Protein AF-0000000075452928 (afdb_homodimer)

Foldseek 3Di:
DPPPPPPPPPPPPPPPVPPPDDDDDQFDKDKDWADAQPGIKMKIATKHFCPVHDPECPVPNAQDKWLLHDFWRIKMFDPAWKQKLHHTDGGGMFGWIWRDDPFKIKIWTFRPRRDGTPVRDDPVRTPDIDMWTKDFAPDADGIWDWDWDPDDNFKIWTWIDHGGIITTIIMGHDPVVVSVVVVVVVVVVVVVVVVVVD/DPPPPPPPPPPPPPCPVPPPDDDDDQFDKDKDWADAQPGIKMKIATKHFCPVHDPECPVPNAQDKWLLHDFWRIKMFAPAWKQKLHHTDGGGMFGWIWRDDPFKIKIWTFRPRRDGTPVRDDPVRTPDIDMWTKDFADDADGIWDWDWDPDDNFKIWTWIDHGGIITTIIMGDDPVVVSVVVVVVVVVVVVVVVVVVD

Structure (mmCIF, N/CA/C/O backbone):
data_AF-0000000075452928-model_v1
#
loop_
_entity.id
_entity.type
_entity.pdbx_description
1 polymer 'DUF2911 domain-containing protein'
#
loop_
_atom_site.group_PDB
_atom_site.id
_atom_site.type_symbol
_atom_site.label_atom_id
_atom_site.label_alt_id
_atom_site.label_comp_id
_atom_site.label_asym_id
_atom_site.label_entity_id
_atom_site.label_seq_id
_atom_site.pdbx_PDB_ins_code
_atom_site.Cartn_x
_atom_site.Cartn_y
_atom_site.Cartn_z
_atom_site.occupancy
_atom_site.B_iso_or_equiv
_atom_site.auth_seq_id
_atom_site.auth_comp_id
_atom_site.auth_asym_id
_atom_site.auth_atom_id
_atom_site.pdbx_PDB_model_num
ATOM 1 N N . MET A 1 1 ? -31.75 49.656 -35.25 1 36.12 1 MET A N 1
ATOM 2 C CA . MET A 1 1 ? -30.594 48.844 -34.875 1 36.12 1 MET A CA 1
ATOM 3 C C . MET A 1 1 ? -30.953 47.812 -33.812 1 36.12 1 MET A C 1
ATOM 5 O O . MET A 1 1 ? -31.328 48.156 -32.688 1 36.12 1 MET A O 1
ATOM 9 N N . LYS A 1 2 ? -31.641 46.688 -34.219 1 44.47 2 LYS A N 1
ATOM 10 C CA . LYS A 1 2 ? -32.125 45.594 -33.406 1 44.47 2 LYS A CA 1
ATOM 11 C C . LYS A 1 2 ? -30.969 44.906 -32.656 1 44.47 2 LYS A C 1
ATOM 13 O O . LYS A 1 2 ? -30 44.469 -33.281 1 44.47 2 LYS A O 1
ATOM 18 N N . PHE A 1 3 ? -30.578 45.406 -31.422 1 46.5 3 PHE A N 1
ATOM 19 C CA . PHE A 1 3 ? -29.594 44.781 -30.547 1 46.5 3 PHE A CA 1
ATOM 20 C C . PHE A 1 3 ? -29.906 43.312 -30.328 1 46.5 3 PHE A C 1
ATOM 22 O O . PHE A 1 3 ? -31.016 42.969 -29.891 1 46.5 3 PHE A O 1
ATOM 29 N N . TYR A 1 4 ? -29.406 42.438 -31.203 1 50.66 4 TYR A N 1
ATOM 30 C CA . TYR A 1 4 ? -29.406 41 -30.984 1 50.66 4 TYR A CA 1
ATOM 31 C C . TYR A 1 4 ? -28.672 40.656 -29.703 1 50.66 4 TYR A C 1
ATOM 33 O O . TYR A 1 4 ? -27.5 40.969 -29.547 1 50.66 4 TYR A O 1
ATOM 41 N N . PHE A 1 5 ? -29.359 40.688 -28.562 1 48.09 5 PHE A N 1
ATOM 42 C CA . PHE A 1 5 ? -28.844 40.094 -27.328 1 48.09 5 PHE A CA 1
ATOM 43 C C . PHE A 1 5 ? -28.453 38.656 -27.547 1 48.09 5 PHE A C 1
ATOM 45 O O . PHE A 1 5 ? -29.297 37.812 -27.812 1 48.09 5 PHE A O 1
ATOM 52 N N . THR A 1 6 ? -27.25 38.375 -28.062 1 51 6 THR A N 1
ATOM 53 C CA . THR A 1 6 ? -26.703 37.031 -28.078 1 51 6 THR A CA 1
ATOM 54 C C . THR A 1 6 ? -26.547 36.5 -26.641 1 51 6 THR A C 1
ATOM 56 O O . THR A 1 6 ? -25.797 37.094 -25.859 1 51 6 THR A O 1
ATOM 59 N N . PHE A 1 7 ? -27.516 35.875 -26.094 1 48.88 7 PHE A N 1
ATOM 60 C CA . PHE A 1 7 ? -27.422 35.125 -24.859 1 48.88 7 PHE A CA 1
ATOM 61 C C . PHE A 1 7 ? -26.312 34.062 -24.953 1 48.88 7 PHE A C 1
ATOM 63 O O . PHE A 1 7 ? -26.438 33.094 -25.703 1 48.88 7 PHE A O 1
ATOM 70 N N . PHE A 1 8 ? -25.062 34.5 -24.734 1 46.66 8 PHE A N 1
ATOM 71 C CA . PHE A 1 8 ? -24.031 33.5 -24.484 1 46.66 8 PHE A CA 1
ATOM 72 C C . PHE A 1 8 ? -24.359 32.688 -23.25 1 46.66 8 PHE A C 1
ATOM 74 O O . PHE A 1 8 ? -24.312 33.188 -22.125 1 46.66 8 PHE A O 1
ATOM 81 N N . ALA A 1 9 ? -25.266 31.75 -23.391 1 43.81 9 ALA A N 1
ATOM 82 C CA . ALA A 1 9 ? -25.438 30.766 -22.344 1 43.81 9 ALA A CA 1
ATOM 83 C C . ALA A 1 9 ? -24.125 30.062 -22.016 1 43.81 9 ALA A C 1
ATOM 85 O O . ALA A 1 9 ? -23.562 29.359 -22.859 1 43.81 9 ALA A O 1
ATOM 86 N N . LEU A 1 10 ? -23.312 30.688 -21.172 1 44.97 10 LEU A N 1
ATOM 87 C CA . LEU A 1 10 ? -22.188 29.969 -20.594 1 44.97 10 LEU A CA 1
ATOM 88 C C . LEU A 1 10 ? -22.641 28.641 -20 1 44.97 10 LEU A C 1
ATOM 90 O O . LEU A 1 10 ? -23.328 28.609 -18.984 1 44.97 10 LEU A O 1
ATOM 94 N N . CYS A 1 11 ? -22.875 27.609 -20.844 1 43.03 11 CYS A N 1
ATOM 95 C CA . CYS A 1 11 ? -23 26.234 -20.375 1 43.03 11 CYS A CA 1
ATOM 96 C C . CYS A 1 11 ? -21.844 25.875 -19.438 1 43.03 11 CYS A C 1
ATOM 98 O O . CYS A 1 11 ? -20.719 25.656 -19.875 1 43.03 11 CYS A O 1
ATOM 100 N N . SER A 1 12 ? -21.844 26.5 -18.281 1 40.62 12 SER A N 1
ATOM 101 C CA . SER A 1 12 ? -20.938 25.938 -17.297 1 40.62 12 SER A CA 1
ATOM 102 C C . SER A 1 12 ? -21.047 24.422 -17.219 1 40.62 12 SER A C 1
ATOM 104 O O . SER A 1 12 ? -22.078 23.891 -16.828 1 40.62 12 SER A O 1
ATOM 106 N N . THR A 1 13 ? -20.547 23.719 -18.141 1 39.91 13 THR A N 1
ATOM 107 C CA . THR A 1 13 ? -20.359 22.281 -17.953 1 39.91 13 THR A CA 1
ATOM 108 C C . THR A 1 13 ? -19.812 21.984 -16.562 1 39.91 13 THR A C 1
ATOM 110 O O . THR A 1 13 ? -18.672 22.312 -16.25 1 39.91 13 THR A O 1
ATOM 113 N N . TRP A 1 14 ? -20.703 22.031 -15.609 1 42.69 14 TRP A N 1
ATOM 114 C CA . TRP A 1 14 ? -20.297 21.344 -14.391 1 42.69 14 TRP A CA 1
ATOM 115 C C . TRP A 1 14 ? -19.688 19.984 -14.719 1 42.69 14 TRP A C 1
ATOM 117 O O . TRP A 1 14 ? -20.375 19.094 -15.227 1 42.69 14 TRP A O 1
ATOM 127 N N . ILE A 1 15 ? -18.547 19.953 -15.102 1 39.06 15 ILE A N 1
ATOM 128 C CA . ILE A 1 15 ? -17.891 18.656 -15.078 1 39.06 15 ILE A CA 1
ATOM 129 C C . ILE A 1 15 ? -18.156 17.969 -13.742 1 39.06 15 ILE A C 1
ATOM 131 O O . ILE A 1 15 ? -17.594 18.359 -12.719 1 39.06 15 ILE A O 1
ATOM 135 N N . ILE A 1 16 ? -19.328 17.562 -13.5 1 38.66 16 ILE A N 1
ATOM 136 C CA . ILE A 1 16 ? -19.516 16.594 -12.438 1 38.66 16 ILE A CA 1
ATOM 137 C C . ILE A 1 16 ? -18.531 15.445 -12.594 1 38.66 16 ILE A C 1
ATOM 139 O O . ILE A 1 16 ? -18.578 14.711 -13.586 1 38.66 16 ILE A O 1
ATOM 143 N N . THR A 1 17 ? -17.328 15.672 -12.383 1 43.88 17 THR A N 1
ATOM 144 C CA . THR A 1 17 ? -16.5 14.477 -12.273 1 43.88 17 THR A CA 1
ATOM 145 C C . THR A 1 17 ? -17.25 13.367 -11.539 1 43.88 17 THR A C 1
ATOM 147 O O . THR A 1 17 ? -17.656 13.547 -10.383 1 43.88 17 THR A O 1
ATOM 150 N N . ALA A 1 18 ? -18.047 12.68 -12.25 1 44.34 18 ALA A N 1
ATOM 151 C CA . ALA A 1 18 ? -18.75 11.516 -11.734 1 44.34 18 ALA A CA 1
ATOM 152 C C . ALA A 1 18 ? -17.891 10.734 -10.75 1 44.34 18 ALA A C 1
ATOM 154 O O . ALA A 1 18 ? -16.797 10.273 -11.102 1 44.34 18 ALA A O 1
ATOM 155 N N . GLN A 1 19 ? -18.031 11.227 -9.555 1 59.12 19 GLN A N 1
ATOM 156 C CA . GLN A 1 19 ? -17.422 10.375 -8.539 1 59.12 19 GLN A CA 1
ATOM 157 C C . GLN A 1 19 ? -17.75 8.906 -8.781 1 59.12 19 GLN A C 1
ATOM 159 O O . GLN A 1 19 ? -18.922 8.555 -8.977 1 59.12 19 GLN A O 1
ATOM 164 N N . ASN A 1 20 ? -16.797 8.109 -9.336 1 75.06 20 ASN A N 1
ATOM 165 C CA . ASN A 1 20 ? -17.016 6.691 -9.609 1 75.06 20 ASN A CA 1
ATOM 166 C C . ASN A 1 20 ? -17.156 5.891 -8.312 1 75.06 20 ASN A C 1
ATOM 168 O O . ASN A 1 20 ? -16.156 5.492 -7.719 1 75.06 20 ASN A O 1
ATOM 172 N N . TYR A 1 21 ? -18.438 5.973 -7.766 1 90.25 21 TYR A N 1
ATOM 173 C CA . TYR A 1 21 ? -18.75 5.172 -6.586 1 90.25 21 TYR A CA 1
ATOM 174 C C . TYR A 1 21 ? -18.766 3.686 -6.926 1 90.25 21 TYR A C 1
ATOM 176 O O . TYR A 1 21 ? -19.219 3.295 -8 1 90.25 21 TYR A O 1
ATOM 184 N N . LYS A 1 22 ? -18.156 2.969 -6.023 1 90.25 22 LYS A N 1
ATOM 185 C CA . LYS A 1 22 ? -18.188 1.518 -6.176 1 90.25 22 LYS A CA 1
ATOM 186 C C . LYS A 1 22 ? -18.859 0.854 -4.977 1 90.25 22 LYS A C 1
ATOM 188 O O . LYS A 1 22 ? -18.766 1.342 -3.852 1 90.25 22 LYS A O 1
ATOM 193 N N . TYR A 1 23 ? -19.547 -0.212 -5.242 1 89.5 23 TYR A N 1
ATOM 194 C CA . TYR A 1 23 ? -20.156 -1.001 -4.172 1 89.5 23 TYR A CA 1
ATOM 195 C C . TYR A 1 23 ? -19.094 -1.526 -3.215 1 89.5 23 TYR A C 1
ATOM 197 O O . TYR A 1 23 ? -18.047 -2.004 -3.646 1 89.5 23 TYR A O 1
ATOM 205 N N . PRO A 1 24 ? -19.391 -1.344 -1.916 1 90.19 24 PRO A N 1
ATOM 206 C CA . PRO A 1 24 ? -18.438 -1.909 -0.958 1 90.19 24 PRO A CA 1
ATOM 207 C C . PRO A 1 24 ? -18.312 -3.428 -1.071 1 90.19 24 PRO A C 1
ATOM 209 O O . PRO A 1 24 ? -19.312 -4.113 -1.322 1 90.19 24 PRO A O 1
ATOM 212 N N . MET A 1 25 ? -17.125 -3.889 -0.923 1 89.31 25 MET A N 1
ATOM 213 C CA . MET A 1 25 ? -16.859 -5.32 -1.043 1 89.31 25 MET A CA 1
ATOM 214 C C . MET A 1 25 ? -16.5 -5.926 0.311 1 89.31 25 MET A C 1
ATOM 216 O O . MET A 1 25 ? -15.875 -5.266 1.144 1 89.31 25 MET A O 1
ATOM 220 N N . ALA A 1 26 ? -16.875 -7.184 0.46 1 90.81 26 ALA A N 1
ATOM 221 C CA . ALA A 1 26 ? -16.531 -7.898 1.684 1 90.81 26 ALA A CA 1
ATOM 222 C C . ALA A 1 26 ? -15.008 -7.965 1.868 1 90.81 26 ALA A C 1
ATOM 224 O O . ALA A 1 26 ? -14.516 -7.922 2.996 1 90.81 26 ALA A O 1
ATOM 225 N N . SER A 1 27 ? -14.305 -8.117 0.84 1 95.69 27 SER A N 1
ATOM 226 C CA . SER A 1 27 ? -12.844 -8.078 0.815 1 95.69 27 SER A CA 1
ATOM 227 C C . SER A 1 27 ? -12.336 -6.879 0.018 1 95.69 27 SER A C 1
ATOM 229 O O . SER A 1 27 ? -12.008 -7.008 -1.162 1 95.69 27 SER A O 1
ATOM 231 N N . PRO A 1 28 ? -12.195 -5.734 0.643 1 97 28 PRO A N 1
ATOM 232 C CA . PRO A 1 28 ? -11.836 -4.527 -0.11 1 97 28 PRO A CA 1
ATOM 233 C C . PRO A 1 28 ? -10.453 -4.625 -0.752 1 97 28 PRO A C 1
ATOM 235 O O . PRO A 1 28 ? -9.531 -5.172 -0.151 1 97 28 PRO A O 1
ATOM 238 N N . ARG A 1 29 ? -10.352 -4.07 -1.928 1 97 29 ARG A N 1
ATOM 239 C CA . ARG A 1 29 ? -9.109 -4.168 -2.691 1 97 29 ARG A CA 1
ATOM 240 C C . ARG A 1 29 ? -8.086 -3.152 -2.205 1 97 29 ARG A C 1
ATOM 242 O O . ARG A 1 29 ? -8.445 -2.062 -1.755 1 97 29 ARG A O 1
ATOM 249 N N . GLN A 1 30 ? -6.863 -3.506 -2.301 1 98.56 30 GLN A N 1
ATOM 250 C CA . GLN A 1 30 ? -5.746 -2.613 -2.02 1 98.56 30 GLN A CA 1
ATOM 251 C C . GLN A 1 30 ? -4.656 -2.746 -3.08 1 98.56 30 GLN A C 1
ATOM 253 O O . GLN A 1 30 ? -4.359 -3.852 -3.541 1 98.56 30 GLN A O 1
ATOM 258 N N . THR A 1 31 ? -4.098 -1.645 -3.488 1 98.88 31 THR A N 1
ATOM 259 C CA . THR A 1 31 ? -2.926 -1.613 -4.355 1 98.88 31 THR A CA 1
ATOM 260 C C . THR A 1 31 ? -1.749 -0.945 -3.65 1 98.88 31 THR A C 1
ATOM 262 O O . THR A 1 31 ? -1.899 0.129 -3.064 1 98.88 31 THR A O 1
ATOM 265 N N . VAL A 1 32 ? -0.631 -1.567 -3.664 1 98.88 32 VAL A N 1
ATOM 266 C CA . VAL A 1 32 ? 0.613 -1.006 -3.146 1 98.88 32 VAL A CA 1
ATOM 267 C C . VAL A 1 32 ? 1.64 -0.899 -4.27 1 98.88 32 VAL A C 1
ATOM 269 O O . VAL A 1 32 ? 1.978 -1.899 -4.906 1 98.88 32 VAL A O 1
ATOM 272 N N . THR A 1 33 ? 2.074 0.289 -4.559 1 98.88 33 THR A N 1
ATOM 273 C CA . THR A 1 33 ? 3.125 0.535 -5.539 1 98.88 33 THR A CA 1
ATOM 274 C C . THR A 1 33 ? 4.391 1.048 -4.855 1 98.88 33 THR A C 1
ATOM 276 O O . THR A 1 33 ? 4.367 2.088 -4.195 1 98.88 33 THR A O 1
ATOM 279 N N . GLN A 1 34 ? 5.477 0.337 -5.008 1 98.56 34 GLN A N 1
ATOM 280 C CA . GLN A 1 34 ? 6.758 0.629 -4.375 1 98.56 34 GLN A CA 1
ATOM 281 C C . GLN A 1 34 ? 7.824 0.958 -5.418 1 98.56 34 GLN A C 1
ATOM 283 O O . GLN A 1 34 ? 8.125 0.137 -6.285 1 98.56 34 GLN A O 1
ATOM 288 N N . GLN A 1 35 ? 8.305 2.203 -5.332 1 97.94 35 GLN A N 1
ATOM 289 C CA . GLN A 1 35 ? 9.5 2.482 -6.121 1 97.94 35 GLN A CA 1
ATOM 290 C C . GLN A 1 35 ? 10.633 1.522 -5.758 1 97.94 35 GLN A C 1
ATOM 292 O O . GLN A 1 35 ? 10.906 1.296 -4.578 1 97.94 35 GLN A O 1
ATOM 297 N N . PHE A 1 36 ? 11.242 0.947 -6.73 1 97.69 36 PHE A N 1
ATOM 298 C CA . PHE A 1 36 ? 12.312 -0.029 -6.578 1 97.69 36 PHE A CA 1
ATOM 299 C C . PHE A 1 36 ? 13.289 0.054 -7.742 1 97.69 36 PHE A C 1
ATOM 301 O O . PHE A 1 36 ? 12.891 -0.059 -8.906 1 97.69 36 PHE A O 1
ATOM 308 N N . SER A 1 37 ? 14.578 0.191 -7.422 1 96.56 37 SER A N 1
ATOM 309 C CA . SER A 1 37 ? 15.578 0.36 -8.469 1 96.56 37 SER A CA 1
ATOM 310 C C . SER A 1 37 ? 15.219 1.518 -9.391 1 96.56 37 SER A C 1
ATOM 312 O O . SER A 1 37 ? 15.055 2.652 -8.945 1 96.56 37 SER A O 1
ATOM 314 N N . ILE A 1 38 ? 15.117 1.27 -10.648 1 96.62 38 ILE A N 1
ATOM 315 C CA . ILE A 1 38 ? 14.898 2.371 -11.578 1 96.62 38 ILE A CA 1
ATOM 316 C C . ILE A 1 38 ? 13.438 2.377 -12.031 1 96.62 38 ILE A C 1
ATOM 318 O O . ILE A 1 38 ? 13.086 3.059 -13 1 96.62 38 ILE A O 1
ATOM 322 N N . THR A 1 39 ? 12.578 1.607 -11.398 1 97.19 39 THR A N 1
ATOM 323 C CA . THR A 1 39 ? 11.156 1.517 -11.727 1 97.19 39 THR A CA 1
ATOM 324 C C . THR A 1 39 ? 10.328 1.335 -10.461 1 97.19 39 THR A C 1
ATOM 326 O O . THR A 1 39 ? 10.578 1.989 -9.445 1 97.19 39 THR A O 1
ATOM 329 N N . SER A 1 40 ? 9.289 0.501 -10.578 1 98.19 40 SER A N 1
ATOM 330 C CA . SER A 1 40 ? 8.422 0.209 -9.438 1 98.19 40 SER A CA 1
ATOM 331 C C . SER A 1 40 ? 7.875 -1.215 -9.508 1 98.19 40 SER A C 1
ATOM 333 O O . SER A 1 40 ? 7.949 -1.862 -10.555 1 98.19 40 SER A O 1
ATOM 335 N N . ILE A 1 41 ? 7.465 -1.693 -8.398 1 98.75 41 ILE A N 1
ATOM 336 C CA . ILE A 1 41 ? 6.691 -2.922 -8.266 1 98.75 41 ILE A CA 1
ATOM 337 C C . ILE A 1 41 ? 5.316 -2.607 -7.676 1 98.75 41 ILE A C 1
ATOM 339 O O . ILE A 1 41 ? 5.203 -1.824 -6.73 1 98.75 41 ILE A O 1
ATOM 343 N N . SER A 1 42 ? 4.324 -3.191 -8.258 1 98.88 42 SER A N 1
ATOM 344 C CA . SER A 1 42 ? 2.969 -2.961 -7.766 1 98.88 42 SER A CA 1
ATOM 345 C C . SER A 1 42 ? 2.244 -4.277 -7.508 1 98.88 42 SER A C 1
ATOM 347 O O . SER A 1 42 ? 2.342 -5.215 -8.305 1 98.88 42 SER A O 1
ATOM 349 N N . VAL A 1 43 ? 1.562 -4.375 -6.379 1 98.88 43 VAL A N 1
ATOM 350 C CA . VAL A 1 43 ? 0.686 -5.508 -6.09 1 98.88 43 VAL A CA 1
ATOM 351 C C . VAL A 1 43 ? -0.75 -5.02 -5.914 1 98.88 43 VAL A C 1
ATOM 353 O O . VAL A 1 43 ? -0.991 -4.008 -5.25 1 98.88 43 VAL A O 1
ATOM 356 N N . ASP A 1 44 ? -1.655 -5.621 -6.59 1 98.62 44 ASP A N 1
ATOM 357 C CA . ASP A 1 44 ? -3.09 -5.355 -6.547 1 98.62 44 ASP A CA 1
ATOM 358 C C . ASP A 1 44 ? -3.861 -6.59 -6.082 1 98.62 44 ASP A C 1
ATOM 360 O O . ASP A 1 44 ? -3.836 -7.629 -6.746 1 98.62 44 ASP A O 1
ATOM 364 N N . TYR A 1 45 ? -4.566 -6.465 -4.969 1 98.38 45 TYR A N 1
ATOM 365 C CA . TYR A 1 45 ? -5.133 -7.656 -4.344 1 98.38 45 TYR A CA 1
ATOM 366 C C . TYR A 1 45 ? -6.344 -7.301 -3.486 1 98.38 45 TYR A C 1
ATOM 368 O O . TYR A 1 45 ? -6.492 -6.152 -3.057 1 98.38 45 TYR A O 1
ATOM 376 N N . SER A 1 46 ? -7.211 -8.258 -3.281 1 97.5 46 SER A N 1
ATOM 377 C CA . SER A 1 46 ? -8.312 -8.141 -2.332 1 97.5 46 SER A CA 1
ATOM 378 C C . SER A 1 46 ? -7.922 -8.672 -0.958 1 97.5 46 SER A C 1
ATOM 380 O O . SER A 1 46 ? -7.191 -9.656 -0.855 1 97.5 46 SER A O 1
ATOM 382 N N . ARG A 1 47 ? -8.5 -8.039 0.077 1 98.25 47 ARG A N 1
ATOM 383 C CA . ARG A 1 47 ? -8.078 -8.297 1.449 1 98.25 47 ARG A CA 1
ATOM 384 C C . ARG A 1 47 ? -9.18 -8.992 2.24 1 98.25 47 ARG A C 1
ATOM 386 O O . ARG A 1 47 ? -9.875 -8.359 3.037 1 98.25 47 ARG A O 1
ATOM 393 N N . PRO A 1 48 ? -9.32 -10.297 2.125 1 97.81 48 PRO A N 1
ATOM 394 C CA . PRO A 1 48 ? -10.281 -10.984 2.99 1 97.81 48 PRO A CA 1
ATOM 395 C C . PRO A 1 48 ? -9.891 -10.922 4.469 1 97.81 48 PRO A C 1
ATOM 397 O O . PRO A 1 48 ? -8.711 -10.781 4.793 1 97.81 48 PRO A O 1
ATOM 400 N N . GLY A 1 49 ? -10.891 -10.992 5.309 1 97.25 49 GLY A N 1
ATOM 401 C CA . GLY A 1 49 ? -10.648 -11 6.742 1 97.25 49 GLY A CA 1
ATOM 402 C C . GLY A 1 49 ? -10.656 -12.398 7.344 1 97.25 49 GLY A C 1
ATOM 403 O O . GLY A 1 49 ? -11.242 -13.32 6.77 1 97.25 49 GLY A O 1
ATOM 404 N N . VAL A 1 50 ? -10.016 -12.531 8.445 1 97.75 50 VAL A N 1
ATOM 405 C CA . VAL A 1 50 ? -10.031 -13.781 9.203 1 97.75 50 VAL A CA 1
ATOM 406 C C . VAL A 1 50 ? -11.414 -14.008 9.812 1 97.75 50 VAL A C 1
ATOM 408 O O . VAL A 1 50 ? -12.031 -15.055 9.602 1 97.75 50 VAL A O 1
ATOM 411 N N . ARG A 1 51 ? -11.922 -13.016 10.508 1 94.94 51 ARG A N 1
ATOM 412 C CA . ARG A 1 51 ? -13.25 -13.062 11.109 1 94.94 51 ARG A CA 1
ATOM 413 C C . ARG A 1 51 ? -13.406 -14.281 12.008 1 94.94 51 ARG A C 1
ATOM 415 O O . ARG A 1 51 ? -14.375 -15.031 11.883 1 94.94 51 ARG A O 1
ATOM 422 N N . GLU A 1 52 ? -12.438 -14.625 12.781 1 95.19 52 GLU A N 1
ATOM 423 C CA . GLU A 1 52 ? -12.414 -15.664 13.805 1 95.19 52 GLU A CA 1
ATOM 424 C C . GLU A 1 52 ? -12.438 -17.047 13.18 1 95.19 52 GLU A C 1
ATOM 426 O O . GLU A 1 52 ? -12.711 -18.047 13.867 1 95.19 52 GLU A O 1
ATOM 431 N N . ARG A 1 53 ? -12.164 -17.156 11.977 1 97.38 53 ARG A N 1
ATOM 432 C CA . ARG A 1 53 ? -12.094 -18.438 11.305 1 97.38 53 ARG A CA 1
ATOM 433 C C . ARG A 1 53 ? -10.656 -18.938 11.211 1 97.38 53 ARG A C 1
ATOM 435 O O . ARG A 1 53 ? -9.711 -18.156 11.328 1 97.38 53 ARG A O 1
ATOM 442 N N . LYS A 1 54 ? -10.586 -20.219 11 1 97.69 54 LYS A N 1
ATOM 443 C CA . LYS A 1 54 ? -9.289 -20.766 10.609 1 97.69 54 LYS A CA 1
ATOM 444 C C . LYS A 1 54 ? -9.047 -20.594 9.117 1 97.69 54 LYS A C 1
ATOM 446 O O . LYS A 1 54 ? -9.859 -21.031 8.297 1 97.69 54 LYS A O 1
ATOM 451 N N . ILE A 1 55 ? -7.906 -20.047 8.766 1 98.44 55 ILE A N 1
ATOM 452 C CA . ILE A 1 55 ? -7.68 -19.719 7.363 1 98.44 55 ILE A CA 1
ATOM 453 C C . ILE A 1 55 ? -6.984 -20.875 6.66 1 98.44 55 ILE A C 1
ATOM 455 O O . ILE A 1 55 ? -7.633 -21.672 5.977 1 98.44 55 ILE A O 1
ATOM 459 N N . PHE A 1 56 ? -5.742 -21.078 6.977 1 98.44 56 PHE A N 1
ATOM 460 C CA . PHE A 1 56 ? -4.965 -22.078 6.254 1 98.44 56 PHE A CA 1
ATOM 461 C C . PHE A 1 56 ? -5.27 -23.484 6.773 1 98.44 56 PHE A C 1
ATOM 463 O O . PHE A 1 56 ? -5.266 -23.719 7.984 1 98.44 56 PHE A O 1
ATOM 470 N N . GLY A 1 57 ? -5.508 -24.391 5.852 1 98 57 GLY A N 1
ATOM 471 C CA . GLY A 1 57 ? -5.922 -25.734 6.168 1 98 57 GLY A CA 1
ATOM 472 C C . GLY A 1 57 ? -7.43 -25.922 6.191 1 98 57 GLY A C 1
ATOM 473 O O . GLY A 1 57 ? -7.93 -27.047 6.223 1 98 57 GLY A O 1
ATOM 474 N N . GLU A 1 58 ? -8.195 -24.781 6.156 1 97.75 58 GLU A N 1
ATOM 475 C CA . GLU A 1 58 ? -9.648 -24.828 6.133 1 97.75 58 GLU A CA 1
ATOM 476 C C . GLU A 1 58 ? -10.219 -23.906 5.051 1 97.75 58 GLU A C 1
ATOM 478 O O . GLU A 1 58 ? -10.367 -24.328 3.898 1 97.75 58 GLU A O 1
ATOM 483 N N . LEU A 1 59 ? -10.305 -22.547 5.352 1 97.62 59 LEU A N 1
ATOM 484 C CA . LEU A 1 59 ? -10.797 -21.625 4.34 1 97.62 59 LEU A CA 1
ATOM 485 C C . LEU A 1 59 ? -9.953 -21.703 3.074 1 97.62 59 LEU A C 1
ATOM 487 O O . LEU A 1 59 ? -10.477 -21.625 1.962 1 97.62 59 LEU A O 1
ATOM 491 N N . VAL A 1 60 ? -8.664 -21.734 3.281 1 98.12 60 VAL A N 1
ATOM 492 C CA . VAL A 1 60 ? -7.684 -22 2.229 1 98.12 60 VAL A CA 1
ATOM 493 C C . VAL A 1 60 ? -7.055 -23.375 2.438 1 98.12 60 VAL A C 1
ATOM 495 O O . VAL A 1 60 ? -6.105 -23.516 3.211 1 98.12 60 VAL A O 1
ATOM 498 N N . PRO A 1 61 ? -7.504 -24.344 1.737 1 98.19 61 PRO A N 1
ATOM 499 C CA . PRO A 1 61 ? -7.008 -25.688 1.98 1 98.19 61 PRO A CA 1
ATOM 500 C C . PRO A 1 61 ? -5.555 -25.875 1.557 1 98.19 61 PRO A C 1
ATOM 502 O O . PRO A 1 61 ? -5.125 -25.312 0.545 1 98.19 61 PRO A O 1
ATOM 505 N N . TYR A 1 62 ? -4.836 -26.688 2.34 1 98.38 62 TYR A N 1
ATOM 506 C CA . TYR A 1 62 ? -3.488 -27.078 1.938 1 98.38 62 TYR A CA 1
ATOM 507 C C . TYR A 1 62 ? -3.516 -27.922 0.674 1 98.38 62 TYR A C 1
ATOM 509 O O . TYR A 1 62 ? -4.402 -28.766 0.503 1 98.38 62 TYR A O 1
ATOM 517 N N . GLY A 1 63 ? -2.564 -27.656 -0.187 1 97.81 63 GLY A N 1
ATOM 518 C CA . GLY A 1 63 ? -2.391 -28.484 -1.366 1 97.81 63 GLY A CA 1
ATOM 519 C C . GLY A 1 63 ? -3.285 -28.078 -2.521 1 97.81 63 GLY A C 1
ATOM 520 O O . GLY A 1 63 ? -3.23 -28.672 -3.598 1 97.81 63 GLY A O 1
ATOM 521 N N . LYS A 1 64 ? -4.055 -27.047 -2.303 1 97.31 64 LYS A N 1
ATOM 522 C CA . LYS A 1 64 ? -4.941 -26.578 -3.363 1 97.31 64 LYS A CA 1
ATOM 523 C C . LYS A 1 64 ? -4.539 -25.188 -3.832 1 97.31 64 LYS A C 1
ATOM 525 O O . LYS A 1 64 ? -4.16 -24.328 -3.02 1 97.31 64 LYS A O 1
ATOM 530 N N . ILE A 1 65 ? -4.691 -24.984 -5.102 1 97.06 65 ILE A N 1
ATOM 531 C CA . ILE A 1 65 ? -4.328 -23.703 -5.699 1 97.06 65 ILE A CA 1
ATOM 532 C C . ILE A 1 65 ? -5.223 -22.594 -5.137 1 97.06 65 ILE A C 1
ATOM 534 O O . ILE A 1 65 ? -6.426 -22.797 -4.953 1 97.06 65 ILE A O 1
ATOM 538 N N . TRP A 1 66 ? -4.625 -21.531 -4.754 1 97.56 66 TRP A N 1
ATOM 539 C CA . TRP A 1 66 ? -5.266 -20.344 -4.195 1 97.56 66 TRP A CA 1
ATOM 540 C C . TRP A 1 66 ? -4.895 -19.094 -4.988 1 97.56 66 TRP A C 1
ATOM 542 O O . TRP A 1 66 ? -3.742 -18.922 -5.387 1 97.56 66 TRP A O 1
ATOM 552 N N . ARG A 1 67 ? -5.789 -18.219 -5.223 1 96.94 67 ARG A N 1
ATOM 553 C CA . ARG A 1 67 ? -5.57 -16.984 -5.98 1 96.94 67 ARG A CA 1
ATOM 554 C C . ARG A 1 67 ? -4.84 -15.945 -5.141 1 96.94 67 ARG A C 1
ATOM 556 O O . ARG A 1 67 ? -4.715 -14.789 -5.547 1 96.94 67 ARG A O 1
ATOM 563 N N . ALA A 1 68 ? -4.441 -16.281 -3.963 1 96.81 68 ALA A N 1
ATOM 564 C CA . ALA A 1 68 ? -3.645 -15.477 -3.039 1 96.81 68 ALA A CA 1
ATOM 565 C C . ALA A 1 68 ? -4.367 -14.18 -2.676 1 96.81 68 ALA A C 1
ATOM 567 O O . ALA A 1 68 ? -3.771 -13.094 -2.717 1 96.81 68 ALA A O 1
ATOM 568 N N . GLY A 1 69 ? -5.566 -14.211 -2.396 1 97 69 GLY A N 1
ATOM 569 C CA . GLY A 1 69 ? -6.488 -13.133 -2.094 1 97 69 GLY A CA 1
ATOM 570 C C . GLY A 1 69 ? -7.945 -13.531 -2.236 1 97 69 GLY A C 1
ATOM 571 O O . GLY A 1 69 ? -8.336 -14.633 -1.829 1 97 69 GLY A O 1
ATOM 572 N N . ALA A 1 70 ? -8.75 -12.68 -2.607 1 95.12 70 ALA A N 1
ATOM 573 C CA . ALA A 1 70 ? -10.164 -12.883 -2.895 1 95.12 70 ALA A CA 1
ATOM 574 C C . ALA A 1 70 ? -10.578 -12.141 -4.164 1 95.12 70 ALA A C 1
ATOM 576 O O . ALA A 1 70 ? -9.852 -11.281 -4.656 1 95.12 70 ALA A O 1
ATOM 577 N N . ASN A 1 71 ? -11.75 -12.531 -4.707 1 92.06 71 ASN A N 1
ATOM 578 C CA . ASN A 1 71 ? -12.242 -11.914 -5.934 1 92.06 71 ASN A CA 1
ATOM 579 C C . ASN A 1 71 ? -11.266 -12.125 -7.09 1 92.06 71 ASN A C 1
ATOM 581 O O . ASN A 1 71 ? -10.836 -13.25 -7.355 1 92.06 71 ASN A O 1
ATOM 585 N N . GLU A 1 72 ? -10.977 -11.094 -7.82 1 92.75 72 GLU A N 1
ATOM 586 C CA . GLU A 1 72 ? -9.938 -11.234 -8.844 1 92.75 72 GLU A CA 1
ATOM 587 C C . GLU A 1 72 ? -8.602 -11.641 -8.219 1 92.75 72 GLU A C 1
ATOM 589 O O . GLU A 1 72 ? -8.273 -11.203 -7.117 1 92.75 72 GLU A O 1
ATOM 594 N N . ALA A 1 73 ? -7.871 -12.438 -9 1 95.31 73 ALA A N 1
ATOM 595 C CA . ALA A 1 73 ? -6.594 -12.922 -8.477 1 95.31 73 ALA A CA 1
ATOM 596 C C . ALA A 1 73 ? -5.656 -11.758 -8.164 1 95.31 73 ALA A C 1
ATOM 598 O O . ALA A 1 73 ? -5.711 -10.711 -8.812 1 95.31 73 ALA A O 1
ATOM 599 N N . THR A 1 74 ? -4.863 -11.969 -7.109 1 98.06 74 THR A N 1
ATOM 600 C CA . THR A 1 74 ? -3.803 -11.016 -6.824 1 98.06 74 THR A CA 1
ATOM 601 C C . THR A 1 74 ? -2.863 -10.875 -8.023 1 98.06 74 THR A C 1
ATOM 603 O O . THR A 1 74 ? -2.494 -11.875 -8.641 1 98.06 74 THR A O 1
ATOM 606 N N . SER A 1 75 ? -2.559 -9.664 -8.391 1 98.12 75 SER A N 1
ATOM 607 C CA . SER A 1 75 ? -1.621 -9.43 -9.484 1 98.12 75 SER A CA 1
ATOM 608 C C . SER A 1 75 ? -0.41 -8.633 -9.016 1 98.12 75 SER A C 1
ATOM 610 O O . SER A 1 75 ? -0.506 -7.848 -8.062 1 98.12 75 SER A O 1
ATOM 612 N N . ILE A 1 76 ? 0.68 -8.875 -9.672 1 98.81 76 ILE A N 1
ATOM 613 C CA . ILE A 1 76 ? 1.912 -8.133 -9.406 1 98.81 76 ILE A CA 1
ATOM 614 C C . ILE A 1 76 ? 2.504 -7.633 -10.719 1 98.81 76 ILE A C 1
ATOM 616 O O . ILE A 1 76 ? 2.498 -8.352 -11.727 1 98.81 76 ILE A O 1
ATOM 620 N N . LYS A 1 77 ? 2.947 -6.418 -10.719 1 98.81 77 LYS A N 1
ATOM 621 C CA . LYS A 1 77 ? 3.543 -5.785 -11.898 1 98.81 77 LYS A CA 1
ATOM 622 C C . LYS A 1 77 ? 4.992 -5.391 -11.633 1 98.81 77 LYS A C 1
ATOM 624 O O . LYS A 1 77 ? 5.285 -4.691 -10.656 1 98.81 77 LYS A O 1
ATOM 629 N N . PHE A 1 78 ? 5.824 -5.867 -12.438 1 98.69 78 PHE A N 1
ATOM 630 C CA . PHE A 1 78 ? 7.23 -5.488 -12.406 1 98.69 78 PHE A CA 1
ATOM 631 C C . PHE A 1 78 ? 7.547 -4.488 -13.516 1 98.69 78 PHE A C 1
ATOM 633 O O . PHE A 1 78 ? 7.301 -4.762 -14.688 1 98.69 78 PHE A O 1
ATOM 640 N N . GLY A 1 79 ? 8.172 -3.373 -13.188 1 97.94 79 GLY A N 1
ATOM 641 C CA . GLY A 1 79 ? 8.555 -2.365 -14.156 1 97.94 79 GLY A CA 1
ATOM 642 C C . GLY A 1 79 ? 9.883 -2.666 -14.836 1 97.94 79 GLY A C 1
ATOM 643 O O . GLY A 1 79 ? 10.258 -1.994 -15.797 1 97.94 79 GLY A O 1
ATOM 644 N N . GLN A 1 80 ? 10.594 -3.66 -14.367 1 97.75 80 GLN A N 1
ATOM 645 C CA . GLN A 1 80 ? 11.859 -4.141 -14.898 1 97.75 80 GLN A CA 1
ATOM 646 C C . GLN A 1 80 ? 12.047 -5.629 -14.625 1 97.75 80 GLN A C 1
ATOM 648 O O . GLN A 1 80 ? 11.297 -6.223 -13.844 1 97.75 80 GLN A O 1
ATOM 653 N N . ASP A 1 81 ? 13.023 -6.219 -15.328 1 98.31 81 ASP A N 1
ATOM 654 C CA . ASP A 1 81 ? 13.344 -7.613 -15.039 1 98.31 81 ASP A CA 1
ATOM 655 C C . ASP A 1 81 ? 13.82 -7.773 -13.594 1 98.31 81 ASP A C 1
ATOM 657 O O . ASP A 1 81 ? 14.57 -6.945 -13.086 1 98.31 81 ASP A O 1
ATOM 661 N N . VAL A 1 82 ? 13.391 -8.859 -12.977 1 98.81 82 VAL A N 1
ATOM 662 C CA . VAL A 1 82 ? 13.773 -9.117 -11.594 1 98.81 82 VAL A CA 1
ATOM 663 C C . VAL A 1 82 ? 14.086 -10.602 -11.414 1 98.81 82 VAL A C 1
ATOM 665 O O . VAL A 1 82 ? 13.836 -11.414 -12.312 1 98.81 82 VAL A O 1
ATOM 668 N N . LEU A 1 83 ? 14.75 -10.914 -10.344 1 98.88 83 LEU A N 1
ATOM 669 C CA . LEU A 1 83 ? 14.742 -12.266 -9.789 1 98.88 83 LEU A CA 1
ATOM 670 C C . LEU A 1 83 ? 13.648 -12.414 -8.734 1 98.88 83 LEU A C 1
ATOM 672 O O . LEU A 1 83 ? 13.711 -11.781 -7.676 1 98.88 83 LEU A O 1
ATOM 676 N N . PHE A 1 84 ? 12.695 -13.156 -9.117 1 98.94 84 PHE A N 1
ATOM 677 C CA . PHE A 1 84 ? 11.617 -13.469 -8.18 1 98.94 84 PHE A CA 1
ATOM 678 C C . PHE A 1 84 ? 11.859 -14.812 -7.504 1 98.94 84 PHE A C 1
ATOM 680 O O . PHE A 1 84 ? 11.781 -15.859 -8.141 1 98.94 84 PHE A O 1
ATOM 687 N N . GLY A 1 85 ? 12.188 -14.703 -6.195 1 98.69 85 GLY A N 1
ATOM 688 C CA . GLY A 1 85 ? 12.602 -15.93 -5.531 1 98.69 85 GLY A CA 1
ATOM 689 C C . GLY A 1 85 ? 13.812 -16.578 -6.168 1 98.69 85 GLY A C 1
ATOM 690 O O . GLY A 1 85 ? 13.875 -17.812 -6.281 1 98.69 85 GLY A O 1
ATOM 691 N N . GLY A 1 86 ? 14.586 -15.773 -6.77 1 98.38 86 GLY A N 1
ATOM 692 C CA . GLY A 1 86 ? 15.82 -16.266 -7.367 1 98.38 86 GLY A CA 1
ATOM 693 C C . GLY A 1 86 ? 15.664 -16.625 -8.836 1 98.38 86 GLY A C 1
ATOM 694 O O . GLY A 1 86 ? 16.656 -16.938 -9.508 1 98.38 86 GLY A O 1
ATOM 695 N N . LYS A 1 87 ? 14.477 -16.594 -9.344 1 98.75 87 LYS A N 1
ATOM 696 C CA . LYS A 1 87 ? 14.258 -16.984 -10.727 1 98.75 87 LYS A CA 1
ATOM 697 C C . LYS A 1 87 ? 14.086 -15.773 -11.633 1 98.75 87 LYS A C 1
ATOM 699 O O . LYS A 1 87 ? 13.32 -14.859 -11.312 1 98.75 87 LYS A O 1
ATOM 704 N N . PRO A 1 88 ? 14.758 -15.805 -12.766 1 98.69 88 PRO A N 1
ATOM 705 C CA . PRO A 1 88 ? 14.594 -14.688 -13.695 1 98.69 88 PRO A CA 1
ATOM 706 C C . PRO A 1 88 ? 13.141 -14.5 -14.141 1 98.69 88 PRO A C 1
ATOM 708 O O . PRO A 1 88 ? 12.484 -15.461 -14.539 1 98.69 88 PRO A O 1
ATOM 711 N N . THR A 1 89 ? 12.68 -13.289 -14 1 98.75 89 THR A N 1
ATOM 712 C CA . THR A 1 89 ? 11.312 -12.906 -14.328 1 98.75 89 THR A CA 1
ATOM 713 C C . THR A 1 89 ? 11.289 -11.602 -15.117 1 98.75 89 THR A C 1
ATOM 715 O O . THR A 1 89 ? 11.789 -10.578 -14.648 1 98.75 89 THR A O 1
ATOM 718 N N . LYS A 1 90 ? 10.648 -11.578 -16.281 1 98.38 90 LYS A N 1
ATOM 719 C CA . LYS A 1 90 ? 10.617 -10.406 -17.141 1 98.38 90 LYS A CA 1
ATOM 720 C C . LYS A 1 90 ? 9.672 -9.344 -16.594 1 98.38 90 LYS A C 1
ATOM 722 O O . LYS A 1 90 ? 8.711 -9.664 -15.891 1 98.38 90 LYS A O 1
ATOM 727 N N . ALA A 1 91 ? 9.984 -8.109 -16.953 1 98.19 91 ALA A N 1
ATOM 728 C CA . ALA A 1 91 ? 9.023 -7.039 -16.703 1 98.19 91 ALA A CA 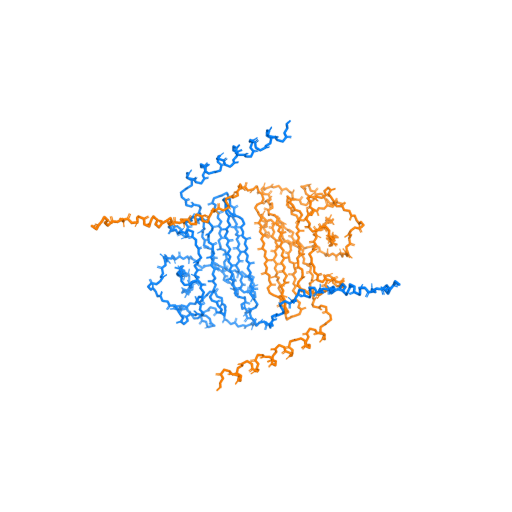1
ATOM 729 C C . ALA A 1 91 ? 7.648 -7.398 -17.25 1 98.19 91 ALA A C 1
ATOM 731 O O . ALA A 1 91 ? 7.535 -8.008 -18.312 1 98.19 91 ALA A O 1
ATOM 732 N N . GLY A 1 92 ? 6.68 -7.016 -16.547 1 98.25 92 GLY A N 1
ATOM 733 C CA . GLY A 1 92 ? 5.32 -7.336 -16.953 1 98.25 92 GLY A CA 1
ATOM 734 C C . GLY A 1 92 ? 4.387 -7.543 -15.766 1 98.25 92 GLY A C 1
ATOM 735 O O . GLY A 1 92 ? 4.766 -7.312 -14.617 1 98.25 92 GLY A O 1
ATOM 736 N N . THR A 1 93 ? 3.166 -7.863 -16.047 1 98.62 93 THR A N 1
ATOM 737 C CA . THR A 1 93 ? 2.15 -8.102 -15.039 1 98.62 93 THR A CA 1
ATOM 738 C C . THR A 1 93 ? 1.783 -9.578 -14.977 1 98.62 93 THR A C 1
ATOM 740 O O . THR A 1 93 ? 1.59 -10.219 -16 1 98.62 93 THR A O 1
ATOM 743 N N . TYR A 1 94 ? 1.741 -10.148 -13.766 1 98.44 94 TYR A N 1
ATOM 744 C CA . TYR A 1 94 ? 1.455 -11.555 -13.523 1 98.44 94 TYR A CA 1
ATOM 745 C C . TYR A 1 94 ? 0.362 -11.719 -12.477 1 98.44 94 TYR A C 1
ATOM 747 O O . TYR A 1 94 ? 0.186 -10.852 -11.617 1 98.44 94 TYR A O 1
ATOM 755 N N . ALA A 1 95 ? -0.371 -12.797 -12.578 1 98.06 95 ALA A N 1
ATOM 756 C CA . ALA A 1 95 ? -1.155 -13.242 -11.43 1 98.06 95 ALA A CA 1
ATOM 757 C C . ALA A 1 95 ? -0.298 -14.055 -10.461 1 98.06 95 ALA A C 1
ATOM 759 O O . ALA A 1 95 ? 0.595 -14.789 -10.883 1 98.06 95 ALA A O 1
ATOM 760 N N . ILE A 1 96 ? -0.565 -13.914 -9.211 1 98.44 96 ILE A N 1
ATOM 761 C CA . ILE A 1 96 ? 0.069 -14.75 -8.203 1 98.44 96 ILE A CA 1
ATOM 762 C C . ILE A 1 96 ? -0.887 -15.859 -7.781 1 98.44 96 ILE A C 1
ATOM 764 O O . ILE A 1 96 ? -1.999 -15.594 -7.32 1 98.44 96 ILE A O 1
ATOM 768 N N . PHE A 1 97 ? -0.448 -17.062 -7.93 1 98.19 97 PHE A N 1
ATOM 769 C CA . PHE A 1 97 ? -1.14 -18.219 -7.371 1 98.19 97 PHE A CA 1
ATOM 770 C C . PHE A 1 97 ? -0.253 -18.953 -6.363 1 98.19 97 PHE A C 1
ATOM 772 O O . PHE A 1 97 ? 0.967 -19 -6.531 1 98.19 97 PHE A O 1
ATOM 779 N N . ILE A 1 98 ? -0.935 -19.516 -5.367 1 98.5 98 ILE A N 1
ATOM 780 C CA . ILE A 1 98 ? -0.182 -20.172 -4.305 1 98.5 98 ILE A CA 1
ATOM 781 C C . ILE A 1 98 ? -0.829 -21.516 -3.971 1 98.5 98 ILE A C 1
ATOM 783 O O . ILE A 1 98 ? -2.055 -21.609 -3.885 1 98.5 98 ILE A O 1
ATOM 787 N N . THR A 1 99 ? -0.056 -22.5 -3.877 1 98.44 99 THR A N 1
ATOM 788 C CA . THR A 1 99 ? -0.442 -23.734 -3.211 1 98.44 99 THR A CA 1
ATOM 789 C C . THR A 1 99 ? 0.186 -23.812 -1.822 1 98.44 99 THR A C 1
ATOM 791 O O . THR A 1 99 ? 1.358 -24.172 -1.687 1 98.44 99 THR A O 1
ATOM 794 N N . PRO A 1 100 ? -0.638 -23.547 -0.846 1 98.5 100 PRO A N 1
ATOM 795 C CA . PRO A 1 100 ? -0.069 -23.484 0.503 1 98.5 100 PRO A CA 1
ATOM 796 C C . PRO A 1 100 ? 0.072 -24.875 1.138 1 98.5 100 PRO A C 1
ATOM 798 O O . PRO A 1 100 ? -0.768 -25.75 0.912 1 98.5 100 PRO A O 1
ATOM 801 N N . GLN A 1 101 ? 1.146 -25.078 1.813 1 98.31 101 GLN A N 1
ATOM 802 C CA . GLN A 1 101 ? 1.36 -26.141 2.785 1 98.31 101 GLN A CA 1
ATOM 803 C C . GLN A 1 101 ? 1.771 -25.578 4.141 1 98.31 101 GLN A C 1
ATOM 805 O O . GLN A 1 101 ? 2.006 -24.375 4.273 1 98.31 101 GLN A O 1
ATOM 810 N N . GLU A 1 102 ? 1.82 -26.406 5.133 1 97.94 102 GLU A N 1
ATOM 811 C CA . GLU A 1 102 ? 2.062 -25.938 6.5 1 97.94 102 GLU A CA 1
ATOM 812 C C . GLU A 1 102 ? 3.43 -25.281 6.625 1 97.94 102 GLU A C 1
ATOM 814 O O . GLU A 1 102 ? 3.576 -24.266 7.32 1 97.94 102 GLU A O 1
ATOM 819 N N . LYS A 1 103 ? 4.414 -25.812 5.914 1 98.31 103 LYS A N 1
ATOM 820 C CA . LYS A 1 103 ? 5.781 -25.344 6.148 1 98.31 103 LYS A CA 1
ATOM 821 C C . LYS A 1 103 ? 6.34 -24.641 4.922 1 98.31 103 LYS A C 1
ATOM 823 O O . LYS A 1 103 ? 7.363 -23.953 5.008 1 98.31 103 LYS A O 1
ATOM 828 N N . GLU A 1 104 ? 5.676 -24.891 3.842 1 98.69 104 GLU A N 1
ATOM 829 C CA . GLU A 1 104 ? 6.191 -24.359 2.584 1 98.69 104 GLU A CA 1
ATOM 830 C C . GLU A 1 104 ? 5.055 -24.031 1.619 1 98.69 104 GLU A C 1
ATOM 832 O O . GLU A 1 104 ? 4.09 -24.797 1.506 1 98.69 104 GLU A O 1
ATOM 837 N N . TRP A 1 105 ? 5.195 -22.906 0.931 1 98.88 105 TRP A N 1
ATOM 838 C CA . TRP A 1 105 ? 4.246 -22.547 -0.116 1 98.88 105 TRP A CA 1
ATOM 839 C C . TRP A 1 105 ? 4.887 -22.656 -1.495 1 98.88 105 TRP A C 1
ATOM 841 O O . TRP A 1 105 ? 6.051 -22.281 -1.674 1 98.88 105 TRP A O 1
ATOM 851 N N . THR A 1 106 ? 4.184 -23.172 -2.445 1 98.88 106 THR A N 1
ATOM 852 C CA . THR A 1 106 ? 4.52 -23.016 -3.855 1 98.88 106 THR A CA 1
ATOM 853 C C . THR A 1 106 ? 3.863 -21.766 -4.434 1 98.88 106 THR A C 1
ATOM 855 O O . THR A 1 106 ? 2.639 -21.625 -4.391 1 98.88 106 THR A O 1
ATOM 858 N N . VAL A 1 107 ? 4.672 -20.906 -4.91 1 98.88 107 VAL A N 1
ATOM 859 C CA . VAL A 1 107 ? 4.191 -19.641 -5.473 1 98.88 107 VAL A CA 1
ATOM 860 C C . VAL A 1 107 ? 4.434 -19.625 -6.98 1 98.88 107 VAL A C 1
ATOM 862 O O . VAL A 1 107 ? 5.543 -19.891 -7.441 1 98.88 107 VAL A O 1
ATOM 865 N N . VAL A 1 108 ? 3.402 -19.25 -7.684 1 98.31 108 VAL A N 1
ATOM 866 C CA . VAL A 1 108 ? 3.457 -19.219 -9.141 1 98.31 108 VAL A CA 1
ATOM 867 C C . VAL A 1 108 ? 3.129 -17.812 -9.648 1 98.31 108 VAL A C 1
ATOM 869 O O . VAL A 1 108 ? 2.184 -17.188 -9.172 1 98.31 108 VAL A O 1
ATOM 872 N N . LEU A 1 109 ? 3.949 -17.344 -10.523 1 98.75 109 LEU A N 1
ATOM 873 C CA . LEU A 1 109 ? 3.549 -16.219 -11.359 1 98.75 109 LEU A CA 1
ATOM 874 C C . LEU A 1 109 ? 2.951 -16.703 -12.68 1 98.75 109 LEU A C 1
ATOM 876 O O . LEU A 1 109 ? 3.57 -17.5 -13.391 1 98.75 109 LEU A O 1
ATOM 880 N N . ASN A 1 110 ? 1.773 -16.297 -12.914 1 97.94 110 ASN A N 1
ATOM 881 C CA . ASN A 1 110 ? 0.994 -16.734 -14.07 1 97.94 110 ASN A CA 1
ATOM 882 C C . ASN A 1 110 ? 0.738 -15.578 -15.039 1 97.94 110 ASN A C 1
ATOM 884 O O . ASN A 1 110 ? 0.43 -14.461 -14.617 1 97.94 110 ASN A O 1
ATOM 888 N N . TYR A 1 111 ? 0.74 -15.773 -16.328 1 97.31 111 TYR A N 1
ATOM 889 C CA . TYR A 1 111 ? 0.653 -14.719 -17.328 1 97.31 111 TYR A CA 1
ATOM 890 C C . TYR A 1 111 ? -0.762 -14.156 -17.422 1 97.31 111 TYR A C 1
ATOM 892 O O . TYR A 1 111 ? -0.978 -13.078 -17.969 1 97.31 111 TYR A O 1
ATOM 900 N N . ASP A 1 112 ? -1.693 -14.875 -16.906 1 94.44 112 ASP A N 1
ATOM 901 C CA . ASP A 1 112 ? -3.061 -14.359 -16.906 1 94.44 112 ASP A CA 1
ATOM 902 C C . ASP A 1 112 ? -3.289 -13.43 -15.711 1 94.44 112 ASP A C 1
ATOM 904 O O . ASP A 1 112 ? -4.008 -13.773 -14.773 1 94.44 112 ASP A O 1
ATOM 908 N N . ALA A 1 113 ? -2.902 -12.258 -15.828 1 92.5 113 ALA A N 1
ATOM 909 C CA . ALA A 1 113 ? -2.875 -11.289 -14.742 1 92.5 113 ALA A CA 1
ATOM 910 C C . ALA A 1 113 ? -4.285 -10.867 -14.336 1 92.5 113 ALA A C 1
ATOM 912 O O . ALA A 1 113 ? -4.492 -10.297 -13.266 1 92.5 113 ALA A O 1
ATOM 913 N N . ASP A 1 114 ? -5.258 -11.055 -15.203 1 87.69 114 ASP A N 1
ATOM 914 C CA . ASP A 1 114 ? -6.633 -10.641 -14.945 1 87.69 114 ASP A CA 1
ATOM 915 C C . ASP A 1 114 ? -7.512 -11.844 -14.602 1 87.69 114 ASP A C 1
ATOM 917 O O . ASP A 1 114 ? -8.727 -11.797 -14.781 1 87.69 114 ASP A O 1
ATOM 921 N N . ALA A 1 115 ? -6.898 -12.875 -14.156 1 84.06 115 ALA A N 1
ATOM 922 C CA . ALA A 1 115 ? -7.629 -14.109 -13.859 1 84.06 115 ALA A CA 1
ATOM 923 C C . ALA A 1 115 ? -8.68 -13.875 -12.781 1 84.06 115 ALA A C 1
ATOM 925 O O . ALA A 1 115 ? -8.43 -13.172 -11.805 1 84.06 115 ALA A O 1
ATOM 926 N N . TRP A 1 116 ? -9.883 -14.367 -13.188 1 81.94 116 TRP A N 1
ATOM 927 C CA . TRP A 1 116 ? -10.945 -14.289 -12.195 1 81.94 116 TRP A CA 1
ATOM 928 C C . TRP A 1 116 ? -10.961 -15.531 -11.305 1 81.94 116 TRP A C 1
ATOM 930 O O . TRP A 1 116 ? -11.281 -16.625 -11.773 1 81.94 116 TRP A O 1
ATOM 940 N N . GLY A 1 117 ? -10.391 -15.477 -10.195 1 76.19 117 GLY A N 1
ATOM 941 C CA . GLY A 1 117 ? -10.43 -16.547 -9.211 1 76.19 117 GLY A CA 1
ATOM 942 C C . GLY A 1 117 ? -9.5 -17.703 -9.547 1 76.19 117 GLY A C 1
ATOM 943 O O . GLY A 1 117 ? -8.75 -17.641 -10.523 1 76.19 117 GLY A O 1
ATOM 944 N N . ALA A 1 118 ? -9.453 -18.719 -8.758 1 80.81 118 ALA A N 1
ATOM 945 C CA . ALA A 1 118 ? -8.594 -19.891 -8.914 1 80.81 118 ALA A CA 1
ATOM 946 C C . ALA A 1 118 ? -9.125 -20.828 -10.008 1 80.81 118 ALA A C 1
ATOM 948 O O . ALA A 1 118 ? -8.383 -21.641 -10.555 1 80.81 118 ALA A O 1
ATOM 949 N N . TYR A 1 119 ? -10.328 -20.609 -10.336 1 83.19 119 TYR A N 1
ATOM 950 C CA . TYR A 1 119 ? -10.953 -21.516 -11.305 1 83.19 119 TYR A CA 1
ATOM 951 C C . TYR A 1 119 ? -10.383 -21.297 -12.695 1 83.19 119 TYR A C 1
ATOM 953 O O . TYR A 1 119 ? -10.406 -22.203 -13.531 1 83.19 119 TYR A O 1
ATOM 961 N N . SER A 1 120 ? -9.789 -20.172 -12.867 1 85.06 120 SER A N 1
ATOM 962 C CA . SER A 1 120 ? -9.266 -19.844 -14.188 1 85.06 120 SER A CA 1
ATOM 963 C C . SER A 1 120 ? -7.789 -20.203 -14.297 1 85.06 120 SER A C 1
ATOM 965 O O . SER A 1 120 ? -7.168 -19.984 -15.344 1 85.06 120 SER A O 1
ATOM 967 N N . TYR A 1 121 ? -7.297 -20.766 -13.289 1 92.56 121 TYR A N 1
ATOM 968 C CA . TYR A 1 121 ? -5.875 -21.094 -13.273 1 92.56 121 TYR A CA 1
ATOM 969 C C . TYR A 1 121 ? -5.543 -22.125 -14.352 1 92.56 121 TYR A C 1
ATOM 971 O O . TYR A 1 121 ? -6.172 -23.172 -14.422 1 92.56 121 TYR A O 1
ATOM 979 N N . ASP A 1 122 ? -4.551 -21.828 -15.164 1 94.5 122 ASP A N 1
ATOM 980 C CA . ASP A 1 122 ? -3.998 -22.703 -16.188 1 94.5 122 ASP A CA 1
ATOM 981 C C . ASP A 1 122 ? -2.49 -22.875 -16.016 1 94.5 122 ASP A C 1
ATOM 983 O O . ASP A 1 122 ? -1.725 -21.938 -16.25 1 94.5 122 ASP A O 1
ATOM 987 N N . PRO A 1 123 ? -2.07 -24.047 -15.617 1 94.81 123 PRO A N 1
ATOM 988 C CA . PRO A 1 123 ? -0.641 -24.266 -15.375 1 94.81 123 PRO A CA 1
ATOM 989 C C . PRO A 1 123 ? 0.211 -24.016 -16.625 1 94.81 123 PRO A C 1
ATOM 991 O O . PRO A 1 123 ? 1.411 -23.75 -16.5 1 94.81 123 PRO A O 1
ATOM 994 N N . ASN A 1 124 ? -0.347 -24.062 -17.781 1 95.5 124 ASN A N 1
ATOM 995 C CA . ASN A 1 124 ? 0.393 -23.828 -19.031 1 95.5 124 ASN A CA 1
ATOM 996 C C . ASN A 1 124 ? 0.762 -22.359 -19.188 1 95.5 124 ASN A C 1
ATOM 998 O O . ASN A 1 124 ? 1.586 -22 -20.031 1 95.5 124 ASN A O 1
ATOM 1002 N N . GLU A 1 125 ? 0.137 -21.531 -18.391 1 96.25 125 GLU A N 1
ATOM 1003 C CA . GLU A 1 125 ? 0.401 -20.094 -18.453 1 96.25 125 GLU A CA 1
ATOM 1004 C C . GLU A 1 125 ? 1.382 -19.656 -17.359 1 96.25 125 GLU A C 1
ATOM 1006 O O . GLU A 1 125 ? 1.604 -18.469 -17.156 1 96.25 125 GLU A O 1
ATOM 1011 N N . ASN A 1 126 ? 1.937 -20.609 -16.672 1 97.81 126 ASN A N 1
ATOM 1012 C CA . ASN A 1 126 ? 2.885 -20.281 -15.609 1 97.81 126 ASN A CA 1
ATOM 1013 C C . ASN A 1 126 ? 4.199 -19.75 -16.188 1 97.81 126 ASN A C 1
ATOM 1015 O O . ASN A 1 126 ? 4.773 -20.359 -17.094 1 97.81 126 ASN A O 1
ATOM 1019 N N . ALA A 1 127 ? 4.59 -18.672 -15.719 1 98.25 127 ALA A N 1
ATOM 1020 C CA . ALA A 1 127 ? 5.895 -18.141 -16.094 1 98.25 127 ALA A CA 1
ATOM 1021 C C . ALA A 1 127 ? 7.004 -18.734 -15.234 1 98.25 127 ALA A C 1
ATOM 1023 O O . ALA A 1 127 ? 8.047 -19.141 -15.75 1 98.25 127 ALA A O 1
ATOM 1024 N N . ILE A 1 128 ? 6.84 -18.766 -13.891 1 98.25 128 ILE A N 1
ATOM 1025 C CA . ILE A 1 128 ? 7.809 -19.344 -12.961 1 98.25 128 ILE A CA 1
ATOM 1026 C C . ILE A 1 128 ? 7.082 -19.938 -11.758 1 98.25 128 ILE A C 1
ATOM 1028 O O . ILE A 1 128 ? 5.918 -19.625 -11.508 1 98.25 128 ILE A O 1
ATOM 1032 N N . GLU A 1 129 ? 7.785 -20.781 -11.109 1 98.62 129 GLU A N 1
ATOM 1033 C CA . GLU A 1 129 ? 7.355 -21.406 -9.859 1 98.62 129 GLU A CA 1
ATOM 1034 C C . GLU A 1 129 ? 8.492 -21.453 -8.844 1 98.62 129 GLU A C 1
ATOM 1036 O O . GLU A 1 129 ? 9.625 -21.812 -9.18 1 98.62 129 GLU A O 1
ATOM 1041 N N . ILE A 1 130 ? 8.211 -21.016 -7.641 1 98.81 130 ILE A N 1
ATOM 1042 C CA . ILE A 1 130 ? 9.211 -21.062 -6.582 1 98.81 130 ILE A CA 1
ATOM 1043 C C . ILE A 1 130 ? 8.594 -21.656 -5.32 1 98.81 130 ILE A C 1
ATOM 1045 O O . ILE A 1 130 ? 7.371 -21.766 -5.207 1 98.81 130 ILE A O 1
ATOM 1049 N N . LYS A 1 131 ? 9.445 -22.078 -4.438 1 98.88 131 LYS A N 1
ATOM 1050 C CA . LYS A 1 131 ? 9.047 -22.531 -3.104 1 98.88 131 LYS A CA 1
ATOM 1051 C C . LYS A 1 131 ? 9.625 -21.609 -2.027 1 98.88 131 LYS A C 1
ATOM 1053 O O . LYS A 1 131 ? 10.789 -21.219 -2.092 1 98.88 131 LYS A O 1
ATOM 1058 N N . VAL A 1 132 ? 8.797 -21.266 -1.101 1 98.75 132 VAL A N 1
ATOM 1059 C CA . VAL A 1 132 ? 9.234 -20.375 -0.026 1 98.75 132 VAL A CA 1
ATOM 1060 C C . VAL A 1 132 ? 8.773 -20.938 1.319 1 98.75 132 VAL A C 1
ATOM 1062 O O . VAL A 1 132 ? 7.684 -21.516 1.419 1 98.75 132 VAL A O 1
ATOM 1065 N N . PRO A 1 133 ? 9.562 -20.781 2.354 1 98.81 133 PRO A N 1
ATOM 1066 C CA . PRO A 1 133 ? 9.164 -21.266 3.676 1 98.81 133 PRO A CA 1
ATOM 1067 C C . PRO A 1 133 ? 8.062 -20.422 4.305 1 98.81 133 PRO A C 1
ATOM 1069 O O . PRO A 1 133 ? 7.906 -19.25 3.961 1 98.81 133 PRO A O 1
ATOM 1072 N N . VAL A 1 134 ? 7.348 -21.031 5.234 1 98.75 134 VAL A N 1
ATOM 1073 C CA . VAL A 1 134 ? 6.281 -20.359 5.98 1 98.75 134 VAL A CA 1
ATOM 1074 C C . VAL A 1 134 ? 6.773 -20.016 7.383 1 98.75 134 VAL A C 1
ATOM 1076 O O . VAL A 1 134 ? 7.438 -20.828 8.031 1 98.75 134 VAL A O 1
ATOM 1079 N N . GLU A 1 135 ? 6.508 -18.844 7.766 1 98.5 135 GLU A N 1
ATOM 1080 C CA . GLU A 1 135 ? 6.797 -18.406 9.125 1 98.5 135 GLU A CA 1
ATOM 1081 C C . GLU A 1 135 ? 5.516 -18.234 9.938 1 98.5 135 GLU A C 1
ATOM 1083 O O . GLU A 1 135 ? 4.484 -17.828 9.391 1 98.5 135 GLU A O 1
ATOM 1088 N N . THR A 1 136 ? 5.605 -18.484 11.258 1 97.69 136 THR A N 1
ATOM 1089 C CA . THR A 1 136 ? 4.488 -18.234 12.164 1 97.69 136 THR A CA 1
ATOM 1090 C C . THR A 1 136 ? 4.723 -16.969 12.977 1 97.69 136 THR A C 1
ATOM 1092 O O . THR A 1 136 ? 5.844 -16.703 13.414 1 97.69 136 THR A O 1
ATOM 1095 N N . GLN A 1 137 ? 3.695 -16.219 13.094 1 95.75 137 GLN A N 1
ATOM 1096 C CA . GLN A 1 137 ? 3.803 -15.016 13.906 1 95.75 137 GLN A CA 1
ATOM 1097 C C . GLN A 1 137 ? 2.857 -15.07 15.102 1 95.75 137 GLN A C 1
ATOM 1099 O O . GLN A 1 137 ? 1.854 -15.789 15.078 1 95.75 137 GLN A O 1
ATOM 1104 N N . LYS A 1 138 ? 3.166 -14.281 16.125 1 94.25 138 LYS A N 1
ATOM 1105 C CA . LYS A 1 138 ? 2.404 -14.289 17.375 1 94.25 138 LYS A CA 1
ATOM 1106 C C . LYS A 1 138 ? 1.161 -13.406 17.25 1 94.25 138 LYS A C 1
ATOM 1108 O O . LYS A 1 138 ? 0.138 -13.688 17.891 1 94.25 138 LYS A O 1
ATOM 1113 N N . THR A 1 139 ? 1.328 -12.406 16.453 1 93.75 139 THR A N 1
ATOM 1114 C CA . THR A 1 139 ? 0.249 -11.43 16.344 1 93.75 139 THR A CA 1
ATOM 1115 C C . THR A 1 139 ? -0.696 -11.781 15.203 1 93.75 139 THR A C 1
ATOM 1117 O O . THR A 1 139 ? -0.252 -12.18 14.125 1 93.75 139 THR A O 1
ATOM 1120 N N . LEU A 1 140 ? -1.985 -11.602 15.43 1 97.12 140 LEU A N 1
ATOM 1121 C CA . LEU A 1 140 ? -3.004 -11.875 14.422 1 97.12 140 LEU A CA 1
ATOM 1122 C C . LEU A 1 140 ? -2.988 -10.812 13.328 1 97.12 140 LEU A C 1
ATOM 1124 O O . LEU A 1 140 ? -3.041 -9.617 13.617 1 97.12 140 LEU A O 1
ATOM 1128 N N . GLN A 1 141 ? -2.822 -11.227 12.125 1 97.62 141 GLN A N 1
ATOM 1129 C CA . GLN A 1 141 ? -3.104 -10.391 10.961 1 97.62 141 GLN A CA 1
ATOM 1130 C C . GLN A 1 141 ? -4.523 -10.609 10.453 1 97.62 141 GLN A C 1
ATOM 1132 O O . GLN A 1 141 ? -4.789 -11.586 9.75 1 97.62 141 GLN A O 1
ATOM 1137 N N . GLU A 1 142 ? -5.383 -9.719 10.719 1 97.56 142 GLU A N 1
ATOM 1138 C CA . GLU A 1 142 ? -6.812 -9.906 10.492 1 97.56 142 GLU A CA 1
ATOM 1139 C C . GLU A 1 142 ? -7.145 -9.898 9 1 97.56 142 GLU A C 1
ATOM 1141 O O . GLU A 1 142 ? -7.938 -10.711 8.531 1 97.56 142 GLU A O 1
ATOM 1146 N N . ARG A 1 143 ? -6.668 -8.906 8.305 1 98 143 ARG A N 1
ATOM 1147 C CA . ARG A 1 143 ? -6.887 -8.82 6.867 1 98 143 ARG A CA 1
ATOM 1148 C C . ARG A 1 143 ? -5.621 -9.195 6.098 1 98 143 ARG A C 1
ATOM 1150 O O . ARG A 1 143 ? -4.52 -8.789 6.477 1 98 143 ARG A O 1
ATOM 1157 N N . LEU A 1 144 ? -5.746 -9.945 5.07 1 98.69 144 LEU A N 1
ATOM 1158 C CA . LEU A 1 144 ? -4.613 -10.266 4.207 1 98.69 144 LEU A CA 1
ATOM 1159 C C . LEU A 1 144 ? -3.848 -9 3.83 1 98.69 144 LEU A C 1
ATOM 1161 O O . LEU A 1 144 ? -4.453 -7.984 3.479 1 98.69 144 LEU A O 1
ATOM 1165 N N . GLU A 1 145 ? -2.533 -9.164 3.939 1 98.69 145 GLU A N 1
ATOM 1166 C CA . GLU A 1 145 ? -1.718 -7.98 3.666 1 98.69 145 GLU A CA 1
ATOM 1167 C C . GLU A 1 145 ? -0.497 -8.336 2.822 1 98.69 145 GLU A C 1
ATOM 1169 O O . GLU A 1 145 ? 0.196 -9.32 3.105 1 98.69 145 GLU A O 1
ATOM 1174 N N . TYR A 1 146 ? -0.304 -7.566 1.779 1 98.88 146 TYR A N 1
ATOM 1175 C CA . TYR A 1 146 ? 0.944 -7.535 1.024 1 98.88 146 TYR A CA 1
ATOM 1176 C C . TYR A 1 146 ? 1.74 -6.273 1.337 1 98.88 146 TYR A C 1
ATOM 1178 O O . TYR A 1 146 ? 1.186 -5.172 1.363 1 98.88 146 TYR A O 1
ATOM 1186 N N . SER A 1 147 ? 2.982 -6.418 1.6 1 98.56 147 SER A N 1
ATOM 1187 C CA . SER A 1 147 ? 3.85 -5.27 1.843 1 98.56 147 SER A CA 1
ATOM 1188 C C . SER A 1 147 ? 5.246 -5.5 1.275 1 98.56 147 SER A C 1
ATOM 1190 O O . SER A 1 147 ? 5.613 -6.637 0.966 1 98.56 147 SER A O 1
ATOM 1192 N N . PHE A 1 148 ? 5.984 -4.453 1.063 1 98.69 148 PHE A N 1
ATOM 1193 C CA . PHE A 1 148 ? 7.383 -4.5 0.646 1 98.69 148 PHE A CA 1
ATOM 1194 C C . PHE A 1 148 ? 8.305 -4.125 1.8 1 98.69 148 PHE A C 1
ATOM 1196 O O . PHE A 1 148 ? 8.25 -3 2.303 1 98.69 148 PHE A O 1
ATOM 1203 N N . GLU A 1 149 ? 9.188 -5.086 2.18 1 97.31 149 GLU A N 1
ATOM 1204 C CA . GLU A 1 149 ? 10.008 -4.879 3.367 1 97.31 149 GLU A CA 1
ATOM 1205 C C . GLU A 1 149 ? 11.477 -5.184 3.082 1 97.31 149 GLU A C 1
ATOM 1207 O O . GLU A 1 149 ? 11.812 -5.746 2.037 1 97.31 149 GLU A O 1
ATOM 1212 N N . ASP A 1 150 ? 12.344 -4.738 4.02 1 96.5 150 ASP A N 1
ATOM 1213 C CA . ASP A 1 150 ? 13.781 -5.012 3.988 1 96.5 150 ASP A CA 1
ATOM 1214 C C . ASP A 1 150 ? 14.391 -4.566 2.662 1 96.5 150 ASP A C 1
ATOM 1216 O O . ASP A 1 150 ? 15.102 -5.34 2.01 1 96.5 150 ASP A O 1
ATOM 1220 N N . MET A 1 151 ? 14.07 -3.428 2.334 1 96 151 MET A N 1
ATOM 1221 C CA . MET A 1 151 ? 14.453 -2.926 1.017 1 96 151 MET A CA 1
ATOM 1222 C C . MET A 1 151 ? 15.867 -2.363 1.035 1 96 151 MET A C 1
ATOM 1224 O O . MET A 1 151 ? 16.234 -1.612 1.942 1 96 151 MET A O 1
ATOM 1228 N N . THR A 1 152 ? 16.656 -2.77 0.099 1 94 152 THR A N 1
ATOM 1229 C CA . THR A 1 152 ? 17.938 -2.18 -0.257 1 94 152 THR A CA 1
ATOM 1230 C C . THR A 1 152 ? 17.891 -1.6 -1.668 1 94 152 THR A C 1
ATOM 1232 O O . THR A 1 152 ? 16.812 -1.458 -2.254 1 94 152 THR A O 1
ATOM 1235 N N . GLU A 1 153 ? 19.016 -1.269 -2.166 1 92.19 153 GLU A N 1
ATOM 1236 C CA . GLU A 1 153 ? 19.062 -0.689 -3.506 1 92.19 153 GLU A CA 1
ATOM 1237 C C . GLU A 1 153 ? 18.656 -1.714 -4.562 1 92.19 153 GLU A C 1
ATOM 1239 O O . GLU A 1 153 ? 18.078 -1.356 -5.598 1 92.19 153 GLU A O 1
ATOM 1244 N N . ASN A 1 154 ? 18.938 -2.969 -4.262 1 96.25 154 ASN A N 1
ATOM 1245 C CA . ASN A 1 154 ? 18.734 -3.938 -5.332 1 96.25 154 ASN A CA 1
ATOM 1246 C C . ASN A 1 154 ? 17.906 -5.133 -4.863 1 96.25 154 ASN A C 1
ATOM 1248 O O . ASN A 1 154 ? 17.844 -6.152 -5.551 1 96.25 154 ASN A O 1
ATOM 1252 N N . LYS A 1 155 ? 17.406 -5.008 -3.666 1 97.75 155 LYS A N 1
ATOM 1253 C CA . LYS A 1 155 ? 16.625 -6.117 -3.129 1 97.75 155 LYS A CA 1
ATOM 1254 C C . LYS A 1 155 ? 15.422 -5.609 -2.342 1 97.75 155 LYS A C 1
ATOM 1256 O O . LYS A 1 155 ? 15.469 -4.539 -1.738 1 97.75 155 LYS A O 1
ATOM 1261 N N . VAL A 1 156 ? 14.375 -6.348 -2.346 1 98.38 156 VAL A N 1
ATOM 1262 C CA . VAL A 1 156 ? 13.203 -6.113 -1.515 1 98.38 156 VAL A CA 1
ATOM 1263 C C . VAL A 1 156 ? 12.477 -7.43 -1.259 1 98.38 156 VAL A C 1
ATOM 1265 O O . VAL A 1 156 ? 12.586 -8.367 -2.053 1 98.38 156 VAL A O 1
ATOM 1268 N N . ASN A 1 157 ? 11.844 -7.574 -0.14 1 98.88 157 ASN A N 1
ATOM 1269 C CA . ASN A 1 157 ? 10.992 -8.734 0.129 1 98.88 157 ASN A CA 1
ATOM 1270 C C . ASN A 1 157 ? 9.516 -8.391 -0.026 1 98.88 157 ASN A C 1
ATOM 1272 O O . ASN A 1 157 ? 9.031 -7.418 0.559 1 98.88 157 ASN A O 1
ATOM 1276 N N . LEU A 1 158 ? 8.891 -9.133 -0.842 1 98.94 158 LEU A N 1
ATOM 1277 C CA . LEU A 1 158 ? 7.43 -9.148 -0.797 1 98.94 158 LEU A CA 1
ATOM 1278 C C . LEU A 1 158 ? 6.934 -9.977 0.382 1 98.94 158 LEU A C 1
ATOM 1280 O O . LEU A 1 158 ? 7.184 -11.188 0.447 1 98.94 158 LEU A O 1
ATOM 1284 N N . ILE A 1 159 ? 6.211 -9.352 1.272 1 98.81 159 ILE A N 1
ATOM 1285 C CA . ILE A 1 159 ? 5.715 -10.031 2.465 1 98.81 159 ILE A CA 1
ATOM 1286 C C . ILE A 1 159 ? 4.211 -10.266 2.336 1 98.81 159 ILE A C 1
ATOM 1288 O O . ILE A 1 159 ? 3.465 -9.359 1.957 1 98.81 159 ILE A O 1
ATOM 1292 N N . ILE A 1 160 ? 3.818 -11.453 2.598 1 98.88 160 ILE A N 1
ATOM 1293 C CA . ILE A 1 160 ? 2.41 -11.82 2.686 1 98.88 160 ILE A CA 1
ATOM 1294 C C . ILE A 1 160 ? 2.072 -12.227 4.117 1 98.88 160 ILE A C 1
ATOM 1296 O O . ILE A 1 160 ? 2.709 -13.117 4.688 1 98.88 160 ILE A O 1
ATOM 1300 N N . LYS A 1 161 ? 1.076 -11.586 4.719 1 98.56 161 LYS A N 1
ATOM 1301 C CA . LYS A 1 161 ? 0.649 -11.906 6.078 1 98.56 161 LYS A CA 1
ATOM 1302 C C . LYS A 1 161 ? -0.861 -12.117 6.145 1 98.56 161 LYS A C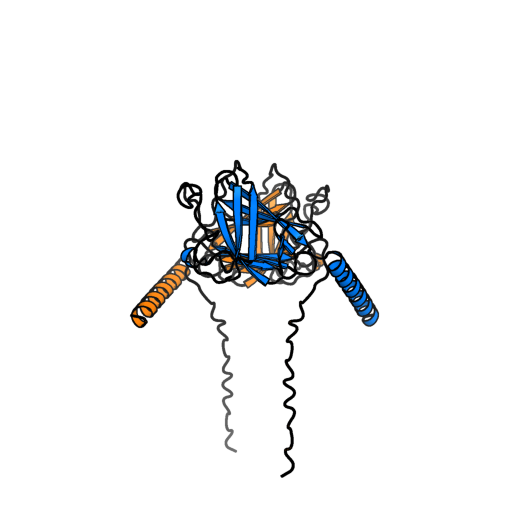 1
ATOM 1304 O O . LYS A 1 161 ? -1.628 -11.336 5.574 1 98.56 161 LYS A O 1
ATOM 1309 N N . TRP A 1 162 ? -1.235 -13.102 6.828 1 98.69 162 TRP A N 1
ATOM 1310 C CA . TRP A 1 162 ? -2.641 -13.375 7.113 1 98.69 162 TRP A CA 1
ATOM 1311 C C . TRP A 1 162 ? -2.779 -14.352 8.281 1 98.69 162 TRP A C 1
ATOM 1313 O O . TRP A 1 162 ? -2.031 -15.32 8.375 1 98.69 162 TRP A O 1
ATOM 1323 N N . GLU A 1 163 ? -3.76 -14.047 9.156 1 98.19 163 GLU A N 1
ATOM 1324 C CA . GLU A 1 163 ? -3.889 -14.828 10.383 1 98.19 163 GLU A CA 1
ATOM 1325 C C . GLU A 1 163 ? -2.578 -14.844 11.164 1 98.19 163 GLU A C 1
ATOM 1327 O O . GLU A 1 163 ? -2.066 -13.797 11.555 1 98.19 163 GLU A O 1
ATOM 1332 N N . TYR A 1 164 ? -1.912 -15.938 11.328 1 98.12 164 TYR A N 1
ATOM 1333 C CA . TYR A 1 164 ? -0.653 -16.016 12.062 1 98.12 164 TYR A CA 1
ATOM 1334 C C . TYR A 1 164 ? 0.479 -16.484 11.148 1 98.12 164 TYR A C 1
ATOM 1336 O O . TYR A 1 164 ? 1.485 -17.016 11.617 1 98.12 164 TYR A O 1
ATOM 1344 N N . VAL A 1 165 ? 0.252 -16.297 9.883 1 98.5 165 VAL A N 1
ATOM 1345 C CA . VAL A 1 165 ? 1.21 -16.781 8.898 1 98.5 165 VAL A CA 1
ATOM 1346 C C . VAL A 1 165 ? 1.896 -15.602 8.219 1 98.5 165 VAL A C 1
ATOM 1348 O O . VAL A 1 165 ? 1.251 -14.602 7.91 1 98.5 165 VAL A O 1
ATOM 1351 N N . LYS A 1 166 ? 3.16 -15.758 7.992 1 98.56 166 LYS A N 1
ATOM 1352 C CA . LYS A 1 166 ? 3.973 -14.797 7.25 1 98.56 166 LYS A CA 1
ATOM 1353 C C . LYS A 1 166 ? 4.867 -15.5 6.234 1 98.56 166 LYS A C 1
ATOM 1355 O O . LYS A 1 166 ? 5.535 -16.484 6.562 1 98.56 166 LYS A O 1
ATOM 1360 N N . VAL A 1 167 ? 4.879 -15.039 5.051 1 98.81 167 VAL A N 1
ATOM 1361 C CA . VAL A 1 167 ? 5.742 -15.555 3.99 1 98.81 167 VAL A CA 1
ATOM 1362 C C . VAL A 1 167 ? 6.508 -14.398 3.344 1 98.81 167 VAL A C 1
ATOM 1364 O O . VAL A 1 167 ? 5.938 -13.336 3.086 1 98.81 167 VAL A O 1
ATOM 1367 N N . ALA A 1 168 ? 7.758 -14.594 3.145 1 98.81 168 ALA A N 1
ATOM 1368 C CA . ALA A 1 168 ? 8.609 -13.609 2.484 1 98.81 168 ALA A CA 1
ATOM 1369 C C . ALA A 1 168 ? 9.133 -14.148 1.155 1 98.81 168 ALA A C 1
ATOM 1371 O O . ALA A 1 168 ? 9.664 -15.258 1.092 1 98.81 168 ALA A O 1
ATOM 1372 N N . ILE A 1 169 ? 8.953 -13.414 0.113 1 98.94 169 ILE A N 1
ATOM 1373 C CA . ILE A 1 169 ? 9.469 -13.75 -1.208 1 98.94 169 ILE A CA 1
ATOM 1374 C C . ILE A 1 169 ? 10.523 -12.727 -1.628 1 98.94 169 ILE A C 1
ATOM 1376 O O . ILE A 1 169 ? 10.203 -11.562 -1.873 1 98.94 169 ILE A O 1
ATOM 1380 N N . PRO A 1 170 ? 11.734 -13.117 -1.752 1 98.88 170 PRO A N 1
ATOM 1381 C CA . PRO A 1 170 ? 12.758 -12.148 -2.158 1 98.88 170 PRO A CA 1
ATOM 1382 C C . PRO A 1 170 ? 12.625 -11.727 -3.619 1 98.88 170 PRO A C 1
ATOM 1384 O O . PRO A 1 170 ? 12.352 -12.562 -4.484 1 98.88 170 PRO A O 1
ATOM 1387 N N . ILE A 1 171 ? 12.766 -10.469 -3.857 1 98.94 171 ILE A N 1
ATOM 1388 C CA . ILE A 1 171 ? 12.82 -9.883 -5.191 1 98.94 171 ILE A CA 1
ATOM 1389 C C . ILE A 1 171 ? 14.117 -9.102 -5.359 1 98.94 171 ILE A C 1
ATOM 1391 O O . ILE A 1 171 ? 14.461 -8.266 -4.516 1 98.94 171 ILE A O 1
ATOM 1395 N N . GLU A 1 172 ? 14.836 -9.367 -6.414 1 98.75 172 GLU A N 1
ATOM 1396 C CA . GLU A 1 172 ? 16.109 -8.711 -6.656 1 98.75 172 GLU A CA 1
ATOM 1397 C C . GLU A 1 172 ? 16.188 -8.148 -8.078 1 98.75 172 GLU A C 1
ATOM 1399 O O . GLU A 1 172 ? 15.516 -8.648 -8.984 1 98.75 172 GLU A O 1
ATOM 1404 N N . VAL A 1 173 ? 17 -7.18 -8.25 1 98.06 173 VAL A N 1
ATOM 1405 C CA . VAL A 1 173 ? 17.234 -6.641 -9.586 1 98.06 173 VAL A CA 1
ATOM 1406 C C . VAL A 1 173 ? 17.953 -7.684 -10.438 1 98.06 173 VAL A C 1
ATOM 1408 O O . VAL A 1 173 ? 18.953 -8.273 -10.008 1 98.06 173 VAL A O 1
ATOM 1411 N N . ASP A 1 174 ? 17.359 -7.93 -11.555 1 98 174 ASP A N 1
ATOM 1412 C CA . ASP A 1 174 ? 18.047 -8.75 -12.539 1 98 174 ASP A CA 1
ATOM 1413 C C . ASP A 1 174 ? 18.953 -7.902 -13.43 1 98 174 ASP A C 1
ATOM 1415 O O . ASP A 1 174 ? 18.703 -6.707 -13.609 1 98 174 ASP A O 1
ATOM 1419 N N . LYS A 1 175 ? 20.078 -8.453 -13.977 1 96.44 175 LYS A N 1
ATOM 1420 C CA . LYS A 1 175 ? 20.984 -7.758 -14.891 1 96.44 175 LYS A CA 1
ATOM 1421 C C . LYS A 1 175 ? 21.469 -6.441 -14.289 1 96.44 175 LYS A C 1
ATOM 1423 O O . LYS A 1 175 ? 21.359 -5.391 -14.93 1 96.44 175 LYS A O 1
ATOM 1428 N N . LEU A 1 176 ? 21.984 -6.516 -13.094 1 96.31 176 LEU A N 1
ATOM 1429 C CA . LEU A 1 176 ? 22.375 -5.363 -12.289 1 96.31 176 LEU A CA 1
ATOM 1430 C C . LEU A 1 176 ? 23.328 -4.465 -13.062 1 96.31 176 LEU A C 1
ATOM 1432 O O . LEU A 1 176 ? 23.266 -3.238 -12.945 1 96.31 176 LEU A O 1
ATOM 1436 N N . GLU A 1 177 ? 24.172 -5.051 -13.859 1 96.44 177 GLU A N 1
ATOM 1437 C CA . GLU A 1 177 ? 25.125 -4.266 -14.641 1 96.44 177 GLU A CA 1
ATOM 1438 C C . GLU A 1 177 ? 24.422 -3.318 -15.602 1 96.44 177 GLU A C 1
ATOM 1440 O O . GLU A 1 177 ? 24.812 -2.158 -15.742 1 96.44 177 GLU A O 1
ATOM 1445 N N . ASN A 1 178 ? 23.453 -3.848 -16.281 1 95.94 178 ASN A N 1
ATOM 1446 C CA . ASN A 1 178 ? 22.672 -3.023 -17.203 1 95.94 178 ASN A CA 1
ATOM 1447 C C . ASN A 1 178 ? 21.922 -1.916 -16.469 1 95.94 178 ASN A C 1
ATOM 1449 O O . ASN A 1 178 ? 21.844 -0.785 -16.953 1 95.94 178 ASN A O 1
ATOM 1453 N N . VAL A 1 179 ? 21.406 -2.264 -15.32 1 96.12 179 VAL A N 1
ATOM 1454 C CA . VAL A 1 179 ? 20.703 -1.285 -14.508 1 96.12 179 VAL A CA 1
ATOM 1455 C C . VAL A 1 179 ? 21.656 -0.176 -14.078 1 96.12 179 VAL A C 1
ATOM 1457 O O . VAL A 1 179 ? 21.312 1.007 -14.133 1 96.12 179 VAL A O 1
ATOM 1460 N N . ASN A 1 180 ? 22.828 -0.481 -13.695 1 96.12 180 ASN A N 1
ATOM 1461 C CA . ASN A 1 180 ? 23.828 0.5 -13.281 1 96.12 180 ASN A CA 1
ATOM 1462 C C . ASN A 1 180 ? 24.203 1.429 -14.43 1 96.12 180 ASN A C 1
ATOM 1464 O O . ASN A 1 180 ? 24.438 2.621 -14.219 1 96.12 180 ASN A O 1
ATOM 1468 N N . LYS A 1 181 ? 24.297 0.842 -15.633 1 96.44 181 LYS A N 1
ATOM 1469 C CA . LYS A 1 181 ? 24.578 1.665 -16.812 1 96.44 181 LYS A CA 1
ATOM 1470 C C . LYS A 1 181 ? 23.469 2.689 -17.031 1 96.44 181 LYS A C 1
ATOM 1472 O O . LYS A 1 181 ? 23.75 3.848 -17.359 1 96.44 181 LYS A O 1
ATOM 1477 N N . ILE A 1 182 ? 22.266 2.217 -16.875 1 95.31 182 ILE A N 1
ATOM 1478 C CA . ILE A 1 182 ? 21.125 3.111 -17.031 1 95.31 182 ILE A CA 1
ATOM 1479 C C . ILE A 1 182 ? 21.203 4.223 -15.984 1 95.31 182 ILE A C 1
ATOM 1481 O O . ILE A 1 182 ? 20.984 5.395 -16.297 1 95.31 182 ILE A O 1
ATOM 1485 N N . ILE A 1 183 ? 21.531 3.896 -14.781 1 95.12 183 ILE A N 1
ATOM 1486 C CA . ILE A 1 183 ? 21.641 4.871 -13.703 1 95.12 183 ILE A CA 1
ATOM 1487 C C . ILE A 1 183 ? 22.719 5.906 -14.055 1 95.12 183 ILE A C 1
ATOM 1489 O O . ILE A 1 183 ? 22.516 7.105 -13.836 1 95.12 183 ILE A O 1
ATOM 1493 N N . GLN A 1 184 ? 23.781 5.465 -14.594 1 95.44 184 GLN A N 1
ATOM 1494 C CA . GLN A 1 184 ? 24.844 6.363 -15.008 1 95.44 184 GLN A CA 1
ATOM 1495 C C . GLN A 1 184 ? 24.375 7.352 -16.062 1 95.44 184 GLN A C 1
ATOM 1497 O O . GLN A 1 184 ? 24.656 8.547 -15.984 1 95.44 184 GLN A O 1
ATOM 1502 N N . HIS A 1 185 ? 23.656 6.816 -17.031 1 94.81 185 HIS A N 1
ATOM 1503 C CA . HIS A 1 185 ? 23.125 7.684 -18.078 1 94.81 185 HIS A CA 1
ATOM 1504 C C . HIS A 1 185 ? 22.141 8.703 -17.5 1 94.81 185 HIS A C 1
ATOM 1506 O O . HIS A 1 185 ? 22.156 9.867 -17.891 1 94.81 185 HIS A O 1
ATOM 1512 N N . LEU A 1 186 ? 21.359 8.203 -16.562 1 93.12 186 LEU A N 1
ATOM 1513 C CA . LEU A 1 186 ? 20.422 9.102 -15.93 1 93.12 186 LEU A CA 1
ATOM 1514 C C . LEU A 1 186 ? 21.141 10.211 -15.164 1 93.12 186 LEU A C 1
ATOM 1516 O O . LEU A 1 186 ? 20.719 11.367 -15.18 1 93.12 186 LEU A O 1
ATOM 1520 N N . THR A 1 187 ? 22.188 9.906 -14.523 1 92.56 187 THR A N 1
ATOM 1521 C CA . THR A 1 187 ? 22.984 10.859 -13.766 1 92.56 187 THR A CA 1
ATOM 1522 C C . THR A 1 187 ? 23.594 11.922 -14.688 1 92.56 187 THR A C 1
ATOM 1524 O O . THR A 1 187 ? 23.578 13.109 -14.375 1 92.56 187 THR A O 1
ATOM 1527 N N . GLU A 1 188 ? 24.016 11.469 -15.781 1 93.25 188 GLU A N 1
ATOM 1528 C CA . GLU A 1 188 ? 24.609 12.375 -16.766 1 93.25 188 GLU A CA 1
ATOM 1529 C C . GLU A 1 188 ? 23.547 13.328 -17.328 1 93.25 188 GLU A C 1
ATOM 1531 O O . GLU A 1 188 ? 23.828 14.508 -17.547 1 93.25 188 GLU A O 1
ATOM 1536 N N . ILE A 1 189 ? 22.453 12.781 -17.609 1 91.44 189 ILE A N 1
ATOM 1537 C CA . ILE A 1 189 ? 21.359 13.594 -18.125 1 91.44 189 ILE A CA 1
ATOM 1538 C C . ILE A 1 189 ? 20.984 14.656 -17.109 1 91.44 189 ILE A C 1
ATOM 1540 O O . ILE A 1 189 ? 20.781 15.82 -17.453 1 91.44 189 ILE A O 1
ATOM 1544 N N . LYS A 1 190 ? 20.922 14.266 -15.867 1 89.25 190 LYS A N 1
ATOM 1545 C CA . LYS A 1 190 ? 20.578 15.195 -14.797 1 89.25 190 LYS A CA 1
ATOM 1546 C C . LYS A 1 190 ? 21.594 16.312 -14.688 1 89.25 190 LYS A C 1
ATOM 1548 O O . LYS A 1 190 ? 21.234 17.484 -14.477 1 89.25 190 LYS A O 1
ATOM 1553 N N . GLN A 1 191 ? 22.812 15.914 -14.836 1 92.5 191 GLN A N 1
ATOM 1554 C CA . GLN A 1 191 ? 23.875 16.906 -14.789 1 92.5 191 GLN A CA 1
ATOM 1555 C C . GLN A 1 191 ? 23.766 17.891 -15.961 1 92.5 191 GLN A C 1
ATOM 1557 O O . GLN A 1 191 ? 23.953 19.094 -15.781 1 92.5 191 GLN A O 1
ATOM 1562 N N . LEU A 1 192 ? 23.484 17.375 -17.078 1 91.44 192 LEU A N 1
ATOM 1563 C CA . LEU A 1 192 ? 23.328 18.234 -18.25 1 91.44 192 LEU A CA 1
ATOM 1564 C C . LEU A 1 192 ? 22.156 19.188 -18.062 1 91.44 192 LEU A C 1
ATOM 1566 O O . LEU A 1 192 ? 22.234 20.359 -18.469 1 91.44 192 LEU A O 1
ATOM 1570 N N . GLU A 1 193 ? 21.078 18.656 -17.562 1 90.06 193 GLU A N 1
ATOM 1571 C CA . GLU A 1 193 ? 19.906 19.484 -17.312 1 90.06 193 GLU A CA 1
ATOM 1572 C C . GLU A 1 193 ? 20.25 20.625 -16.359 1 90.06 193 GLU A C 1
ATOM 1574 O O . GLU A 1 193 ? 19.812 21.766 -16.562 1 90.06 193 GLU A O 1
ATOM 1579 N N . ARG A 1 194 ? 21.047 20.422 -15.289 1 90.69 194 ARG A N 1
ATOM 1580 C CA . ARG A 1 194 ? 21.453 21.422 -14.32 1 90.69 194 ARG A CA 1
ATOM 1581 C C . ARG A 1 194 ? 22.344 22.484 -14.977 1 90.69 194 ARG A C 1
ATOM 1583 O O . ARG A 1 194 ? 22.234 23.672 -14.68 1 90.69 194 ARG A O 1
ATOM 1590 N N . ASP A 1 195 ? 23.125 21.953 -15.914 1 91.38 195 ASP A N 1
ATOM 1591 C CA . ASP A 1 195 ? 24.047 22.844 -16.609 1 91.38 195 ASP A CA 1
ATOM 1592 C C . ASP A 1 195 ? 23.297 23.766 -17.578 1 91.38 195 ASP A C 1
ATOM 1594 O O . ASP A 1 195 ? 23.75 24.875 -17.859 1 91.38 195 ASP A O 1
ATOM 1598 N N . MET A 1 196 ? 22.266 23.25 -18.078 1 92.31 196 MET A N 1
ATOM 1599 C CA . MET A 1 196 ? 21.469 24.031 -19.016 1 92.31 196 MET A CA 1
ATOM 1600 C C . MET A 1 196 ? 20.672 25.109 -18.297 1 92.31 196 MET A C 1
ATOM 1602 O O . MET A 1 196 ? 20.297 26.125 -18.875 1 92.31 196 MET A O 1
ATOM 1606 N N . GLU A 1 197 ? 20.281 24.844 -17.062 1 82.81 197 GLU A N 1
ATOM 1607 C CA . GLU A 1 197 ? 19.5 25.781 -16.266 1 82.81 197 GLU A CA 1
ATOM 1608 C C . GLU A 1 197 ? 20.375 26.891 -15.695 1 82.81 197 GLU A C 1
ATOM 1610 O O . GLU A 1 197 ? 19.875 27.969 -15.375 1 82.81 197 GLU A O 1
ATOM 1615 N N . ASN A 1 198 ? 21.656 26.656 -15.477 1 74.06 198 ASN A N 1
ATOM 1616 C CA . ASN A 1 198 ? 22.594 27.672 -15.016 1 74.06 198 ASN A CA 1
ATOM 1617 C C . ASN A 1 198 ? 23.219 28.422 -16.188 1 74.06 198 ASN A C 1
ATOM 1619 O O . ASN A 1 198 ? 23.625 29.578 -16.047 1 74.06 198 ASN A O 1
ATOM 1623 N N . MET B 1 1 ? 3.186 -2.701 -68.875 1 35.84 1 MET B N 1
ATOM 1624 C CA . MET B 1 1 ? 2.48 -2.635 -67.562 1 35.84 1 MET B CA 1
ATOM 1625 C C . MET B 1 1 ? 3.465 -2.631 -66.438 1 35.84 1 MET B C 1
ATOM 1627 O O . MET B 1 1 ? 4.176 -3.611 -66.188 1 35.84 1 MET B O 1
ATOM 1631 N N . LYS B 1 2 ? 4.145 -1.441 -66.125 1 43.66 2 LYS B N 1
ATOM 1632 C CA . LYS B 1 2 ? 5.148 -1.189 -65.125 1 43.66 2 LYS B CA 1
ATOM 1633 C C . LYS B 1 2 ? 4.578 -1.412 -63.719 1 43.66 2 LYS B C 1
ATOM 1635 O O . LYS B 1 2 ? 3.559 -0.818 -63.344 1 43.66 2 LYS B O 1
ATOM 1640 N N . PHE B 1 3 ? 4.594 -2.707 -63.188 1 46.75 3 PHE B N 1
ATOM 1641 C CA . PHE B 1 3 ? 4.215 -3.068 -61.812 1 46.75 3 PHE B CA 1
ATOM 1642 C C . PHE B 1 3 ? 4.938 -2.186 -60.812 1 46.75 3 PHE B C 1
ATOM 1644 O O . PHE B 1 3 ? 6.168 -2.129 -60.781 1 46.75 3 PHE B O 1
ATOM 1651 N N . TYR B 1 4 ? 4.371 -1.033 -60.5 1 49.41 4 TYR B N 1
ATOM 1652 C CA . TYR B 1 4 ? 4.812 -0.213 -59.375 1 49.41 4 TYR B CA 1
ATOM 1653 C C . TYR B 1 4 ? 4.727 -0.989 -58.062 1 49.41 4 TYR B C 1
ATOM 1655 O O . TYR B 1 4 ? 3.656 -1.471 -57.688 1 49.41 4 TYR B O 1
ATOM 1663 N N . PHE B 1 5 ? 5.766 -1.756 -57.719 1 47.25 5 PHE B N 1
ATOM 1664 C CA . PHE B 1 5 ? 5.914 -2.336 -56.406 1 47.25 5 PHE B CA 1
ATOM 1665 C C . PHE B 1 5 ? 5.828 -1.256 -55.312 1 47.25 5 PHE B C 1
ATOM 1667 O O . PHE B 1 5 ? 6.691 -0.377 -55.25 1 47.25 5 PHE B O 1
ATOM 1674 N N . THR B 1 6 ? 4.637 -0.869 -54.906 1 50.88 6 THR B N 1
ATOM 1675 C CA . THR B 1 6 ? 4.473 -0.032 -53.75 1 50.88 6 THR B CA 1
ATOM 1676 C C . THR B 1 6 ? 4.996 -0.748 -52.5 1 50.88 6 THR B C 1
ATOM 1678 O O . THR B 1 6 ? 4.504 -1.819 -52.125 1 50.88 6 THR B O 1
ATOM 1681 N N . PHE B 1 7 ? 6.215 -0.58 -52.156 1 48.31 7 PHE B N 1
ATOM 1682 C CA . PHE B 1 7 ? 6.789 -0.973 -50.875 1 48.31 7 PHE B CA 1
ATOM 1683 C C . PHE B 1 7 ? 6.02 -0.344 -49.719 1 48.31 7 PHE B C 1
ATOM 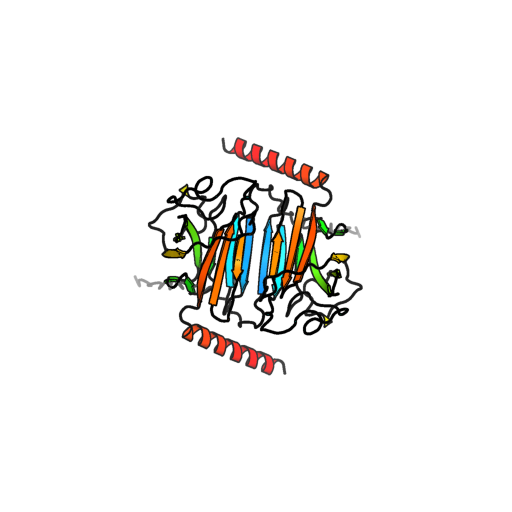1685 O O . PHE B 1 7 ? 6.066 0.873 -49.531 1 48.31 7 PHE B O 1
ATOM 1692 N N . PHE B 1 8 ? 4.891 -0.96 -49.375 1 46.25 8 PHE B N 1
ATOM 1693 C CA . PHE B 1 8 ? 4.289 -0.606 -48.094 1 46.25 8 PHE B CA 1
ATOM 1694 C C . PHE B 1 8 ? 5.254 -0.892 -46.938 1 46.25 8 PHE B C 1
ATOM 1696 O O . PHE B 1 8 ? 5.543 -2.053 -46.625 1 46.25 8 PHE B O 1
ATOM 1703 N N . ALA B 1 9 ? 6.203 -0.04 -46.781 1 43.81 9 ALA B N 1
ATOM 1704 C CA . ALA B 1 9 ? 7.004 -0.098 -45.562 1 43.81 9 ALA B CA 1
ATOM 1705 C C . ALA B 1 9 ? 6.113 -0.06 -44.312 1 43.81 9 ALA B C 1
ATOM 1707 O O . ALA B 1 9 ? 5.441 0.941 -44.031 1 43.81 9 ALA B O 1
ATOM 1708 N N . LEU B 1 10 ? 5.574 -1.185 -43.938 1 44.75 10 LEU B N 1
ATOM 1709 C CA . LEU B 1 10 ? 4.961 -1.298 -42.594 1 44.75 10 LEU B CA 1
ATOM 1710 C C . LEU B 1 10 ? 5.887 -0.75 -41.531 1 44.75 10 LEU B C 1
ATOM 1712 O O . LEU B 1 10 ? 6.922 -1.351 -41.219 1 44.75 10 LEU B O 1
ATOM 1716 N N . CYS B 1 11 ? 5.984 0.594 -41.375 1 42.47 11 CYS B N 1
ATOM 1717 C CA . CYS B 1 11 ? 6.57 1.199 -40.188 1 42.47 11 CYS B CA 1
ATOM 1718 C C . CYS B 1 11 ? 6.012 0.562 -38.938 1 42.47 11 CYS B C 1
ATOM 1720 O O . CYS B 1 11 ? 4.875 0.833 -38.531 1 42.47 11 CYS B O 1
ATOM 1722 N N . SER B 1 12 ? 6.336 -0.688 -38.719 1 40.91 12 SER B N 1
ATOM 1723 C CA . SER B 1 12 ? 6.055 -1.188 -37.375 1 40.91 12 SER B CA 1
ATOM 1724 C C . SER B 1 12 ? 6.52 -0.2 -36.312 1 40.91 12 SER B C 1
ATOM 1726 O O . SER B 1 12 ? 7.719 0.045 -36.156 1 40.91 12 SER B O 1
ATOM 1728 N N . THR B 1 13 ? 5.863 0.856 -36.125 1 39.66 13 THR B N 1
ATOM 1729 C CA . THR B 1 13 ? 6.109 1.657 -34.906 1 39.66 13 THR B CA 1
ATOM 1730 C C . THR B 1 13 ? 6.242 0.767 -33.688 1 39.66 13 THR B C 1
ATOM 1732 O O . THR B 1 13 ? 5.27 0.149 -33.25 1 39.66 13 THR B O 1
ATOM 1735 N N . TRP B 1 14 ? 7.387 0.166 -33.562 1 42.19 14 TRP B N 1
ATOM 1736 C CA . TRP B 1 14 ? 7.68 -0.292 -32.188 1 42.19 14 TRP B CA 1
ATOM 1737 C C . TRP B 1 14 ? 7.305 0.772 -31.172 1 42.19 14 TRP B C 1
ATOM 1739 O O . TRP B 1 14 ? 7.902 1.853 -31.141 1 42.19 14 TRP B O 1
ATOM 1749 N N . ILE B 1 15 ? 6.141 0.914 -30.875 1 38.78 15 ILE B N 1
ATOM 1750 C CA . ILE B 1 15 ? 5.863 1.673 -29.656 1 38.78 15 ILE B CA 1
ATOM 1751 C C . ILE B 1 15 ? 6.805 1.224 -28.547 1 38.78 15 ILE B C 1
ATOM 1753 O O . ILE B 1 15 ? 6.652 0.127 -28 1 38.78 15 ILE B O 1
ATOM 1757 N N . ILE B 1 16 ? 8.031 1.509 -28.656 1 38.44 16 ILE B N 1
ATOM 1758 C CA . ILE B 1 16 ? 8.867 1.44 -27.469 1 38.44 16 ILE B CA 1
ATOM 1759 C C . ILE B 1 16 ? 8.18 2.16 -26.312 1 38.44 16 ILE B C 1
ATOM 1761 O O . ILE B 1 16 ? 7.957 3.371 -26.359 1 38.44 16 ILE B O 1
ATOM 1765 N N . THR B 1 17 ? 7.16 1.641 -25.812 1 43.69 17 THR B N 1
ATOM 1766 C CA . THR B 1 17 ? 6.75 2.229 -24.547 1 43.69 17 THR B CA 1
ATOM 1767 C C . THR B 1 17 ? 7.969 2.6 -23.703 1 43.69 17 THR B C 1
ATOM 1769 O O . THR B 1 17 ? 8.781 1.735 -23.359 1 43.69 17 THR B O 1
ATOM 1772 N N . ALA B 1 18 ? 8.539 3.693 -23.969 1 44.41 18 ALA B N 1
ATOM 1773 C CA . ALA B 1 18 ? 9.633 4.25 -23.188 1 44.41 18 ALA B CA 1
ATOM 1774 C C . ALA B 1 18 ? 9.461 3.918 -21.703 1 44.41 18 ALA B C 1
ATOM 1776 O O . ALA B 1 18 ? 8.445 4.262 -21.094 1 44.41 18 ALA B O 1
ATOM 1777 N N . GLN B 1 19 ? 10 2.779 -21.422 1 59.38 19 GLN B N 1
ATOM 1778 C CA . GLN B 1 19 ? 10.086 2.504 -20 1 59.38 19 GLN B CA 1
ATOM 1779 C C . GLN B 1 19 ? 10.57 3.73 -19.234 1 59.38 19 GLN B C 1
ATOM 1781 O O . GLN B 1 19 ? 11.578 4.34 -19.594 1 59.38 19 GLN B O 1
ATOM 1786 N N . ASN B 1 20 ? 9.664 4.488 -18.562 1 75.06 20 ASN B N 1
ATOM 1787 C CA . ASN B 1 20 ? 10.023 5.668 -17.781 1 75.06 20 ASN B CA 1
ATOM 1788 C C . ASN B 1 20 ? 10.867 5.305 -16.562 1 75.06 20 ASN B C 1
ATOM 1790 O O . ASN B 1 20 ? 10.328 4.941 -15.516 1 75.06 20 ASN B O 1
ATOM 1794 N N . TYR B 1 21 ? 12.227 5.133 -16.891 1 90.06 21 TYR B N 1
ATOM 1795 C CA . TYR B 1 21 ? 13.172 4.887 -15.812 1 90.06 21 TYR B CA 1
ATOM 1796 C C . TYR B 1 21 ? 13.336 6.129 -14.945 1 90.06 21 TYR B C 1
ATOM 1798 O O . TYR B 1 21 ? 13.344 7.254 -15.445 1 90.06 21 TYR B O 1
ATOM 1806 N N . LYS B 1 22 ? 13.344 5.832 -13.68 1 90.19 22 LYS B N 1
ATOM 1807 C CA . LYS B 1 22 ? 13.602 6.918 -12.734 1 90.19 22 LYS B CA 1
ATOM 1808 C C . LYS B 1 22 ? 14.852 6.645 -11.906 1 90.19 22 LYS B C 1
ATOM 1810 O O . LYS B 1 22 ? 15.164 5.492 -11.594 1 90.19 22 LYS B O 1
ATOM 1815 N N . TYR B 1 23 ? 15.555 7.691 -11.594 1 89.5 23 TYR B N 1
ATOM 1816 C CA . TYR B 1 23 ? 16.719 7.582 -10.719 1 89.5 23 TYR B CA 1
ATOM 1817 C C . TYR B 1 23 ? 16.312 7.027 -9.352 1 89.5 23 TYR B C 1
ATOM 1819 O O . TYR B 1 23 ? 15.297 7.438 -8.781 1 89.5 23 TYR B O 1
ATOM 1827 N N . PRO B 1 24 ? 17.109 6.039 -8.898 1 90.25 24 PRO B N 1
ATOM 1828 C CA . PRO B 1 24 ? 16.812 5.539 -7.559 1 90.25 24 PRO B CA 1
ATOM 1829 C C . PRO B 1 24 ? 16.969 6.609 -6.48 1 90.25 24 PRO B C 1
ATOM 1831 O O . PRO B 1 24 ? 17.875 7.453 -6.566 1 90.25 24 PRO B O 1
ATOM 1834 N N . MET B 1 25 ? 16.078 6.578 -5.543 1 89.44 25 MET B N 1
ATOM 1835 C CA . MET B 1 25 ? 16.094 7.57 -4.473 1 89.44 25 MET B CA 1
ATOM 1836 C C . MET B 1 25 ? 16.5 6.934 -3.145 1 89.44 25 MET B C 1
ATOM 1838 O O . MET B 1 25 ? 16.188 5.77 -2.889 1 89.44 25 MET B O 1
ATOM 1842 N N . ALA B 1 26 ? 17.156 7.734 -2.33 1 90.88 26 ALA B N 1
ATOM 1843 C CA . ALA B 1 26 ? 17.531 7.27 -0.998 1 90.88 26 ALA B CA 1
ATOM 1844 C C . ALA B 1 26 ? 16.297 6.875 -0.184 1 90.88 26 ALA B C 1
ATOM 1846 O O . ALA B 1 26 ? 16.344 5.938 0.616 1 90.88 26 ALA B O 1
ATOM 1847 N N . SER B 1 27 ? 15.258 7.578 -0.326 1 95.75 27 SER B N 1
ATOM 1848 C CA . SER B 1 27 ? 13.961 7.273 0.272 1 95.75 27 SER B CA 1
ATOM 1849 C C . SER B 1 27 ? 12.922 6.938 -0.796 1 95.75 27 SER B C 1
ATOM 1851 O O . SER B 1 27 ? 12.141 7.801 -1.2 1 95.75 27 SER B O 1
ATOM 1853 N N . PRO B 1 28 ? 12.844 5.691 -1.204 1 97.06 28 PRO B N 1
ATOM 1854 C CA . PRO B 1 28 ? 11.953 5.348 -2.316 1 97.06 28 PRO B CA 1
ATOM 1855 C C . PRO B 1 28 ? 10.484 5.602 -1.997 1 97.06 28 PRO B C 1
ATOM 1857 O O . PRO B 1 28 ? 10.039 5.359 -0.87 1 97.06 28 PRO B O 1
ATOM 1860 N N . ARG B 1 29 ? 9.773 6.043 -2.99 1 97 29 ARG B N 1
ATOM 1861 C CA . ARG B 1 29 ? 8.375 6.414 -2.797 1 97 29 ARG B CA 1
ATOM 1862 C C . ARG B 1 29 ? 7.473 5.18 -2.809 1 97 29 ARG B C 1
ATOM 1864 O O . ARG B 1 29 ? 7.758 4.203 -3.502 1 97 29 ARG B O 1
ATOM 1871 N N . GLN B 1 30 ? 6.438 5.234 -2.07 1 98.56 30 GLN B N 1
ATOM 1872 C CA . GLN B 1 30 ? 5.402 4.207 -2.061 1 98.56 30 GLN B CA 1
ATOM 1873 C C . GLN B 1 30 ? 4.008 4.832 -2.064 1 98.56 30 GLN B C 1
ATOM 1875 O O . GLN B 1 30 ? 3.773 5.844 -1.398 1 98.56 30 GLN B O 1
ATOM 1880 N N . THR B 1 31 ? 3.111 4.273 -2.818 1 98.88 31 THR B N 1
ATOM 1881 C CA . THR B 1 31 ? 1.698 4.633 -2.795 1 98.88 31 THR B CA 1
ATOM 1882 C C . THR B 1 31 ? 0.844 3.439 -2.371 1 98.88 31 THR B C 1
ATOM 1884 O O . THR B 1 31 ? 1.013 2.334 -2.889 1 98.88 31 THR B O 1
ATOM 1887 N N . VAL B 1 32 ? -0.012 3.639 -1.433 1 98.88 32 VAL B N 1
ATOM 1888 C CA . VAL B 1 32 ? -0.983 2.639 -1.001 1 98.88 32 VAL B CA 1
ATOM 1889 C C . VAL B 1 32 ? -2.4 3.158 -1.238 1 98.88 32 VAL B C 1
ATOM 1891 O O . VAL B 1 32 ? -2.773 4.219 -0.726 1 98.88 32 VAL B O 1
ATOM 1894 N N . THR B 1 33 ? -3.148 2.473 -2.049 1 98.88 33 THR B N 1
ATOM 1895 C CA . THR B 1 33 ? -4.551 2.795 -2.295 1 98.88 33 THR B CA 1
ATOM 1896 C C . THR B 1 33 ? -5.461 1.706 -1.737 1 98.88 33 THR B C 1
ATOM 1898 O O . THR B 1 33 ? -5.359 0.542 -2.131 1 98.88 33 THR B O 1
ATOM 1901 N N . GLN B 1 34 ? -6.332 2.07 -0.839 1 98.56 34 GLN B N 1
ATOM 1902 C CA . GLN B 1 34 ? -7.234 1.159 -0.143 1 98.56 34 GLN B CA 1
ATOM 1903 C C . GLN B 1 34 ? -8.695 1.467 -0.476 1 98.56 34 GLN B C 1
ATOM 1905 O O . GLN B 1 34 ? -9.172 2.574 -0.225 1 98.56 34 GLN B O 1
ATOM 1910 N N . GLN B 1 35 ? -9.328 0.485 -1.107 1 97.94 35 GLN B N 1
ATOM 1911 C CA . GLN B 1 35 ? -10.773 0.615 -1.207 1 97.94 35 GLN B CA 1
ATOM 1912 C C . GLN B 1 35 ? -11.406 0.768 0.172 1 97.94 35 GLN B C 1
ATOM 1914 O O . GLN B 1 35 ? -11.086 0.022 1.098 1 97.94 35 GLN B O 1
ATOM 1919 N N . PHE B 1 36 ? -12.266 1.719 0.323 1 97.69 36 PHE B N 1
ATOM 1920 C CA . PHE B 1 36 ? -12.938 2.043 1.577 1 97.69 36 PHE B CA 1
ATOM 1921 C C . PHE B 1 36 ? -14.32 2.619 1.315 1 97.69 36 PHE B C 1
ATOM 1923 O O . PHE B 1 36 ? -14.461 3.605 0.59 1 97.69 36 PHE B O 1
ATOM 1930 N N . SER B 1 37 ? -15.328 2.035 1.959 1 96.56 37 SER B N 1
ATOM 1931 C CA . SER B 1 37 ? -16.703 2.465 1.712 1 96.56 37 SER B CA 1
ATOM 1932 C C . SER B 1 37 ? -17.031 2.424 0.224 1 96.56 37 SER B C 1
ATOM 1934 O O . SER B 1 37 ? -16.922 1.376 -0.415 1 96.56 37 SER B O 1
ATOM 1936 N N . ILE B 1 38 ? -17.453 3.506 -0.334 1 96.62 38 ILE B N 1
ATOM 1937 C CA . ILE B 1 38 ? -17.891 3.479 -1.726 1 96.62 38 ILE B CA 1
ATOM 1938 C C . ILE B 1 38 ? -16.812 4.098 -2.617 1 96.62 38 ILE B C 1
ATOM 1940 O O . ILE B 1 38 ? -17.062 4.395 -3.787 1 96.62 38 ILE B O 1
ATOM 1944 N N . THR B 1 39 ? -15.625 4.34 -2.105 1 97.19 39 THR B N 1
ATOM 1945 C CA . THR B 1 39 ? -14.508 4.918 -2.842 1 97.19 39 THR B CA 1
ATOM 1946 C C . THR B 1 39 ? -13.188 4.309 -2.389 1 97.19 39 THR B C 1
ATOM 1948 O O . THR B 1 39 ? -13.086 3.092 -2.207 1 97.19 39 THR B O 1
ATOM 1951 N N . SER B 1 40 ? -12.156 5.164 -2.305 1 98.19 40 SER B N 1
ATOM 1952 C CA . SER B 1 40 ? -10.844 4.723 -1.86 1 98.19 40 SER B CA 1
ATOM 1953 C C . SER B 1 40 ? -10.102 5.836 -1.124 1 98.19 40 SER B C 1
ATOM 1955 O O . SER B 1 40 ? -10.492 7.004 -1.203 1 98.19 40 SER B O 1
ATOM 1957 N N . ILE B 1 41 ? -9.148 5.449 -0.353 1 98.75 41 ILE B N 1
ATOM 1958 C CA . ILE B 1 41 ? -8.164 6.336 0.255 1 98.75 41 ILE B CA 1
ATOM 1959 C C . ILE B 1 41 ? -6.77 5.984 -0.256 1 98.75 41 ILE B C 1
ATOM 1961 O O . ILE B 1 41 ? -6.414 4.809 -0.354 1 98.75 41 ILE B O 1
ATOM 1965 N N . SER B 1 42 ? -6.043 6.992 -0.596 1 98.88 42 SER B N 1
ATOM 1966 C CA . SER B 1 42 ? -4.688 6.762 -1.089 1 98.88 42 SER B CA 1
ATOM 1967 C C . SER B 1 42 ? -3.674 7.605 -0.324 1 98.88 42 SER B C 1
ATOM 1969 O O . SER B 1 42 ? -3.918 8.781 -0.044 1 98.88 42 SER B O 1
ATOM 1971 N N . VAL B 1 43 ? -2.559 7 0.055 1 98.88 43 VAL B N 1
ATOM 1972 C CA . VAL B 1 43 ? -1.435 7.73 0.633 1 98.88 43 VAL B CA 1
ATOM 1973 C C . VAL B 1 43 ? -0.203 7.574 -0.257 1 98.88 43 VAL B C 1
ATOM 1975 O O . VAL B 1 43 ? 0.094 6.473 -0.728 1 98.88 43 VAL B O 1
ATOM 1978 N N . ASP B 1 44 ? 0.403 8.648 -0.592 1 98.62 44 ASP B N 1
ATOM 1979 C CA . ASP B 1 44 ? 1.621 8.734 -1.391 1 98.62 44 ASP B CA 1
ATOM 1980 C C . ASP B 1 44 ? 2.754 9.383 -0.598 1 98.62 44 ASP B C 1
ATOM 1982 O O . ASP B 1 44 ? 2.656 10.555 -0.207 1 98.62 44 ASP B O 1
ATOM 1986 N N . TYR B 1 45 ? 3.842 8.648 -0.386 1 98.38 45 TYR B N 1
ATOM 1987 C CA . TYR B 1 45 ? 4.855 9.109 0.554 1 98.38 45 TYR B CA 1
ATOM 1988 C C . TYR B 1 45 ? 6.219 8.508 0.231 1 98.38 45 TYR B C 1
ATOM 1990 O O . TYR B 1 45 ? 6.305 7.469 -0.427 1 98.38 45 TYR B O 1
ATOM 1998 N N . SER B 1 46 ? 7.266 9.172 0.647 1 97.44 46 SER B N 1
ATOM 1999 C CA . SER B 1 46 ? 8.617 8.641 0.589 1 97.44 46 SER B CA 1
ATOM 2000 C C . SER B 1 46 ? 8.992 7.938 1.893 1 97.44 46 SER B C 1
ATOM 2002 O O . SER B 1 46 ? 8.609 8.383 2.975 1 97.44 46 SER B O 1
ATOM 2004 N N . ARG B 1 47 ? 9.836 6.883 1.75 1 98.25 47 ARG B N 1
ATOM 2005 C CA . ARG B 1 47 ? 10.117 5.992 2.869 1 98.25 47 ARG B CA 1
ATOM 2006 C C . ARG B 1 47 ? 11.57 6.117 3.314 1 98.25 47 ARG B C 1
ATOM 2008 O O . ARG B 1 47 ? 12.398 5.266 2.988 1 98.25 47 ARG B O 1
ATOM 2015 N N . PRO B 1 48 ? 11.906 7.102 4.121 1 97.88 48 PRO B N 1
ATOM 2016 C CA . PRO B 1 48 ? 13.266 7.137 4.664 1 97.88 48 PRO B CA 1
ATOM 2017 C C . PRO B 1 48 ? 13.562 5.961 5.594 1 97.88 48 PRO B C 1
ATOM 2019 O O . PRO B 1 48 ? 12.648 5.398 6.195 1 97.88 48 PRO B O 1
ATOM 2022 N N . GLY B 1 49 ? 14.82 5.602 5.656 1 97.25 49 GLY B N 1
ATOM 2023 C CA . GLY B 1 49 ? 15.242 4.535 6.547 1 97.25 49 GLY B CA 1
ATOM 2024 C C . GLY B 1 49 ? 15.797 5.043 7.867 1 97.25 49 GLY B C 1
ATOM 2025 O O . GLY B 1 49 ? 16.234 6.188 7.957 1 97.25 49 GLY B O 1
ATOM 2026 N N . VAL B 1 50 ? 15.75 4.219 8.852 1 97.81 50 VAL B N 1
ATOM 2027 C CA . VAL B 1 50 ? 16.344 4.52 10.148 1 97.81 50 VAL B CA 1
ATOM 2028 C C . VAL B 1 50 ? 17.859 4.52 10.039 1 97.81 50 VAL B C 1
ATOM 2030 O O . VAL B 1 50 ? 18.516 5.5 10.406 1 97.81 50 VAL B O 1
ATOM 2033 N N . ARG B 1 51 ? 18.422 3.461 9.484 1 95 51 ARG B N 1
ATOM 2034 C CA . ARG B 1 51 ? 19.859 3.33 9.266 1 95 51 ARG B CA 1
ATOM 2035 C C . ARG B 1 51 ? 20.641 3.541 10.562 1 95 51 ARG B C 1
ATOM 2037 O O . ARG B 1 51 ? 21.578 4.332 10.602 1 95 51 ARG B O 1
ATOM 2044 N N . GLU B 1 52 ? 20.188 3.02 11.648 1 95.31 52 GLU B N 1
ATOM 2045 C CA . GLU B 1 52 ? 20.828 2.975 12.953 1 95.31 52 GLU B CA 1
ATOM 2046 C C . GLU B 1 52 ? 20.859 4.355 13.609 1 95.31 52 GLU B C 1
ATOM 2048 O O . GLU B 1 52 ? 21.594 4.582 14.57 1 95.31 52 GLU B O 1
ATOM 2053 N N . ARG B 1 53 ? 20.109 5.23 13.133 1 97.44 53 ARG B N 1
ATOM 2054 C CA . ARG B 1 53 ? 20.016 6.559 13.727 1 97.44 53 ARG B CA 1
ATOM 2055 C C . ARG B 1 53 ? 18.828 6.664 14.664 1 97.44 53 ARG B C 1
ATOM 2057 O O . ARG B 1 53 ? 17.891 5.859 14.578 1 97.44 53 ARG B O 1
ATOM 2064 N N . LYS B 1 54 ? 18.922 7.652 15.477 1 97.75 54 LYS B N 1
ATOM 2065 C CA . LYS B 1 54 ? 17.734 8.039 16.234 1 97.75 54 LYS B CA 1
ATOM 2066 C C . LYS B 1 54 ? 16.828 8.945 15.406 1 97.75 54 LYS B C 1
ATOM 2068 O O . LYS B 1 54 ? 17.266 9.984 14.906 1 97.75 54 LYS B O 1
ATOM 2073 N N . ILE B 1 55 ? 15.578 8.602 15.328 1 98.44 55 ILE B N 1
ATOM 2074 C CA . ILE B 1 55 ? 14.688 9.328 14.43 1 98.44 55 ILE B CA 1
ATOM 2075 C C . ILE B 1 55 ? 14.008 10.469 15.18 1 98.44 55 ILE B C 1
ATOM 2077 O O . ILE B 1 55 ? 14.438 11.617 15.094 1 98.44 55 ILE B O 1
ATOM 2081 N N . PHE B 1 56 ? 13.109 10.125 16.047 1 98.44 56 PHE B N 1
ATOM 2082 C CA . PHE B 1 56 ? 12.312 11.148 16.719 1 98.44 56 PHE B CA 1
ATOM 2083 C C . PHE B 1 56 ? 13.086 11.781 17.859 1 98.44 56 PHE B C 1
ATOM 2085 O O . PHE B 1 56 ? 13.664 11.07 18.688 1 98.44 56 PHE B O 1
ATOM 2092 N N . GLY B 1 57 ? 13.078 13.094 17.906 1 98 57 GLY B N 1
ATOM 2093 C CA . GLY B 1 57 ? 13.859 13.867 18.859 1 98 57 GLY B CA 1
ATOM 2094 C C . GLY B 1 57 ? 15.219 14.266 18.328 1 98 57 GLY B C 1
ATOM 2095 O O . GLY B 1 57 ? 15.906 15.102 18.938 1 98 57 GLY B O 1
ATOM 2096 N N . GLU B 1 58 ? 15.641 13.68 17.156 1 97.75 58 GLU B N 1
ATOM 2097 C CA . GLU B 1 58 ? 16.922 14.016 16.531 1 97.75 58 GLU B CA 1
ATOM 2098 C C . GLU B 1 58 ? 16.75 14.305 15.047 1 97.75 58 GLU B C 1
ATOM 2100 O O . GLU B 1 58 ? 16.469 15.438 14.648 1 97.75 58 GLU B O 1
ATOM 2105 N N . LEU B 1 59 ? 16.688 13.203 14.203 1 97.56 59 LEU B N 1
ATOM 2106 C CA . LEU B 1 59 ? 16.469 13.406 12.773 1 97.56 59 LEU B CA 1
ATOM 2107 C C . LEU B 1 59 ? 15.195 14.195 12.516 1 97.56 59 LEU B C 1
ATOM 2109 O O . LEU B 1 59 ? 15.148 15.047 11.625 1 97.56 59 LEU B O 1
ATOM 2113 N N . VAL B 1 60 ? 14.164 13.805 13.219 1 98.12 60 VAL B N 1
ATOM 2114 C CA . VAL B 1 60 ? 12.906 14.531 13.266 1 98.12 60 VAL B CA 1
ATOM 2115 C C . VAL B 1 60 ? 12.719 15.172 14.641 1 98.12 60 VAL B C 1
ATOM 2117 O O . VAL B 1 60 ? 12.266 14.523 15.578 1 98.12 60 VAL B O 1
ATOM 2120 N N . PRO B 1 61 ? 12.992 16.406 14.742 1 98.19 61 PRO B N 1
ATOM 2121 C CA . PRO B 1 61 ? 12.945 17.047 16.062 1 98.19 61 PRO B CA 1
ATOM 2122 C C . PRO B 1 61 ? 11.523 17.172 16.609 1 98.19 61 PRO B C 1
ATOM 2124 O O . PRO B 1 61 ? 10.586 17.438 15.844 1 98.19 61 PRO B O 1
ATOM 2127 N N . TYR B 1 62 ? 11.406 17.016 17.938 1 98.38 62 TYR B N 1
ATOM 2128 C CA . TYR B 1 62 ? 10.133 17.281 18.578 1 98.38 62 TYR B CA 1
ATOM 2129 C C . TYR B 1 62 ? 9.773 18.766 18.484 1 98.38 62 TYR B C 1
ATOM 2131 O O . TYR B 1 62 ? 10.641 19.625 18.609 1 98.38 62 TYR B O 1
ATOM 2139 N N . GLY B 1 63 ? 8.508 19 18.25 1 97.81 63 GLY B N 1
ATOM 2140 C CA . GLY B 1 63 ? 8 20.359 18.281 1 97.81 63 GLY B CA 1
ATOM 2141 C C . GLY B 1 63 ? 8.195 21.109 16.969 1 97.81 63 GLY B C 1
ATOM 2142 O O . GLY B 1 63 ? 7.797 22.266 16.844 1 97.81 63 GLY B O 1
ATOM 2143 N N . LYS B 1 64 ? 8.758 20.422 16.016 1 97.31 64 LYS B N 1
ATOM 2144 C CA . LYS B 1 64 ? 8.969 21.047 14.711 1 97.31 64 LYS B CA 1
ATOM 2145 C C . LYS B 1 64 ? 8.125 20.359 13.633 1 97.31 64 LYS B C 1
ATOM 2147 O O . LYS B 1 64 ? 7.98 19.141 13.633 1 97.31 64 LYS B O 1
ATOM 2152 N N . ILE B 1 65 ? 7.656 21.156 12.727 1 97.06 65 ILE B N 1
ATOM 2153 C CA . ILE B 1 65 ? 6.816 20.641 11.641 1 97.06 65 ILE B CA 1
ATOM 2154 C C . ILE B 1 65 ? 7.621 19.688 10.766 1 97.06 65 ILE B C 1
ATOM 2156 O O . ILE B 1 65 ? 8.797 19.938 10.484 1 97.06 65 ILE B O 1
ATOM 2160 N N . TRP B 1 66 ? 7.051 18.594 10.484 1 97.5 66 TRP B N 1
ATOM 2161 C CA . TRP B 1 66 ? 7.617 17.531 9.664 1 97.5 66 TRP B CA 1
ATOM 2162 C C . TRP B 1 66 ? 6.691 17.188 8.5 1 97.5 66 TRP B C 1
ATOM 2164 O O . TRP B 1 66 ? 5.473 17.125 8.672 1 97.5 66 TRP B O 1
ATOM 2174 N N . ARG B 1 67 ? 7.191 16.938 7.344 1 96.94 67 ARG B N 1
ATOM 2175 C CA . ARG B 1 67 ? 6.418 16.609 6.148 1 96.94 67 ARG B CA 1
ATOM 2176 C C . ARG B 1 67 ? 5.934 15.164 6.184 1 96.94 67 ARG B C 1
ATOM 2178 O O . ARG B 1 67 ? 5.41 14.656 5.191 1 96.94 67 ARG B O 1
ATOM 2185 N N . ALA B 1 68 ? 6.168 14.469 7.23 1 96.88 68 ALA B N 1
ATOM 2186 C CA . ALA B 1 68 ? 5.711 13.109 7.504 1 96.88 68 ALA B CA 1
ATOM 2187 C C . ALA B 1 68 ? 6.238 12.125 6.461 1 96.88 68 ALA B C 1
ATOM 2189 O O . ALA B 1 68 ? 5.48 11.312 5.926 1 96.88 68 ALA B O 1
ATOM 2190 N N . GLY B 1 69 ? 7.422 12.195 6.109 1 97 69 GLY B N 1
ATOM 2191 C CA . GLY B 1 69 ? 8.148 11.445 5.098 1 97 69 GLY B CA 1
ATOM 2192 C C . GLY B 1 69 ? 9.438 12.117 4.664 1 97 69 GLY B C 1
ATOM 2193 O O . GLY B 1 69 ? 10.172 12.641 5.496 1 97 69 GLY B O 1
ATOM 2194 N N . ALA B 1 70 ? 9.797 11.969 3.506 1 95.19 70 ALA B N 1
ATOM 2195 C CA . ALA B 1 70 ? 10.953 12.594 2.873 1 95.19 70 ALA B CA 1
ATOM 2196 C C . ALA B 1 70 ? 10.609 13.094 1.473 1 95.19 70 ALA B C 1
ATOM 2198 O O . ALA B 1 70 ? 9.578 12.727 0.911 1 95.19 70 ALA B O 1
ATOM 2199 N N . ASN B 1 71 ? 11.477 13.977 0.945 1 92.25 71 ASN B N 1
ATOM 2200 C CA . ASN B 1 71 ? 11.234 14.539 -0.378 1 92.25 71 ASN B CA 1
ATOM 2201 C C . ASN B 1 71 ? 9.914 15.305 -0.43 1 92.25 71 ASN B C 1
ATOM 2203 O O . ASN B 1 71 ? 9.648 16.156 0.424 1 92.25 71 ASN B O 1
ATOM 2207 N N . GLU B 1 72 ? 9.133 15.086 -1.447 1 92.75 72 GLU B N 1
ATOM 2208 C CA . GLU B 1 72 ? 7.812 15.695 -1.446 1 92.75 72 GLU B CA 1
ATOM 2209 C C . GLU B 1 72 ? 7 15.25 -0.233 1 92.75 72 GLU B C 1
ATOM 2211 O O . GLU B 1 72 ? 7.098 14.102 0.199 1 92.75 72 GLU B O 1
ATOM 2216 N N . ALA B 1 73 ? 6.184 16.203 0.237 1 95.31 73 ALA B N 1
ATOM 2217 C CA . ALA B 1 73 ? 5.395 15.891 1.426 1 95.31 73 ALA B CA 1
ATOM 2218 C C . ALA B 1 73 ? 4.473 14.695 1.179 1 95.31 73 ALA B C 1
ATOM 2220 O O . ALA B 1 73 ? 4.023 14.477 0.052 1 95.31 73 ALA B O 1
ATOM 2221 N N . THR B 1 74 ? 4.281 13.93 2.256 1 98.06 74 THR B N 1
ATOM 2222 C CA . THR B 1 74 ? 3.281 12.867 2.193 1 98.06 74 THR B CA 1
ATOM 2223 C C . THR B 1 74 ? 1.906 13.438 1.857 1 98.06 74 THR B C 1
ATOM 2225 O O . THR B 1 74 ? 1.513 14.477 2.395 1 98.06 74 THR B O 1
ATOM 2228 N N . SER B 1 75 ? 1.242 12.828 0.917 1 98.12 75 SER B N 1
ATOM 2229 C CA . SER B 1 75 ? -0.108 13.258 0.572 1 98.12 75 SER B CA 1
ATOM 2230 C C . SER B 1 75 ? -1.121 12.141 0.792 1 98.12 75 SER B C 1
ATOM 2232 O O . SER B 1 75 ? -0.779 10.961 0.705 1 98.12 75 SER B O 1
ATOM 2234 N N . ILE B 1 76 ? -2.322 12.547 1.088 1 98.81 76 ILE B N 1
ATOM 2235 C CA . ILE B 1 76 ? -3.432 11.609 1.251 1 98.81 76 ILE B CA 1
ATOM 2236 C C . ILE B 1 76 ? -4.633 12.094 0.44 1 98.81 76 ILE B C 1
ATOM 2238 O O . ILE B 1 76 ? -4.926 13.289 0.403 1 98.81 76 ILE B O 1
ATOM 2242 N N . LYS B 1 77 ? -5.266 11.188 -0.237 1 98.81 77 LYS B N 1
ATOM 2243 C CA . LYS B 1 77 ? -6.434 11.484 -1.064 1 98.81 77 LYS B CA 1
ATOM 2244 C C . LYS B 1 77 ? -7.664 10.734 -0.563 1 98.81 77 LYS B C 1
ATOM 2246 O O . LYS B 1 77 ? -7.629 9.508 -0.405 1 98.81 77 LYS B O 1
ATOM 2251 N N . PHE B 1 78 ? -8.656 11.461 -0.3 1 98.69 78 PHE B N 1
ATOM 2252 C CA . PHE B 1 78 ? -9.953 10.898 0.063 1 98.69 78 PHE B CA 1
ATOM 2253 C C . PHE B 1 78 ? -10.914 10.953 -1.114 1 98.69 78 PHE B C 1
ATOM 2255 O O . PHE B 1 78 ? -11.164 12.023 -1.667 1 98.69 78 PHE B O 1
ATOM 2262 N N . GLY B 1 79 ? -11.539 9.844 -1.452 1 98 79 GLY B N 1
ATOM 2263 C CA . GLY B 1 79 ? -12.516 9.789 -2.531 1 98 79 GLY B CA 1
ATOM 2264 C C . GLY B 1 79 ? -13.906 10.195 -2.102 1 98 79 GLY B C 1
ATOM 2265 O O . GLY B 1 79 ? -14.797 10.359 -2.936 1 98 79 GLY B O 1
ATOM 2266 N N . GLN B 1 80 ? -14.117 10.383 -0.831 1 97.81 80 GLN B N 1
ATOM 2267 C CA . GLN B 1 80 ? -15.367 10.828 -0.218 1 97.81 80 GLN B CA 1
ATOM 2268 C C . GLN B 1 80 ? -15.102 11.594 1.074 1 97.81 80 GLN B C 1
ATOM 2270 O O . GLN B 1 80 ? -13.984 11.586 1.591 1 97.81 80 GLN B O 1
ATOM 2275 N N . ASP B 1 81 ? -16.156 12.289 1.543 1 98.31 81 ASP B N 1
ATOM 2276 C CA . ASP B 1 81 ? -16.031 12.945 2.84 1 98.31 81 ASP B CA 1
ATOM 2277 C C . ASP B 1 81 ? -15.766 11.93 3.949 1 98.31 81 ASP B C 1
ATOM 2279 O O . ASP B 1 81 ? -16.375 10.852 3.965 1 98.31 81 ASP B O 1
ATOM 2283 N N . VAL B 1 82 ? -14.891 12.305 4.875 1 98.81 82 VAL B N 1
ATOM 2284 C CA . VAL B 1 82 ? -14.57 11.414 5.98 1 98.81 82 VAL B CA 1
ATOM 2285 C C . VAL B 1 82 ? -14.461 12.211 7.277 1 98.81 82 VAL B C 1
ATOM 2287 O O . VAL B 1 82 ? -14.477 13.445 7.258 1 98.81 82 VAL B O 1
ATOM 2290 N N . LEU B 1 83 ? -14.508 11.523 8.367 1 98.88 83 LEU B N 1
ATOM 2291 C CA . LEU B 1 83 ? -13.977 12.039 9.625 1 98.88 83 LEU B CA 1
ATOM 2292 C C . LEU B 1 83 ? -12.531 11.602 9.82 1 98.88 83 LEU B C 1
ATOM 2294 O O . LEU B 1 83 ? -12.25 10.414 9.977 1 98.88 83 LEU B O 1
ATOM 2298 N N . PHE B 1 84 ? -11.711 12.555 9.734 1 98.94 84 PHE B N 1
ATOM 2299 C CA . PHE B 1 84 ? -10.297 12.312 9.984 1 98.94 84 PHE B CA 1
ATOM 2300 C C . PHE B 1 84 ? -9.93 12.68 11.422 1 98.94 84 PHE B C 1
ATOM 2302 O O . PHE B 1 84 ? -9.93 13.859 11.789 1 98.94 84 PHE B O 1
ATOM 2309 N N . GLY B 1 85 ? -9.664 11.617 12.219 1 98.69 85 GLY B N 1
ATOM 2310 C CA . GLY B 1 85 ? -9.477 11.883 13.633 1 98.69 85 GLY B CA 1
ATOM 2311 C C . GLY B 1 85 ? -10.688 12.523 14.289 1 98.69 85 GLY B C 1
ATOM 2312 O O . GLY B 1 85 ? -10.547 13.414 15.125 1 98.69 85 GLY B O 1
ATOM 2313 N N . GLY B 1 86 ? -11.789 12.25 13.727 1 98.38 86 GLY B N 1
ATOM 2314 C CA . GLY B 1 86 ? -13.031 12.75 14.289 1 98.38 86 GLY B CA 1
ATOM 2315 C C . GLY B 1 86 ? -13.469 14.078 13.688 1 98.38 86 GLY B C 1
ATOM 2316 O O . GLY B 1 86 ? -14.562 14.562 13.977 1 98.38 86 GLY B O 1
ATOM 2317 N N . LYS B 1 87 ? -12.672 14.656 12.859 1 98.75 87 LYS B N 1
ATOM 2318 C CA . LYS B 1 87 ? -13.008 15.961 12.297 1 98.75 87 LYS B CA 1
ATOM 2319 C C . LYS B 1 87 ? -13.5 15.828 10.859 1 98.75 87 LYS B C 1
ATOM 2321 O O . LYS B 1 87 ? -12.883 15.148 10.047 1 98.75 87 LYS B O 1
ATOM 2326 N N . PRO B 1 88 ? -14.586 16.516 10.562 1 98.69 88 PRO B N 1
ATOM 2327 C CA . PRO B 1 88 ? -15.078 16.469 9.18 1 98.69 88 PRO B CA 1
ATOM 2328 C C . PRO B 1 88 ? -14.039 16.953 8.172 1 98.69 88 PRO B C 1
ATOM 2330 O O . PRO B 1 88 ? -13.438 18.016 8.352 1 98.69 88 PRO B O 1
ATOM 2333 N N . THR B 1 89 ? -13.82 16.141 7.172 1 98.81 89 THR B N 1
ATOM 2334 C CA . THR B 1 89 ? -12.844 16.406 6.117 1 98.81 89 THR B CA 1
ATOM 2335 C C . THR B 1 89 ? -13.445 16.094 4.746 1 98.81 89 THR B C 1
ATOM 2337 O O . THR B 1 89 ? -13.883 14.977 4.492 1 98.81 89 THR B O 1
ATOM 2340 N N . LYS B 1 90 ? -13.398 17.047 3.82 1 98.38 90 LYS B N 1
ATOM 2341 C CA . LYS B 1 90 ? -13.992 16.891 2.494 1 98.38 90 LYS B CA 1
ATOM 2342 C C . LYS B 1 90 ? -13.141 15.969 1.619 1 98.38 90 LYS B C 1
ATOM 2344 O O . LYS B 1 90 ? -11.922 15.883 1.807 1 98.38 90 LYS B O 1
ATOM 2349 N N . ALA B 1 91 ? -13.836 15.336 0.676 1 98.19 91 ALA B N 1
ATOM 2350 C CA . ALA B 1 91 ? -13.094 14.625 -0.368 1 98.19 91 ALA B CA 1
ATOM 2351 C C . ALA B 1 91 ? -12.055 15.539 -1.018 1 98.19 91 ALA B C 1
ATOM 2353 O O . ALA B 1 91 ? -12.305 16.734 -1.212 1 98.19 91 ALA B O 1
ATOM 2354 N N . GLY B 1 92 ? -10.977 14.984 -1.337 1 98.25 92 GLY B N 1
ATOM 2355 C CA . GLY B 1 92 ? -9.898 15.758 -1.928 1 98.25 92 GLY B CA 1
ATOM 2356 C C . GLY B 1 92 ? -8.523 15.25 -1.551 1 98.25 92 GLY B C 1
ATOM 2357 O O . GLY B 1 92 ? -8.398 14.195 -0.922 1 98.25 92 GLY B O 1
ATOM 2358 N N . THR B 1 93 ? -7.523 15.922 -2.012 1 98.62 93 THR B N 1
ATOM 2359 C CA . THR B 1 93 ? -6.137 15.562 -1.737 1 98.62 93 THR B CA 1
ATOM 2360 C C . THR B 1 93 ? -5.488 16.578 -0.805 1 98.62 93 THR B C 1
ATOM 2362 O O . THR B 1 93 ? -5.645 17.781 -0.991 1 98.62 93 THR B O 1
ATOM 2365 N N . TYR B 1 94 ? -4.797 16.125 0.24 1 98.5 94 TYR B N 1
ATOM 2366 C CA . TYR B 1 94 ? -4.152 16.938 1.255 1 98.5 94 TYR B CA 1
ATOM 2367 C C . TYR B 1 94 ? -2.701 16.531 1.458 1 98.5 94 TYR B C 1
ATOM 2369 O O . TYR B 1 94 ? -2.344 15.367 1.229 1 98.5 94 TYR B O 1
ATOM 2377 N N . ALA B 1 95 ? -1.887 17.469 1.856 1 98.06 95 ALA B N 1
ATOM 2378 C CA . ALA B 1 95 ? -0.605 17.094 2.455 1 98.06 95 ALA B CA 1
ATOM 2379 C C . ALA B 1 95 ? -0.766 16.766 3.938 1 98.06 95 ALA B C 1
ATOM 2381 O O . ALA B 1 95 ? -1.585 17.375 4.629 1 98.06 95 ALA B O 1
ATOM 2382 N N . ILE B 1 96 ? -0.01 15.852 4.395 1 98.44 96 ILE B N 1
ATOM 2383 C CA . ILE B 1 96 ? 0.052 15.555 5.824 1 98.44 96 ILE B CA 1
ATOM 2384 C C . ILE B 1 96 ? 1.299 16.203 6.43 1 98.44 96 ILE B C 1
ATOM 2386 O O . ILE B 1 96 ? 2.42 15.922 5.996 1 98.44 96 ILE B O 1
ATOM 2390 N N . PHE B 1 97 ? 1.09 17.016 7.398 1 98.19 97 PHE B N 1
ATOM 2391 C CA . PHE B 1 97 ? 2.178 17.531 8.227 1 98.19 97 PHE B CA 1
ATOM 2392 C C . PHE B 1 97 ? 1.993 17.125 9.68 1 98.19 97 PHE B C 1
ATOM 2394 O O . PHE B 1 97 ? 0.865 17.031 10.164 1 98.19 97 PHE B O 1
ATOM 2401 N N . ILE B 1 98 ? 3.143 16.922 10.32 1 98.5 98 ILE B N 1
ATOM 2402 C CA . ILE B 1 98 ? 3.088 16.453 11.703 1 98.5 98 ILE B CA 1
ATOM 2403 C C . ILE B 1 98 ? 4.074 17.234 12.562 1 98.5 98 ILE B C 1
ATOM 2405 O O . ILE B 1 98 ? 5.203 17.5 12.141 1 98.5 98 ILE B O 1
ATOM 2409 N N . THR B 1 99 ? 3.645 17.672 13.656 1 98.44 99 THR B N 1
ATOM 2410 C CA . THR B 1 99 ? 4.527 18.109 14.734 1 98.44 99 THR B CA 1
ATOM 2411 C C . THR B 1 99 ? 4.605 17.047 15.828 1 98.44 99 THR B C 1
ATOM 2413 O O . THR B 1 99 ? 3.713 16.953 16.672 1 98.44 99 THR B O 1
ATOM 2416 N N . PRO B 1 100 ? 5.695 16.328 15.789 1 98.5 100 PRO B N 1
ATOM 2417 C CA . PRO B 1 100 ? 5.781 15.219 16.734 1 98.5 100 PRO B CA 1
ATOM 2418 C C . PRO B 1 100 ? 6.215 15.656 18.125 1 98.5 100 PRO B C 1
ATOM 2420 O O . PRO B 1 100 ? 7.031 16.578 18.266 1 98.5 100 PRO B O 1
ATOM 2423 N N . GLN B 1 101 ? 5.613 15.094 19.109 1 98.31 101 GLN B N 1
ATOM 2424 C CA . GLN B 1 101 ? 6.066 15.07 20.5 1 98.31 101 GLN B CA 1
ATOM 2425 C C . GLN B 1 101 ? 6.184 13.641 21.016 1 98.31 101 GLN B C 1
ATOM 2427 O O . GLN B 1 101 ? 5.785 12.695 20.344 1 98.31 101 GLN B O 1
ATOM 2432 N N . GLU B 1 102 ? 6.754 13.461 22.172 1 97.94 102 GLU B N 1
ATOM 2433 C CA . GLU B 1 102 ? 7.047 12.133 22.688 1 97.94 102 GLU B CA 1
ATOM 2434 C C . GLU B 1 102 ? 5.77 11.32 22.891 1 97.94 102 GLU B C 1
ATOM 2436 O O . GLU B 1 102 ? 5.738 10.125 22.609 1 97.94 102 GLU B O 1
ATOM 2441 N N . LYS B 1 103 ? 4.719 11.992 23.312 1 98.31 103 LYS B N 1
ATOM 2442 C CA . LYS B 1 103 ? 3.535 11.234 23.719 1 98.31 103 LYS B CA 1
ATOM 2443 C C . LYS B 1 103 ? 2.359 11.516 22.781 1 98.31 103 LYS B C 1
ATOM 2445 O O . LYS B 1 103 ? 1.366 10.789 22.797 1 98.31 103 LYS B O 1
ATOM 2450 N N . GLU B 1 104 ? 2.514 12.594 22.094 1 98.62 104 GLU B N 1
ATOM 2451 C CA . GLU B 1 104 ? 1.404 13.031 21.25 1 98.62 104 GLU B CA 1
ATOM 2452 C C . GLU B 1 104 ? 1.908 13.727 19.984 1 98.62 104 GLU B C 1
ATOM 2454 O O . GLU B 1 104 ? 2.859 14.508 20.047 1 98.62 104 GLU B O 1
ATOM 2459 N N . TRP B 1 105 ? 1.25 13.445 18.875 1 98.88 105 TRP B N 1
ATOM 2460 C CA . TRP B 1 105 ? 1.546 14.141 17.625 1 98.88 105 TRP B CA 1
ATOM 2461 C C . TRP B 1 105 ? 0.396 15.062 17.234 1 98.88 105 TRP B C 1
ATOM 2463 O O . TRP B 1 105 ? -0.774 14.711 17.391 1 98.88 105 TRP B O 1
ATOM 2473 N N . THR B 1 106 ? 0.706 16.234 16.781 1 98.88 106 THR B N 1
ATOM 2474 C CA . THR B 1 106 ? -0.244 17.062 16.047 1 98.88 106 THR B CA 1
ATOM 2475 C C . THR B 1 106 ? -0.178 16.781 14.555 1 98.88 106 THR B C 1
ATOM 2477 O O . THR B 1 106 ? 0.883 16.906 13.938 1 98.88 106 THR B O 1
ATOM 2480 N N . VAL B 1 107 ? -1.275 16.375 14.023 1 98.88 107 VAL B N 1
ATOM 2481 C CA . VAL B 1 107 ? -1.359 16.031 12.609 1 98.88 107 VAL B CA 1
ATOM 2482 C C . VAL B 1 107 ? -2.238 17.047 11.883 1 98.88 107 VAL B C 1
ATOM 2484 O O . VAL B 1 107 ? -3.355 17.344 12.32 1 98.88 107 VAL B O 1
ATOM 2487 N N . VAL B 1 108 ? -1.712 17.516 10.781 1 98.31 108 VAL B N 1
ATOM 2488 C CA . VAL B 1 108 ? -2.408 18.531 10 1 98.31 108 VAL B CA 1
ATOM 2489 C C . VAL B 1 108 ? -2.631 18.016 8.578 1 98.31 108 VAL B C 1
ATOM 2491 O O . VAL B 1 108 ? -1.725 17.453 7.969 1 98.31 108 VAL B O 1
ATOM 2494 N N . LEU B 1 109 ? -3.834 18.156 8.117 1 98.75 109 LEU B N 1
ATOM 2495 C CA . LEU B 1 109 ? -4.082 18.078 6.68 1 98.75 109 LEU B CA 1
ATOM 2496 C C . LEU B 1 109 ? -4.043 19.469 6.051 1 98.75 109 LEU B C 1
ATOM 2498 O O . LEU B 1 109 ? -4.734 20.375 6.508 1 98.75 109 LEU B O 1
ATOM 2502 N N . ASN B 1 110 ? -3.199 19.625 5.109 1 97.88 110 ASN B N 1
ATOM 2503 C CA . ASN B 1 110 ? -2.936 20.891 4.449 1 97.88 110 ASN B CA 1
ATOM 2504 C C . ASN B 1 110 ? -3.369 20.875 2.986 1 97.88 110 ASN B C 1
ATOM 2506 O O . ASN B 1 110 ? -3.139 19.875 2.283 1 97.88 110 ASN B O 1
ATOM 2510 N N . TYR B 1 111 ? -3.91 21.906 2.424 1 97.25 111 TYR B N 1
ATOM 2511 C CA . TYR B 1 111 ? -4.488 21.922 1.085 1 97.25 111 TYR B CA 1
ATOM 2512 C C . TYR B 1 111 ? -3.398 21.906 0.019 1 97.25 111 TYR B C 1
ATOM 2514 O O . TYR B 1 111 ? -3.672 21.625 -1.149 1 97.25 111 TYR B O 1
ATOM 2522 N N . ASP B 1 112 ? -2.215 22.234 0.396 1 94.44 112 ASP B N 1
ATOM 2523 C CA . ASP B 1 112 ? -1.119 22.156 -0.566 1 94.44 112 ASP B CA 1
ATOM 2524 C C . ASP B 1 112 ? -0.585 20.734 -0.689 1 94.44 112 ASP B C 1
ATOM 2526 O O . ASP B 1 112 ? 0.527 20.438 -0.243 1 94.44 112 ASP B O 1
ATOM 2530 N N . ALA B 1 113 ? -1.208 19.938 -1.407 1 92.44 113 ALA B N 1
ATOM 2531 C CA . ALA B 1 113 ? -0.95 18.516 -1.495 1 92.44 113 ALA B CA 1
ATOM 2532 C C . ALA B 1 113 ? 0.375 18.234 -2.201 1 92.44 113 ALA B C 1
ATOM 2534 O O . ALA B 1 113 ? 0.905 17.125 -2.125 1 92.44 113 ALA B O 1
ATOM 2535 N N . ASP B 1 114 ? 0.891 19.172 -2.957 1 87.69 114 ASP B N 1
ATOM 2536 C CA . ASP B 1 114 ? 2.119 19 -3.727 1 87.69 114 ASP B CA 1
ATOM 2537 C C . ASP B 1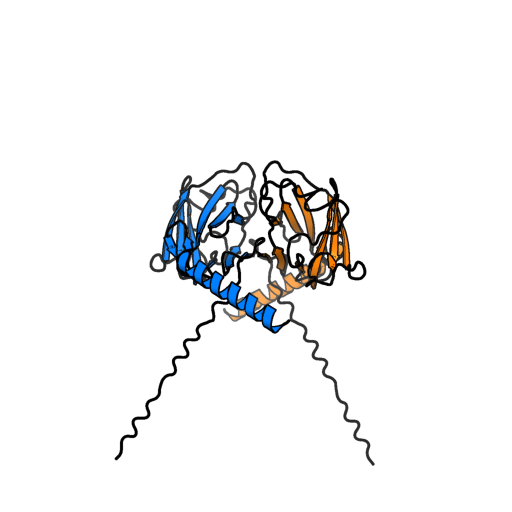 114 ? 3.287 19.734 -3.07 1 87.69 114 ASP B C 1
ATOM 2539 O O . ASP B 1 114 ? 4.262 20.078 -3.738 1 87.69 114 ASP B O 1
ATOM 2543 N N . ALA B 1 115 ? 3.16 19.984 -1.828 1 84.06 115 ALA B N 1
ATOM 2544 C CA . ALA B 1 115 ? 4.18 20.75 -1.112 1 84.06 115 ALA B CA 1
ATOM 2545 C C . ALA B 1 115 ? 5.527 20.047 -1.154 1 84.06 115 ALA B C 1
ATOM 2547 O O . ALA B 1 115 ? 5.594 18.812 -1.019 1 84.06 115 ALA B O 1
ATOM 2548 N N . TRP B 1 116 ? 6.496 20.906 -1.565 1 81.69 116 TRP B N 1
ATOM 2549 C CA . TRP B 1 116 ? 7.852 20.359 -1.559 1 81.69 116 TRP B CA 1
ATOM 2550 C C . TRP B 1 116 ? 8.508 20.562 -0.197 1 81.69 116 TRP B C 1
ATOM 2552 O O . TRP B 1 116 ? 8.82 21.688 0.198 1 81.69 116 TRP B O 1
ATOM 2562 N N . GLY B 1 117 ? 8.469 19.609 0.635 1 75.44 117 GLY B N 1
ATOM 2563 C CA . GLY B 1 117 ? 9.148 19.625 1.922 1 75.44 117 GLY B CA 1
ATOM 2564 C C . GLY B 1 117 ? 8.422 20.438 2.971 1 75.44 117 GLY B C 1
ATOM 2565 O O . GLY B 1 117 ? 7.324 20.953 2.723 1 75.44 117 GLY B O 1
ATOM 2566 N N . ALA B 1 118 ? 8.953 20.562 4.156 1 80.12 118 ALA B N 1
ATOM 2567 C CA . ALA B 1 118 ? 8.367 21.281 5.285 1 80.12 118 ALA B CA 1
ATOM 2568 C C . ALA B 1 118 ? 8.547 22.797 5.121 1 80.12 118 ALA B C 1
ATOM 2570 O O . ALA B 1 118 ? 7.836 23.578 5.742 1 80.12 118 ALA B O 1
ATOM 2571 N N . TYR B 1 119 ? 9.398 23.109 4.238 1 82.94 119 TYR B N 1
ATOM 2572 C CA . TYR B 1 119 ? 9.719 24.531 4.078 1 82.94 119 TYR B CA 1
ATOM 2573 C C . TYR B 1 119 ? 8.555 25.281 3.434 1 82.94 119 TYR B C 1
ATOM 2575 O O . TYR B 1 119 ? 8.406 26.484 3.631 1 82.94 119 TYR B O 1
ATOM 2583 N N . SER B 1 120 ? 7.719 24.531 2.809 1 84.81 120 SER B N 1
ATOM 2584 C CA . 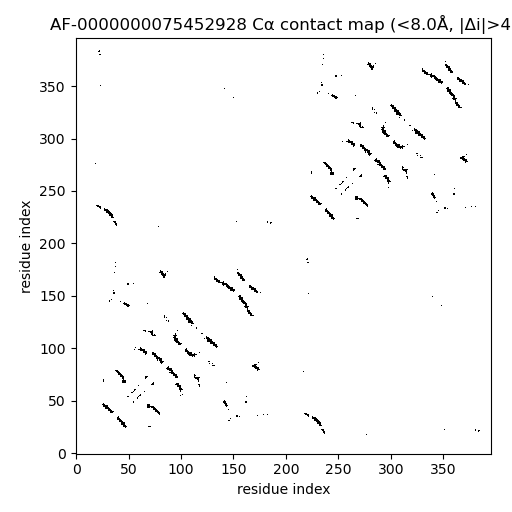SER B 1 120 ? 6.613 25.172 2.094 1 84.81 120 SER B CA 1
ATOM 2585 C C . SER B 1 120 ? 5.344 25.172 2.934 1 84.81 120 SER B C 1
ATOM 2587 O O . SER B 1 120 ? 4.297 25.641 2.482 1 84.81 120 SER B O 1
ATOM 2589 N N . TYR B 1 121 ? 5.477 24.719 4.105 1 92.5 121 TYR B N 1
ATOM 2590 C CA . TYR B 1 121 ? 4.312 24.641 4.98 1 92.5 121 TYR B CA 1
ATOM 2591 C C . TYR B 1 121 ? 3.754 26.031 5.273 1 92.5 121 TYR B C 1
ATOM 2593 O O . TYR B 1 121 ? 4.484 26.922 5.715 1 92.5 121 TYR B O 1
ATOM 2601 N N . ASP B 1 122 ? 2.477 26.219 5.047 1 94.44 122 ASP B N 1
ATOM 2602 C CA . ASP B 1 122 ? 1.72 27.422 5.363 1 94.44 122 ASP B CA 1
ATOM 2603 C C . ASP B 1 122 ? 0.512 27.109 6.238 1 94.44 122 ASP B C 1
ATOM 2605 O O . ASP B 1 122 ? -0.453 26.484 5.773 1 94.44 122 ASP B O 1
ATOM 2609 N N . PRO B 1 123 ? 0.549 27.5 7.48 1 94.75 123 PRO B N 1
ATOM 2610 C CA . PRO B 1 123 ? -0.551 27.188 8.391 1 94.75 123 PRO B CA 1
ATOM 2611 C C . PRO B 1 123 ? -1.895 27.734 7.91 1 94.75 123 PRO B C 1
ATOM 2613 O O . PRO B 1 123 ? -2.947 27.234 8.312 1 94.75 123 PRO B O 1
ATOM 2616 N N . ASN B 1 124 ? -1.898 28.719 7.07 1 95.44 124 ASN B N 1
ATOM 2617 C CA . ASN B 1 124 ? -3.137 29.297 6.559 1 95.44 124 ASN B CA 1
ATOM 2618 C C . ASN B 1 124 ? -3.832 28.344 5.578 1 95.44 124 ASN B C 1
ATOM 2620 O O . ASN B 1 124 ? -4.996 28.562 5.234 1 95.44 124 ASN B O 1
ATOM 2624 N N . GLU B 1 125 ? -3.113 27.359 5.148 1 96.19 125 GLU B N 1
ATOM 2625 C CA . GLU B 1 125 ? -3.666 26.391 4.203 1 96.19 125 GLU B CA 1
ATOM 2626 C C . GLU B 1 125 ? -4.133 25.125 4.918 1 96.19 125 GLU B C 1
ATOM 2628 O O . GLU B 1 125 ? -4.48 24.125 4.273 1 96.19 125 GLU B O 1
ATOM 2633 N N . ASN B 1 126 ? -4.121 25.156 6.23 1 97.81 126 ASN B N 1
ATOM 2634 C CA . ASN B 1 126 ? -4.555 23.984 6.984 1 97.81 126 ASN B CA 1
ATOM 2635 C C . ASN B 1 126 ? -6.062 23.766 6.879 1 97.81 126 ASN B C 1
ATOM 2637 O O . ASN B 1 126 ? -6.84 24.703 7.066 1 97.81 126 ASN B O 1
ATOM 2641 N N . ALA B 1 127 ? -6.41 22.625 6.535 1 98.25 127 ALA B N 1
ATOM 2642 C CA . ALA B 1 127 ? -7.824 22.266 6.516 1 98.25 1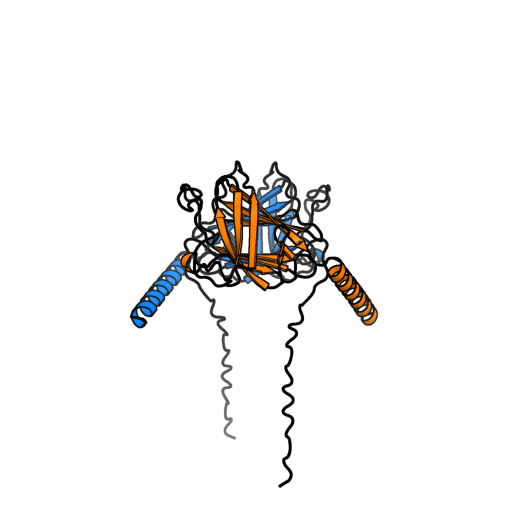27 ALA B CA 1
ATOM 2643 C C . ALA B 1 127 ? -8.297 21.828 7.898 1 98.25 127 ALA B C 1
ATOM 2645 O O . ALA B 1 127 ? -9.352 22.25 8.367 1 98.25 127 ALA B O 1
ATOM 2646 N N . ILE B 1 128 ? -7.562 20.938 8.586 1 98.25 128 ILE B N 1
ATOM 2647 C CA . ILE B 1 128 ? -7.887 20.453 9.922 1 98.25 128 ILE B CA 1
ATOM 2648 C C . ILE B 1 128 ? -6.598 20.141 10.688 1 98.25 128 ILE B C 1
ATOM 2650 O O . ILE B 1 128 ? -5.535 19.984 10.078 1 98.25 128 ILE B O 1
ATOM 2654 N N . GLU B 1 129 ? -6.754 20.094 11.945 1 98.62 129 GLU B N 1
ATOM 2655 C CA . GLU B 1 129 ? -5.699 19.703 12.883 1 98.62 129 GLU B CA 1
ATOM 2656 C C . GLU B 1 129 ? -6.238 18.766 13.969 1 98.62 129 GLU B C 1
ATOM 2658 O O . GLU B 1 129 ? -7.297 19.031 14.539 1 98.62 129 GLU B O 1
ATOM 2663 N N . ILE B 1 130 ? -5.543 17.688 14.18 1 98.81 130 ILE B N 1
ATOM 2664 C CA . ILE B 1 130 ? -5.945 16.766 15.234 1 98.81 130 ILE B CA 1
ATOM 2665 C C . ILE B 1 130 ? -4.73 16.391 16.078 1 98.81 130 ILE B C 1
ATOM 2667 O O . ILE B 1 130 ? -3.59 16.625 15.68 1 98.81 130 ILE B O 1
ATOM 2671 N N . LYS B 1 131 ? -5 15.867 17.25 1 98.88 131 LYS B N 1
ATOM 2672 C CA . LYS B 1 131 ? -3.977 15.289 18.109 1 98.88 131 LYS B CA 1
ATOM 2673 C C . LYS B 1 131 ? -4.191 13.789 18.281 1 98.88 131 LYS B C 1
ATOM 2675 O O . LYS B 1 131 ? -5.32 13.336 18.484 1 98.88 131 LYS B O 1
ATOM 2680 N N . VAL B 1 132 ? -3.125 13.055 18.188 1 98.75 132 VAL B N 1
ATOM 2681 C CA . VAL B 1 132 ? -3.215 11.609 18.328 1 98.75 132 VAL B CA 1
ATOM 2682 C C . VAL B 1 132 ? -2.104 11.109 19.25 1 98.75 132 VAL B C 1
ATOM 2684 O O . VAL B 1 132 ? -0.994 11.648 19.234 1 98.75 132 VAL B O 1
ATOM 2687 N N . PRO B 1 133 ? -2.381 10.109 20.062 1 98.81 133 PRO B N 1
ATOM 2688 C CA . PRO B 1 133 ? -1.35 9.57 20.953 1 98.81 133 PRO B CA 1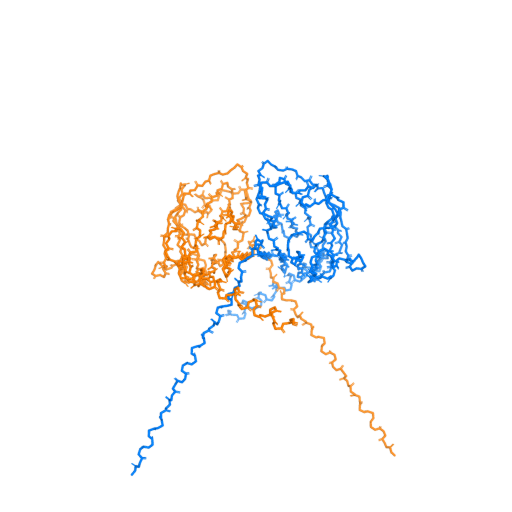
ATOM 2689 C C . PRO B 1 133 ? -0.28 8.781 20.203 1 98.81 133 PRO B C 1
ATOM 2691 O O . PRO B 1 133 ? -0.534 8.273 19.109 1 98.81 133 PRO B O 1
ATOM 2694 N N . VAL B 1 134 ? 0.875 8.672 20.828 1 98.75 134 VAL B N 1
ATOM 2695 C CA . VAL B 1 134 ? 1.998 7.91 20.281 1 98.75 134 VAL B CA 1
ATOM 2696 C C . VAL B 1 134 ? 2.117 6.574 21.016 1 98.75 134 VAL B C 1
ATOM 2698 O O . VAL B 1 134 ? 1.984 6.516 22.234 1 98.75 134 VAL B O 1
ATOM 2701 N N . GLU B 1 135 ? 2.299 5.578 20.266 1 98.5 135 GLU B N 1
ATOM 2702 C CA . GLU B 1 135 ? 2.559 4.258 20.828 1 98.5 135 GLU B CA 1
ATOM 2703 C C . GLU B 1 135 ? 3.998 3.82 20.578 1 98.5 135 GLU B C 1
ATOM 2705 O O . GLU B 1 135 ? 4.578 4.152 19.531 1 98.5 135 GLU B O 1
ATOM 2710 N N . THR B 1 136 ? 4.547 3.018 21.516 1 97.62 136 THR B N 1
ATOM 2711 C CA . THR B 1 136 ? 5.871 2.436 21.344 1 97.62 136 THR B CA 1
ATOM 2712 C C . THR B 1 136 ? 5.77 0.955 20.984 1 97.62 136 THR B C 1
ATOM 2714 O O . THR B 1 136 ? 4.93 0.236 21.531 1 97.62 136 THR B O 1
ATOM 2717 N N . GLN B 1 137 ? 6.578 0.592 20.062 1 95.69 137 GLN B N 1
ATOM 2718 C CA . GLN B 1 137 ? 6.59 -0.818 19.688 1 95.69 137 GLN B CA 1
ATOM 2719 C C . GLN B 1 137 ? 7.953 -1.446 19.969 1 95.69 137 GLN B C 1
ATOM 2721 O O . GLN B 1 137 ? 8.969 -0.744 20.031 1 95.69 137 GLN B O 1
ATOM 2726 N N . LYS B 1 138 ? 7.965 -2.771 20.078 1 94.25 138 LYS B N 1
ATOM 2727 C CA . LYS B 1 138 ? 9.18 -3.506 20.422 1 94.25 138 LYS B CA 1
ATOM 2728 C C . LYS B 1 138 ? 10.031 -3.766 19.188 1 94.25 138 LYS B C 1
ATOM 2730 O O . LYS B 1 138 ? 11.258 -3.83 19.281 1 94.25 138 LYS B O 1
ATOM 2735 N N . THR B 1 139 ? 9.32 -3.889 18.109 1 93.75 139 THR B N 1
ATOM 2736 C CA . THR B 1 139 ? 10.016 -4.254 16.875 1 93.75 139 THR B CA 1
ATOM 2737 C C . THR B 1 139 ? 10.414 -3.008 16.094 1 93.75 139 THR B C 1
ATOM 2739 O O . THR B 1 139 ? 9.633 -2.059 15.984 1 93.75 139 THR B O 1
ATOM 2742 N N . LEU B 1 140 ? 11.609 -3.023 15.516 1 97.12 140 LEU B N 1
ATOM 2743 C CA . LEU B 1 140 ? 12.109 -1.911 14.719 1 97.12 140 LEU B CA 1
ATOM 2744 C C . LEU B 1 140 ? 11.406 -1.846 13.367 1 97.12 140 LEU B C 1
ATOM 2746 O O . LEU B 1 140 ? 11.336 -2.844 12.648 1 97.12 140 LEU B O 1
ATOM 2750 N N . GLN B 1 141 ? 10.812 -0.744 13.078 1 97.62 141 GLN B N 1
ATOM 2751 C CA . GLN B 1 141 ? 10.375 -0.417 11.727 1 97.62 141 GLN B CA 1
ATOM 2752 C C . GLN B 1 141 ? 11.445 0.384 10.984 1 97.62 141 GLN B C 1
ATOM 2754 O O . GLN B 1 141 ? 11.57 1.594 11.188 1 97.62 141 GLN B O 1
ATOM 2759 N N . GLU B 1 142 ? 12.133 -0.228 10.109 1 97.56 142 GLU B N 1
ATOM 2760 C CA . GLU B 1 142 ? 13.32 0.348 9.492 1 97.56 142 GLU B CA 1
ATOM 2761 C C . GLU B 1 142 ? 12.953 1.474 8.523 1 97.56 142 GLU B C 1
ATOM 2763 O O . GLU B 1 142 ? 13.602 2.52 8.508 1 97.56 142 GLU B O 1
ATOM 2768 N N . ARG B 1 143 ? 12.031 1.207 7.637 1 98 143 ARG B N 1
ATOM 2769 C CA . ARG B 1 143 ? 11.57 2.227 6.699 1 98 143 ARG B CA 1
ATOM 2770 C C . ARG B 1 143 ? 10.203 2.764 7.105 1 98 143 ARG B C 1
ATOM 2772 O O . ARG B 1 143 ? 9.32 1.999 7.508 1 98 143 ARG B O 1
ATOM 2779 N N . LEU B 1 144 ? 10.016 4.031 7.051 1 98.75 144 LEU B N 1
ATOM 2780 C CA . LEU B 1 144 ? 8.711 4.629 7.305 1 98.75 144 LEU B CA 1
ATOM 2781 C C . LEU B 1 144 ? 7.617 3.898 6.531 1 98.75 144 LEU B C 1
ATOM 2783 O O . LEU B 1 144 ? 7.785 3.594 5.348 1 98.75 144 LEU B O 1
ATOM 2787 N N . GLU B 1 145 ? 6.543 3.662 7.289 1 98.69 145 GLU B N 1
ATOM 2788 C CA . GLU B 1 145 ? 5.473 2.902 6.656 1 98.69 145 GLU B CA 1
ATOM 2789 C C . GLU B 1 145 ? 4.105 3.492 6.988 1 98.69 145 GLU B C 1
ATOM 2791 O O . GLU B 1 145 ? 3.822 3.807 8.148 1 98.69 145 GLU B O 1
ATOM 2796 N N . TYR B 1 146 ? 3.322 3.684 5.953 1 98.88 146 TYR B N 1
ATOM 2797 C CA . TYR B 1 146 ? 1.893 3.949 6.066 1 98.88 146 TYR B CA 1
ATOM 2798 C C . TYR B 1 146 ? 1.076 2.721 5.688 1 98.88 146 TYR B C 1
ATOM 2800 O O . TYR B 1 146 ? 1.349 2.076 4.672 1 98.88 146 TYR B O 1
ATOM 2808 N N . SER B 1 147 ? 0.135 2.379 6.48 1 98.56 147 SER B N 1
ATOM 2809 C CA . SER B 1 147 ? -0.752 1.262 6.172 1 98.56 147 SER B CA 1
ATOM 2810 C C . SER B 1 147 ? -2.176 1.538 6.648 1 98.56 147 SER B C 1
ATOM 2812 O O . SER B 1 147 ? -2.402 2.445 7.449 1 98.56 147 SER B O 1
ATOM 2814 N N . PHE B 1 148 ? -3.133 0.831 6.109 1 98.69 148 PHE B N 1
ATOM 2815 C CA . PHE B 1 148 ? -4.527 0.876 6.535 1 98.69 148 PHE B CA 1
ATOM 2816 C C . PHE B 1 148 ? -4.902 -0.388 7.301 1 98.69 148 PHE B C 1
ATOM 2818 O O . PHE B 1 148 ? -4.863 -1.488 6.746 1 98.69 148 PHE B O 1
ATOM 2825 N N . GLU B 1 149 ? -5.316 -0.19 8.578 1 97.38 149 GLU B N 1
ATOM 2826 C CA . GLU B 1 149 ? -5.555 -1.345 9.438 1 97.38 149 GLU B CA 1
ATOM 2827 C C . GLU B 1 149 ? -6.902 -1.237 10.148 1 97.38 149 GLU B C 1
ATOM 2829 O O . GLU B 1 149 ? -7.539 -0.182 10.125 1 97.38 149 GLU B O 1
ATOM 2834 N N . ASP B 1 150 ? -7.34 -2.389 10.719 1 96.56 150 ASP B N 1
ATOM 2835 C CA . ASP B 1 150 ? -8.547 -2.475 11.531 1 96.56 150 ASP B CA 1
ATOM 2836 C C . ASP B 1 150 ? -9.758 -1.95 10.766 1 96.56 150 ASP B C 1
ATOM 2838 O O . ASP B 1 150 ? -10.508 -1.113 11.273 1 96.56 150 ASP B O 1
ATOM 2842 N N . MET B 1 151 ? -9.859 -2.408 9.625 1 96.06 151 MET B N 1
ATOM 2843 C CA . MET B 1 151 ? -10.875 -1.877 8.719 1 96.06 151 MET B CA 1
ATOM 2844 C C . MET B 1 151 ? -12.219 -2.557 8.953 1 96.06 151 MET B C 1
ATOM 2846 O O . MET B 1 151 ? -12.289 -3.781 9.062 1 96.06 151 MET B O 1
ATOM 2850 N N . THR B 1 152 ? -13.234 -1.772 9.094 1 94 152 THR B N 1
ATOM 2851 C CA . THR B 1 152 ? -14.633 -2.174 9.047 1 94 152 THR B CA 1
ATOM 2852 C C . THR B 1 152 ? -15.336 -1.546 7.844 1 94 152 THR B C 1
ATOM 2854 O O . THR B 1 152 ? -14.68 -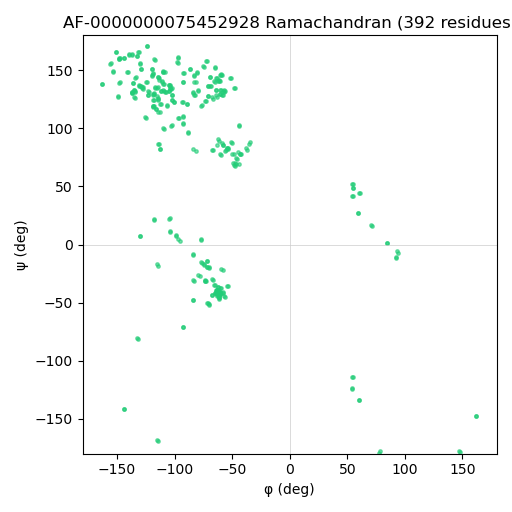1.005 6.949 1 94 152 THR B O 1
ATOM 2857 N N . GLU B 1 153 ? -16.609 -1.644 7.82 1 92.19 153 GLU B N 1
ATOM 2858 C CA . GLU B 1 153 ? -17.359 -1.083 6.695 1 92.19 153 GLU B CA 1
ATOM 2859 C C . GLU B 1 153 ? -17.25 0.44 6.676 1 92.19 153 GLU B C 1
ATOM 2861 O O . GLU B 1 153 ? -17.281 1.055 5.605 1 92.19 153 GLU B O 1
ATOM 2866 N N . ASN B 1 154 ? -17.109 1.02 7.848 1 96.31 154 ASN B N 1
ATOM 2867 C CA . ASN B 1 154 ? -17.219 2.475 7.871 1 96.31 154 ASN B CA 1
ATOM 2868 C C . ASN B 1 154 ? -16.047 3.105 8.617 1 96.31 154 ASN B C 1
ATOM 2870 O O . ASN B 1 154 ? -16.078 4.293 8.945 1 96.31 154 ASN B O 1
ATOM 2874 N N . LYS B 1 155 ? -15.102 2.264 8.961 1 97.75 155 LYS B N 1
ATOM 2875 C CA . LYS B 1 155 ? -13.953 2.783 9.703 1 97.75 155 LYS B CA 1
ATOM 2876 C C . LYS B 1 155 ? -12.656 2.127 9.234 1 97.75 155 LYS B C 1
ATOM 2878 O O . LYS B 1 155 ? -12.656 0.966 8.82 1 97.75 155 LYS B O 1
ATOM 2883 N N . VAL B 1 156 ? -11.594 2.83 9.297 1 98.44 156 VAL B N 1
ATOM 2884 C CA . VAL B 1 156 ? -10.25 2.314 9.062 1 98.44 156 VAL B CA 1
ATOM 2885 C C . VAL B 1 156 ? -9.234 3.16 9.828 1 98.44 156 VAL B C 1
ATOM 2887 O O . VAL B 1 156 ? -9.477 4.336 10.109 1 98.44 156 VAL B O 1
ATOM 2890 N N . ASN B 1 157 ? -8.156 2.592 10.258 1 98.88 157 ASN B N 1
ATOM 2891 C CA . ASN B 1 157 ? -7.062 3.346 10.859 1 98.88 157 ASN B CA 1
ATOM 2892 C C . ASN B 1 157 ? -5.902 3.529 9.883 1 98.88 157 ASN B C 1
ATOM 2894 O O . ASN B 1 157 ? -5.422 2.559 9.297 1 98.88 157 ASN B O 1
ATOM 2898 N N . LEU B 1 158 ? -5.566 4.73 9.695 1 98.94 158 LEU B N 1
ATOM 2899 C CA . LEU B 1 158 ? -4.27 5.008 9.086 1 98.94 158 LEU B CA 1
ATOM 2900 C C . LEU B 1 158 ? -3.146 4.82 10.102 1 98.94 158 LEU B C 1
ATOM 2902 O O . LEU B 1 158 ? -3.092 5.527 11.109 1 98.94 158 LEU B O 1
ATOM 2906 N N . ILE B 1 159 ? -2.24 3.928 9.82 1 98.81 159 ILE B N 1
ATOM 2907 C CA . ILE B 1 159 ? -1.143 3.631 10.734 1 98.81 159 ILE B CA 1
ATOM 2908 C C . ILE B 1 159 ? 0.163 4.184 10.164 1 98.81 159 ILE B C 1
ATOM 2910 O O . ILE B 1 159 ? 0.464 3.998 8.984 1 98.81 159 ILE B O 1
ATOM 2914 N N . ILE B 1 160 ? 0.852 4.863 10.984 1 98.88 160 ILE B N 1
ATOM 2915 C CA . ILE B 1 160 ? 2.197 5.336 10.672 1 98.88 160 ILE B CA 1
ATOM 2916 C C . ILE B 1 160 ? 3.207 4.652 11.594 1 98.88 160 ILE B C 1
ATOM 2918 O O . ILE B 1 160 ? 3.082 4.719 12.82 1 98.88 160 ILE B O 1
ATOM 2922 N N . LYS B 1 161 ? 4.219 4 11.031 1 98.56 161 LYS B N 1
ATOM 2923 C CA . LYS B 1 161 ? 5.258 3.334 11.812 1 98.56 161 LYS B CA 1
ATOM 2924 C C . LYS B 1 161 ? 6.648 3.736 11.336 1 98.56 161 LYS B C 1
ATOM 2926 O O . LYS B 1 161 ? 6.91 3.775 10.133 1 98.56 161 LYS B O 1
ATOM 2931 N N . TRP B 1 162 ? 7.473 3.98 12.242 1 98.69 162 TRP B N 1
ATOM 2932 C CA . TRP B 1 162 ? 8.883 4.246 11.977 1 98.69 162 TRP B CA 1
ATOM 2933 C C . TRP B 1 162 ? 9.719 4.09 13.242 1 98.69 162 TRP B C 1
ATOM 2935 O O . TRP B 1 162 ? 9.305 4.52 14.32 1 98.69 162 TRP B O 1
ATOM 2945 N N . GLU B 1 163 ? 10.898 3.463 13.078 1 98.19 163 GLU B N 1
ATOM 2946 C CA . GLU B 1 163 ? 11.711 3.129 14.242 1 98.19 163 GLU B CA 1
ATOM 2947 C C . GLU B 1 163 ? 10.906 2.318 15.258 1 98.19 163 GLU B C 1
ATOM 2949 O O . GLU B 1 163 ? 10.43 1.226 14.945 1 98.19 163 GLU B O 1
ATOM 2954 N N . TYR B 1 164 ? 10.625 2.797 16.422 1 98.12 164 TYR B N 1
ATOM 2955 C CA . TYR B 1 164 ? 9.859 2.07 17.438 1 98.12 164 TYR B CA 1
ATOM 2956 C C . TYR B 1 164 ? 8.562 2.797 17.766 1 98.12 164 TYR B C 1
ATOM 2958 O O . TYR B 1 164 ? 8 2.611 18.844 1 98.12 164 TYR B O 1
ATOM 2966 N N . VAL B 1 165 ? 8.164 3.627 16.859 1 98.5 165 VAL B N 1
ATOM 2967 C CA . VAL B 1 165 ? 6.992 4.461 17.078 1 98.5 165 VAL B CA 1
ATOM 2968 C C . VAL B 1 165 ? 5.852 4.016 16.172 1 98.5 165 VAL B C 1
ATOM 2970 O O . VAL B 1 165 ? 6.078 3.689 15 1 98.5 165 VAL B O 1
ATOM 2973 N N . LYS B 1 166 ? 4.68 4.016 16.719 1 98.56 166 LYS B N 1
ATOM 2974 C CA . LYS B 1 166 ? 3.447 3.742 15.984 1 98.56 166 LYS B CA 1
ATOM 2975 C C . LYS B 1 166 ? 2.363 4.758 16.328 1 98.56 166 LYS B C 1
ATOM 2977 O O . LYS B 1 166 ? 2.123 5.039 17.5 1 98.56 166 LYS B O 1
ATOM 2982 N N . VAL B 1 167 ? 1.744 5.301 15.352 1 98.81 167 VAL B N 1
ATOM 2983 C CA . VAL B 1 167 ? 0.628 6.227 15.523 1 98.81 167 VAL B CA 1
ATOM 2984 C C . VAL B 1 167 ? -0.56 5.762 14.688 1 98.81 167 VAL B C 1
ATOM 2986 O O . VAL B 1 167 ? -0.392 5.352 13.531 1 98.81 167 VAL B O 1
ATOM 2989 N N . ALA B 1 168 ? -1.709 5.77 15.273 1 98.81 168 ALA B N 1
ATOM 2990 C CA . ALA B 1 168 ? -2.947 5.406 14.586 1 98.81 168 ALA B CA 1
ATOM 2991 C C . ALA B 1 168 ? -3.885 6.609 14.477 1 98.81 168 ALA B C 1
ATOM 2993 O O . ALA B 1 168 ? -4.148 7.289 15.469 1 98.81 168 ALA B O 1
ATOM 2994 N N . ILE B 1 169 ? -4.324 6.914 13.305 1 98.94 169 ILE B N 1
ATOM 2995 C CA . ILE B 1 169 ? -5.289 7.977 13.055 1 98.94 169 ILE B CA 1
ATOM 2996 C C . ILE B 1 169 ? -6.602 7.375 12.562 1 98.94 169 ILE B C 1
ATOM 2998 O O . ILE B 1 169 ? -6.664 6.836 11.453 1 98.94 169 ILE B O 1
ATOM 3002 N N . PRO B 1 170 ? -7.637 7.473 13.297 1 98.88 170 PRO B N 1
ATOM 3003 C CA . PRO B 1 170 ? -8.914 6.91 12.844 1 98.88 170 PRO B CA 1
ATOM 3004 C C . PRO B 1 170 ? -9.523 7.699 11.688 1 98.88 170 PRO B C 1
ATOM 3006 O O . PRO B 1 170 ? -9.492 8.93 11.688 1 98.88 170 PRO B O 1
ATOM 3009 N N . ILE B 1 171 ? -10.008 6.992 10.711 1 98.94 171 ILE B N 1
ATOM 3010 C CA . ILE B 1 171 ? -10.758 7.543 9.586 1 98.94 171 ILE B CA 1
ATOM 3011 C C . ILE B 1 171 ? -12.133 6.871 9.508 1 98.94 171 ILE B C 1
ATOM 3013 O O . ILE B 1 171 ? -12.227 5.645 9.531 1 98.94 171 ILE B O 1
ATOM 3017 N N . GLU B 1 172 ? -13.164 7.668 9.445 1 98.75 172 GLU B N 1
ATOM 3018 C CA . GLU B 1 172 ? -14.523 7.141 9.406 1 98.75 172 GLU B CA 1
ATOM 3019 C C . GLU B 1 172 ? -15.328 7.766 8.266 1 98.75 172 GLU B C 1
ATOM 3021 O O . GLU B 1 172 ? -15.031 8.883 7.832 1 98.75 172 GLU B O 1
ATOM 3026 N N . VAL B 1 173 ? -16.312 7.07 7.836 1 98.12 173 VAL B N 1
ATOM 3027 C CA . VAL B 1 173 ? -17.219 7.609 6.832 1 98.12 173 VAL B CA 1
ATOM 3028 C C . VAL B 1 173 ? -18.016 8.773 7.426 1 98.12 173 VAL B C 1
ATOM 3030 O O . VAL B 1 173 ? -18.578 8.664 8.523 1 98.12 173 VAL B O 1
ATOM 3033 N N . ASP B 1 174 ? -17.922 9.859 6.73 1 98 174 ASP B N 1
ATOM 3034 C CA . ASP B 1 174 ? -18.797 10.977 7.086 1 98 174 ASP B CA 1
ATOM 3035 C C . ASP B 1 174 ? -20.141 10.859 6.379 1 98 174 ASP B C 1
ATOM 3037 O O . ASP B 1 174 ? -20.25 10.242 5.32 1 98 174 ASP B O 1
ATOM 3041 N N . LYS B 1 175 ? -21.266 11.391 6.977 1 96.44 175 LYS B N 1
ATOM 3042 C CA . LYS B 1 175 ? -22.594 11.398 6.379 1 96.44 175 LYS B CA 1
ATOM 3043 C C . LYS B 1 175 ? -23.031 9.984 5.98 1 96.44 175 LYS B C 1
ATOM 3045 O O . LYS B 1 175 ? -23.422 9.758 4.84 1 96.44 175 LYS B O 1
ATOM 3050 N N . LEU B 1 176 ? -22.953 9.078 6.914 1 96.31 176 LEU B N 1
ATOM 3051 C CA . LEU B 1 176 ? -23.172 7.652 6.707 1 96.31 176 LEU B CA 1
ATOM 3052 C C . LEU B 1 176 ? -24.531 7.406 6.062 1 96.31 176 LEU B C 1
ATOM 3054 O O . LEU B 1 176 ? -24.672 6.512 5.227 1 96.31 176 LEU B O 1
ATOM 3058 N N . GLU B 1 177 ? -25.5 8.195 6.418 1 96.44 177 GLU B N 1
ATOM 3059 C CA . GLU B 1 177 ? -26.828 8.031 5.855 1 96.44 177 GLU B CA 1
ATOM 3060 C C . GLU B 1 177 ? -26.812 8.227 4.34 1 96.44 177 GLU B C 1
ATOM 3062 O O . GLU B 1 177 ? -27.453 7.465 3.609 1 96.44 177 GLU B O 1
ATOM 3067 N N . ASN B 1 178 ? -26.172 9.266 3.916 1 95.94 178 ASN B N 1
ATOM 3068 C CA . ASN B 1 178 ? -26.047 9.523 2.484 1 95.94 178 ASN B CA 1
ATOM 3069 C C . ASN B 1 178 ? -25.297 8.406 1.771 1 95.94 178 ASN B C 1
ATOM 3071 O O . ASN B 1 178 ? -25.672 8.008 0.666 1 95.94 178 ASN B O 1
ATOM 3075 N N . VAL B 1 179 ? -24.281 7.926 2.422 1 96.19 179 VAL B N 1
ATOM 3076 C CA . VAL B 1 179 ? -23.5 6.836 1.852 1 96.19 179 VAL B CA 1
ATOM 3077 C C . VAL B 1 179 ? -24.375 5.586 1.719 1 96.19 179 VAL B C 1
ATOM 3079 O O . VAL B 1 179 ? -24.328 4.902 0.693 1 96.19 179 VAL B O 1
ATOM 3082 N N . ASN B 1 180 ? -25.172 5.285 2.658 1 96.19 180 ASN B N 1
ATOM 3083 C CA . ASN B 1 180 ? -26.078 4.133 2.623 1 96.19 180 ASN B CA 1
ATOM 3084 C C . ASN B 1 180 ? -27.094 4.25 1.501 1 96.19 180 ASN B C 1
ATOM 3086 O O . ASN B 1 180 ? -27.453 3.254 0.864 1 96.19 180 ASN B O 1
ATOM 3090 N N . LYS B 1 181 ? -27.594 5.477 1.31 1 96.5 181 LYS B N 1
ATOM 3091 C CA . LYS B 1 181 ? -28.516 5.707 0.203 1 96.5 181 LYS B CA 1
ATOM 3092 C C . LYS B 1 181 ? -27.844 5.406 -1.139 1 96.5 181 LYS B C 1
ATOM 3094 O O . LYS B 1 181 ? -28.469 4.805 -2.021 1 96.5 181 LYS B O 1
ATOM 3099 N N . ILE B 1 182 ? -26.625 5.859 -1.26 1 95.38 182 ILE B N 1
ATOM 3100 C CA . ILE B 1 182 ? -25.891 5.598 -2.484 1 95.38 182 ILE B CA 1
ATOM 3101 C C . ILE B 1 182 ? -25.719 4.094 -2.676 1 95.38 182 ILE B C 1
ATOM 3103 O O . ILE B 1 182 ? -25.906 3.576 -3.777 1 95.38 182 ILE B O 1
ATOM 3107 N N . ILE B 1 183 ? -25.391 3.381 -1.638 1 95.19 183 ILE B N 1
ATOM 3108 C CA . ILE B 1 183 ? -25.219 1.934 -1.694 1 95.19 183 ILE B CA 1
ATOM 3109 C C . ILE B 1 183 ? -26.516 1.274 -2.154 1 95.19 183 ILE B C 1
ATOM 3111 O O . ILE B 1 183 ? -26.5 0.356 -2.979 1 95.19 183 ILE B O 1
ATOM 3115 N N . GLN B 1 184 ? -27.594 1.748 -1.656 1 95.56 184 GLN B N 1
ATOM 3116 C CA . GLN B 1 184 ? -28.891 1.217 -2.049 1 95.56 184 GLN B CA 1
ATOM 3117 C C . GLN B 1 184 ? -29.141 1.408 -3.543 1 95.56 184 GLN B C 1
ATOM 3119 O O . GLN B 1 184 ? -29.609 0.491 -4.223 1 95.56 184 GLN B O 1
ATOM 3124 N N . HIS B 1 185 ? -28.828 2.596 -4.004 1 94.94 185 HIS B N 1
ATOM 3125 C CA . HIS B 1 185 ? -29 2.869 -5.426 1 94.94 185 HIS B CA 1
ATOM 3126 C C . HIS B 1 185 ? -28.094 1.974 -6.27 1 94.94 185 HIS B C 1
ATOM 3128 O O . HIS B 1 185 ? -28.516 1.474 -7.316 1 94.94 185 HIS B O 1
ATOM 3134 N N . LEU B 1 186 ? -26.906 1.81 -5.754 1 93.31 186 LEU B N 1
ATOM 3135 C CA . LEU B 1 186 ? -25.984 0.943 -6.469 1 93.31 186 LEU B CA 1
ATOM 3136 C C . LEU B 1 186 ? -26.5 -0.489 -6.52 1 93.31 186 LEU B C 1
ATOM 3138 O O . LEU B 1 186 ? -26.359 -1.164 -7.543 1 93.31 186 LEU B O 1
ATOM 3142 N N . THR B 1 187 ? -27.062 -0.958 -5.488 1 92.69 187 THR B N 1
ATOM 3143 C CA . THR B 1 187 ? -27.625 -2.303 -5.41 1 92.69 187 THR B CA 1
ATOM 3144 C C . THR B 1 187 ? -28.766 -2.473 -6.406 1 92.69 187 THR B C 1
ATOM 3146 O O . THR B 1 187 ? -28.859 -3.496 -7.086 1 92.69 187 THR B O 1
ATOM 3149 N N . GLU B 1 188 ? -29.531 -1.485 -6.492 1 93.38 188 GLU B N 1
ATOM 3150 C CA . GLU B 1 188 ? -30.672 -1.516 -7.418 1 93.38 188 GLU B CA 1
ATOM 3151 C C . GLU B 1 188 ? -30.188 -1.536 -8.867 1 93.38 188 GLU B C 1
ATOM 3153 O O . GLU B 1 188 ? -30.766 -2.24 -9.703 1 93.38 188 GLU B O 1
ATOM 3158 N N . ILE B 1 189 ? -29.25 -0.745 -9.109 1 91.56 189 ILE B N 1
ATOM 3159 C CA . ILE B 1 189 ? -28.688 -0.697 -10.453 1 91.56 189 ILE B CA 1
ATOM 3160 C C . ILE B 1 189 ? -28.109 -2.066 -10.82 1 91.56 189 ILE B C 1
ATOM 3162 O O . ILE B 1 189 ? -28.312 -2.553 -11.938 1 91.56 189 ILE B O 1
ATOM 3166 N N . LYS B 1 190 ? -27.438 -2.664 -9.898 1 89.31 190 LYS B N 1
ATOM 3167 C CA . LYS B 1 190 ? -26.844 -3.98 -10.133 1 89.31 190 LYS B CA 1
ATOM 3168 C C . LYS B 1 190 ? -27.922 -5.02 -10.422 1 89.31 190 LYS B C 1
ATOM 3170 O O . LYS B 1 190 ? -27.75 -5.867 -11.297 1 89.31 190 LYS B O 1
ATOM 3175 N N . GLN B 1 191 ? -28.953 -4.898 -9.688 1 92.69 191 GLN B N 1
ATOM 3176 C CA . GLN B 1 191 ? -30.062 -5.816 -9.898 1 92.69 191 GLN B CA 1
ATOM 3177 C C . GLN B 1 191 ? -30.688 -5.613 -11.281 1 92.69 191 GLN B C 1
ATOM 3179 O O . GLN B 1 191 ? -31.016 -6.586 -11.969 1 92.69 191 GLN B O 1
ATOM 3184 N N . LEU B 1 192 ? -30.828 -4.418 -11.656 1 91.75 192 LEU B N 1
ATOM 3185 C CA . LEU B 1 192 ? -31.375 -4.117 -12.969 1 91.75 192 LEU B CA 1
ATOM 3186 C C . LEU B 1 192 ? -30.469 -4.648 -14.07 1 91.75 192 LEU B C 1
ATOM 3188 O O . LEU B 1 192 ? -30.953 -5.164 -15.086 1 91.75 192 LEU B O 1
ATOM 3192 N N . GLU B 1 193 ? -29.203 -4.43 -13.891 1 90.38 193 GLU B N 1
ATOM 3193 C CA . GLU B 1 193 ? -28.234 -4.941 -14.859 1 90.38 193 GLU B CA 1
ATOM 3194 C C . GLU B 1 193 ? -28.344 -6.453 -15.008 1 90.38 193 GLU B C 1
ATOM 3196 O O . GLU B 1 193 ? -28.297 -6.98 -16.125 1 90.38 193 GLU B O 1
ATOM 3201 N N . ARG B 1 194 ? -28.516 -7.223 -13.914 1 90.81 194 ARG B N 1
ATOM 3202 C CA . ARG B 1 194 ? -28.656 -8.672 -13.922 1 90.81 194 ARG B CA 1
ATOM 3203 C C . ARG B 1 194 ? -29.938 -9.094 -14.633 1 90.81 194 ARG B C 1
ATOM 3205 O O . ARG B 1 194 ? -29.953 -10.078 -15.375 1 90.81 194 ARG B O 1
ATOM 3212 N N . ASP B 1 195 ? -30.938 -8.234 -14.438 1 91.5 195 ASP B N 1
ATOM 3213 C CA . ASP B 1 195 ? -32.219 -8.523 -15.047 1 91.5 195 ASP B CA 1
ATOM 3214 C C . ASP B 1 195 ? -32.188 -8.289 -16.547 1 91.5 195 ASP B C 1
ATOM 3216 O O . ASP B 1 195 ? -32.938 -8.922 -17.297 1 91.5 195 ASP B O 1
ATOM 3220 N N . MET B 1 196 ? -31.406 -7.375 -16.922 1 92.5 196 MET B N 1
ATOM 3221 C CA . MET B 1 196 ? -31.281 -7.074 -18.344 1 92.5 196 MET B CA 1
ATOM 3222 C C . MET B 1 196 ? -30.484 -8.148 -19.062 1 92.5 196 MET B C 1
ATOM 3224 O O . MET B 1 196 ? -30.609 -8.328 -20.266 1 92.5 196 MET B O 1
ATOM 3228 N N . GLU B 1 197 ? -29.562 -8.773 -18.375 1 83.5 197 GLU B N 1
ATOM 3229 C CA . GLU B 1 197 ? -28.719 -9.812 -18.969 1 83.5 197 GLU B CA 1
ATOM 3230 C C . GLU B 1 197 ? -29.469 -11.141 -19.047 1 83.5 197 GLU B C 1
ATOM 3232 O O . GLU B 1 197 ? -29.109 -12.008 -19.859 1 83.5 197 GLU B O 1
ATOM 3237 N N . ASN B 1 198 ? -30.438 -11.359 -18.188 1 74.94 198 ASN B N 1
ATOM 3238 C CA . ASN B 1 198 ? -31.266 -12.562 -18.266 1 74.94 198 ASN B CA 1
ATOM 3239 C C . ASN B 1 198 ? -32.469 -12.352 -19.156 1 74.94 198 ASN B C 1
ATOM 3241 O O . ASN B 1 198 ? -33 -13.312 -19.734 1 74.94 198 ASN B O 1
#

Sequence (396 aa):
MKFYFTFFALCSTWIITAQNYKYPMASPRQTVTQQFSITSISVDYSRPGVRERKIFGELVPYGKIWRAGANEATSIKFGQDVLFGGKPTKAGTYAIFITPQEKEWTVVLNYDADAWGAYSYDPNENAIEIKVPVETQKTLQERLEYSFEDMTENKVNLIIKWEYVKVAIPIEVDKLENVNKIIQHLTEIKQLERDMENMKFYFTFFALCSTWIITAQNYKYPMASPRQTVTQQFSITSISVDYSRPGVRERKIFGELVPYGKIWRAGANEATSIKFGQDVLFGGKPTKAGTYAIFITPQEKEWTVVLNYDADAWGAYSYDPNENAIEIKVPVETQKTLQERLEYSFEDMTENKVNLIIKWEYVKVAIPIEVDKLENVNKIIQHLTEIKQLERDMEN

Secondary structure (DSSP, 8-state):
-------------------------SS-EEEEEEEETTEEEEEEEE--B-TTS-TBTTTB-TTS-B-SSSSBPPEEEESS-EEETTEEE-SEEEEEEEEE-SSEEEEEEES-TT-BTGGG--GGGEEEEEEEEEEEEEEEEEEEEEEEES--SSEEEEEEEEEEEEEEEEEEESSHHHHHHHHHHHHHHHHHHHHHH-/-------------------------SS-EEEEEEEETTEEEEEEEE--B-TTS-TBTTTB-TTS-B-SSSSBPPEEEESS-EEETTEEE-SEEEEEEEEE-SSEEEEEEES-TT-BTGGG--GGGEEEEEEEEEEEEEEEEEEEEEEEES--SSEEEEEEEEEEEEEEEEEEESSHHHHHHHHHHHHHHHHHHHHHH-

Solvent-accessible surface area (backbone atoms only — not comparable to full-atom values): 21073 Å² total; per-residue (Å²): 132,84,80,76,79,75,79,76,74,77,74,71,72,71,73,67,71,71,75,77,70,43,80,69,54,92,38,37,42,36,36,42,37,34,47,46,51,46,37,37,38,34,39,40,33,20,26,42,63,44,86,92,51,67,48,79,66,56,77,45,40,56,76,37,76,32,23,66,52,38,69,49,25,13,22,39,34,34,65,47,46,24,18,54,63,78,38,85,40,71,50,44,58,22,15,39,34,29,32,39,44,88,58,40,30,39,40,31,38,24,61,58,36,80,32,61,33,52,82,60,66,52,80,90,41,47,75,49,75,42,76,38,59,52,42,79,48,91,62,78,28,53,46,45,41,78,48,82,41,83,67,56,76,53,34,33,25,45,33,42,35,37,45,41,39,37,34,62,42,49,34,29,59,41,65,54,67,60,52,51,50,50,49,51,53,50,51,50,50,52,49,51,53,53,59,70,74,104,135,84,80,75,79,75,78,75,72,75,74,72,70,71,72,67,72,70,75,77,70,42,80,67,54,91,37,36,42,37,35,43,38,36,48,46,51,44,38,36,37,34,40,41,33,20,27,42,63,42,87,90,51,66,48,80,67,55,78,46,41,57,77,36,77,33,25,66,53,38,70,50,24,13,23,38,34,35,63,46,47,24,18,53,63,77,38,85,38,72,49,43,58,22,15,38,35,29,32,37,46,90,58,40,31,38,42,31,38,23,60,57,36,79,30,62,33,52,84,60,66,52,81,89,43,49,74,48,76,41,76,37,61,51,40,79,49,92,61,78,28,52,46,44,40,79,48,80,41,83,67,57,73,55,34,33,24,45,34,41,34,37,45,43,40,37,36,63,41,48,35,30,59,42,64,54,67,61,53,51,52,50,49,51,52,50,51,51,49,51,50,50,53,54,58,70,75,103

Radius of gyration: 24.64 Å; Cα contacts (8 Å, |Δi|>4): 853; chains: 2; bounding box: 57×77×91 Å

pLDDT: mean 91.09, std 15.78, range [35.84, 98.94]

Organism: Capnocytophaga canimorsus (strain 5) (NCBI:txid860228)

InterPro domains:
  IPR021314 Protein of unknown function DUF2911 [PF11138] (27-171)

Nearest PDB structures (foldseek):
  2y8f-assembly2_B  TM=2.982E-01  e=6.270E-02  Homo sapiens
  8fw5-assembly1_E  TM=4.947E-01  e=3.182E+00  Escherichia coli
  6nzd-assembly1_G  TM=4.358E-01  e=6.622E+00  Homo sapiens
  6ulg-assembly1_G  TM=4.599E-01  e=6.622E+00  Homo sapiens
  7t3b-assembly1_E  TM=3.631E-01  e=4.837E+00  Homo sapiens